Protein AF-0000000082834838 (afdb_homodimer)

InterPro domains:
  IPR000847 LysR, HTH, N-terminal domain [PF00126] (15-73)
  IPR000847 LysR, HTH, N-terminal domain [PR00039] (29-40)
  IPR000847 LysR, HTH, N-terminal domain [PR00039] (40-50)
  IPR000847 LysR, HTH, N-terminal domain [PR00039] (50-61)
  IPR000847 LysR, HTH, N-terminal domain [PS50931] (15-69)
  IPR005119 LysR, substrate-binding [PF03466] (98-308)
  IPR036388 Winged helix-like DNA-binding domain superfamily [G3DSA:1.10.10.10] (12-98)
  IPR036390 Winged helix DNA-binding domain superfamily [SSF46785] (11-121)
  IPR050950 HTH-type LysR transcriptional regulators [PTHR30419] (11-309)

Secondary structure (DSSP, 8-state):
----HHHHHHH--HHHHHHHHHHHHHSSHHHHHHHHT--HHHHHHHHHHHHHHHTS-SEEEETTEEEEPHHHHHHHHHHHHHHHHHHHHHHHHHHHHTT---EEEEEE-TT--HHHHHHHHHHHHHHH--EEEEEE--HHHHHHHHHTTS-SEEEEE--GGG--TTEEEEEEEEE-EEEEEEHHHHHHHHTS---HHHHHTSEEEE--TTSHHHHHHHHHHHHTT-PPPPEEEE---HHHHHHHHHH-TTEEEEEEHHHHHHHHTTSSEEEE----S--EEEEEEEEE--SS--HHHHHHHHHHHHHHHTS-GGGS---/----HHHHHHH--HHHHHHHHHHHHHSSHHHHHHHHT--HHHHHHHHHHHHHHHTS-SEEEETTEEEEPHHHHHHHHHHHHHHHHHHHHHHHHHHHHTTPPPEEEEEE-TT--HHHHHHHHHHHHHHH--EEEEEE--HHHHHHHHHTTS-SEEEEE--GGG--TTEEEEEEEEE-EEEEEEHHHHHHHHTS---HHHHHTSEEEE--TTSHHHHHHHHHHHHTT-PPPPEEEE---HHHHHHHHHH-TTEEEEEEHHHHHHHHTTSSEEEE----S--EEEEEEEEE--SS--HHHHHHHHHHHHHHHTT-GGGS---

Sequence (638 aa):
MTWDAARLANRLRHRHLVLLANIAKHGTLTRVAAATGISQPAATKALAELEDIFGAPLFLRTGRGMQPTPLGELALVRARRMQGDLDLWAREVEALHDGRAAHLHVGVVPYVSSALLTAAIGRLHQRHGVTLTLHRATTDHLVPMLRRHELDCIISRATSTLAQDDLTHRVLYRQRPRLIAHSRLAQRLARREADWAAVARMDWVLPAVNTPTRQLIVEHFIRAGLRSPAPVLEAYSTDVIEGMLSANPALMSVVPEDIARELCQRGKLGMVPWDFGWELPPINLIRRRREQALAAEECFSDILLELCADLGPDARPREMTWDAARLANRLRHRHLVLLANIAKHGTLTRVAAATGISQPAATKALAELEDIFGAPLFLRTGRGMQPTPLGELALVRARRMQGDLDLWAREVEALHDGRAAHLHVGVVPYVSSALLTAAIGRLHQRHGVTLTLHRATTDHLVPMLRRHELDCIISRATSTLAQDDLTHRVLYRQRPRLIAHSRLAQRLARREADWAAVARMDWVLPAVNTPTRQLIVEHFIRAGLRSPAPVLEAYSTDVIEGMLSANPALMSVVPEDIARELCQRGKLGMVPWDFGWELPPINLIRRRREQALAAEECFSDILLELCADLGPDARPRE

Radius of gyration: 26.3 Å; Cα contacts (8 Å, |Δi|>4): 1125; chains: 2; bounding box: 61×74×63 Å

Organism: NCBI:txid1287738

pLDDT: mean 79.8, std 16.1, range [27.19, 97.38]

Foldseek 3Di:
DDQDPVLCVVQPDLVLLVLLQLCVVQQALCRSCVVVVHDSVVSVVSQVSVCVNRPHRQWDQDPRGTDGDPVVVVSNLVSLVVVLVVVQVVQVVVCVVVVQFAEFEEEEEFQDDPVLVVQLQVCLCVVGVYHYDYHYDAPVVVVVCQSSNVGQWYWYFDDPVNPDPFKDKDFQWWWFKWKKAFLVVLVVLQVDDDDPQVLQPFEEEEADCPDQRNVLQCVLQVVVVHHHHDYPHHDRPLVVVLVVRLVDRRYMYMGTPSVQVVSCVVPRMDIRPDHSPDIGRTTIIMGTDDPDRDPSVVSSVVSSNVVSPVVDPNTDDDD/DDQDPVLCVVQPDLVLLVLLQLCVVQQALCRSCVVVVHDSVVSVVSQVSVCVSRPHRQWDQDPRGTHGDPNVVVSNLVSLQVVLVVVQVVQVVVCVVVVQFAEFEEEEEFQDDPVLVVQLQVCLCVVGVYHYDYHYDAPVVVVVCQSSNVGQWYWYFDDPVNPDPFKDKDFQWWWFKWKKAFLVVLVVLQVDPDDPQVLLPFEEEEADCPDQRNVLQCVLQVVVVHHHHDYPHHDRPLVVVLVVRLVDRRYMYMGTPSSQVVSCVVPRMDIHPDHSPDIGRTTIIMGTDDPDRDPSVVSSVVSSNVSSPVVDDNTDPDD

Nearest PDB structures (foldseek):
  9f14-assembly1_A  TM=7.455E-01  e=4.184E-19  Klebsiella aerogenes
  1ixc-assembly1_B-2  TM=5.721E-01  e=2.553E-19  Cupriavidus necator
  5y2v-assembly1_C  TM=5.653E-01  e=7.758E-19  Synechocystis sp. PCC 6803 substr. Kazusa
  6g4r-assembly1_B  TM=5.747E-01  e=3.862E-18  Corynebacterium glutamicum
  6g1b-assembly1_B-2  TM=4.940E-01  e=2.314E-17  Corynebacterium glutamicum

Structure (mmCIF, N/CA/C/O backbone):
data_AF-0000000082834838-model_v1
#
loop_
_entity.id
_entity.type
_entity.pdbx_description
1 polymer 'HTH-type transcriptional regulator CynR'
#
loop_
_atom_site.group_PDB
_atom_site.id
_atom_site.type_symbol
_atom_site.label_atom_id
_atom_site.label_alt_id
_atom_site.label_comp_id
_atom_site.label_asym_id
_atom_site.label_entity_id
_atom_site.label_seq_id
_atom_site.pdbx_PDB_ins_code
_atom_site.Cartn_x
_atom_site.Cartn_y
_atom_site.Cartn_z
_atom_site.occupancy
_atom_site.B_iso_or_equiv
_atom_site.auth_seq_id
_atom_site.auth_comp_id
_atom_site.auth_asym_id
_atom_site.auth_atom_id
_atom_site.pdbx_PDB_model_num
ATOM 1 N N . MET A 1 1 ? -23.828 -35.406 -25.125 1 36.06 1 MET A N 1
ATOM 2 C CA . MET A 1 1 ? -24.688 -34.531 -24.328 1 36.06 1 MET A CA 1
ATOM 3 C C . MET A 1 1 ? -24.281 -33.062 -24.5 1 36.06 1 MET A C 1
ATOM 5 O O . MET A 1 1 ? -23.109 -32.719 -24.328 1 36.06 1 MET A O 1
ATOM 9 N N . THR A 1 2 ? -25.016 -32.344 -25.266 1 39.12 2 THR A N 1
ATOM 10 C CA . THR A 1 2 ? -24.844 -30.969 -25.703 1 39.12 2 THR A CA 1
ATOM 11 C C . THR A 1 2 ? -24.688 -30.047 -24.5 1 39.12 2 THR A C 1
ATOM 13 O O . THR A 1 2 ? -25.484 -30.109 -23.562 1 39.12 2 THR A O 1
ATOM 16 N N . TRP A 1 3 ? -23.562 -29.641 -24.328 1 43.38 3 TRP A N 1
ATOM 17 C CA . TRP A 1 3 ? -23.328 -28.594 -23.328 1 43.38 3 TRP A CA 1
ATOM 18 C C . TRP A 1 3 ? -24.359 -27.484 -23.453 1 43.38 3 TRP A C 1
ATOM 20 O O . TRP A 1 3 ? -24.703 -27.062 -24.562 1 43.38 3 TRP A O 1
ATOM 30 N N . ASP A 1 4 ? -25.359 -27.453 -22.672 1 44.94 4 ASP A N 1
ATOM 31 C CA . ASP A 1 4 ? -26.391 -26.422 -22.641 1 44.94 4 ASP A CA 1
ATOM 32 C C . ASP A 1 4 ? -26.156 -25.438 -21.5 1 44.94 4 ASP A C 1
ATOM 34 O O . ASP A 1 4 ? -25.906 -25.859 -20.359 1 44.94 4 ASP A O 1
ATOM 38 N N . ALA A 1 5 ? -26.047 -24.266 -21.734 1 50.81 5 ALA A N 1
ATOM 39 C CA . ALA A 1 5 ? -25.891 -23.156 -20.781 1 50.81 5 ALA A CA 1
ATOM 40 C C . ALA A 1 5 ? -26.906 -23.25 -19.656 1 50.81 5 ALA A C 1
ATOM 42 O O . ALA A 1 5 ? -26.609 -22.906 -18.516 1 50.81 5 ALA A O 1
ATOM 43 N N . ALA A 1 6 ? -28.078 -23.688 -20.031 1 48.62 6 ALA A N 1
ATOM 44 C CA . ALA A 1 6 ? -29.141 -23.859 -19.031 1 48.62 6 ALA A CA 1
ATOM 45 C C . ALA A 1 6 ? -28.781 -24.906 -18 1 48.62 6 ALA A C 1
ATOM 47 O O . ALA A 1 6 ? -29.109 -24.781 -16.828 1 48.62 6 ALA A O 1
ATOM 48 N N . ARG A 1 7 ? -28.109 -25.859 -18.359 1 50.34 7 ARG A N 1
ATOM 49 C CA . ARG A 1 7 ? -27.656 -26.938 -17.469 1 50.34 7 ARG A CA 1
ATOM 50 C C . ARG A 1 7 ? -26.656 -26.391 -16.453 1 50.34 7 ARG A C 1
ATOM 52 O O . ARG A 1 7 ? -26.703 -26.766 -15.273 1 50.34 7 ARG A O 1
ATOM 59 N N . LEU A 1 8 ? -25.812 -25.609 -16.891 1 54.59 8 LEU A N 1
ATOM 60 C CA . LEU A 1 8 ? -24.844 -24.984 -15.992 1 54.59 8 LEU A CA 1
ATOM 61 C C . LEU A 1 8 ? -25.547 -24.141 -14.93 1 54.59 8 LEU A C 1
ATOM 63 O O . LEU A 1 8 ? -25.219 -24.25 -13.742 1 54.59 8 LEU A O 1
ATOM 67 N N . ALA A 1 9 ? -26.469 -23.375 -15.367 1 53.22 9 ALA A N 1
ATOM 68 C CA . ALA A 1 9 ? -27.188 -22.484 -14.469 1 53.22 9 ALA A CA 1
ATOM 69 C C . ALA A 1 9 ? -28 -23.266 -13.445 1 53.22 9 ALA A C 1
ATOM 71 O O . ALA A 1 9 ? -28.125 -22.844 -12.289 1 53.22 9 ALA A O 1
ATOM 72 N N . ASN A 1 10 ? -28.562 -24.375 -13.852 1 53.5 10 ASN A N 1
ATOM 73 C CA . ASN A 1 10 ? -29.469 -25.141 -12.992 1 53.5 10 ASN A CA 1
ATOM 74 C C . ASN A 1 10 ? -28.703 -26.109 -12.094 1 53.5 10 ASN A C 1
ATOM 76 O O . ASN A 1 10 ? -29.156 -26.422 -10.992 1 53.5 10 ASN A O 1
ATOM 80 N N . ARG A 1 11 ? -27.609 -26.5 -12.562 1 59.69 11 ARG A N 1
ATOM 81 C CA . ARG A 1 11 ? -26.984 -27.609 -11.859 1 59.69 11 ARG A CA 1
ATOM 82 C C . ARG A 1 11 ? -25.766 -27.125 -11.07 1 59.69 11 ARG A C 1
ATOM 84 O O . ARG A 1 11 ? -25.328 -27.781 -10.125 1 59.69 11 ARG A O 1
ATOM 91 N N . LEU A 1 12 ? -25.391 -25.922 -11.484 1 63.16 12 LEU A N 1
ATOM 92 C CA . LEU A 1 12 ? -24.203 -25.453 -10.797 1 63.16 12 LEU A CA 1
ATOM 93 C C . LEU A 1 12 ? -24.547 -24.891 -9.422 1 63.16 12 LEU A C 1
ATOM 95 O O . LEU A 1 12 ? -25.453 -24.062 -9.297 1 63.16 12 LEU A O 1
ATOM 99 N N . ARG A 1 13 ? -24.031 -25.531 -8.414 1 62.16 13 ARG A N 1
ATOM 100 C CA . ARG A 1 13 ? -24.25 -25.125 -7.031 1 62.16 13 ARG A CA 1
ATOM 101 C C . ARG A 1 13 ? -23 -24.422 -6.469 1 62.16 13 ARG A C 1
ATOM 103 O O . ARG A 1 13 ? -21.906 -24.547 -7.023 1 62.16 13 ARG A O 1
ATOM 110 N N . HIS A 1 14 ? -23.281 -23.672 -5.434 1 65.06 14 HIS A N 1
ATOM 111 C CA . HIS A 1 14 ? -22.203 -22.938 -4.77 1 65.06 14 HIS A CA 1
ATOM 112 C C . HIS A 1 14 ? -21.078 -23.859 -4.355 1 65.06 14 HIS A C 1
ATOM 114 O O . HIS A 1 14 ? -19.906 -23.5 -4.461 1 65.06 14 HIS A O 1
ATOM 120 N N . ARG A 1 15 ? -21.469 -25 -3.939 1 68 15 ARG A N 1
ATOM 121 C CA . ARG A 1 15 ? -20.469 -25.969 -3.492 1 68 15 ARG A CA 1
ATOM 122 C C . ARG A 1 15 ? -19.531 -26.359 -4.633 1 68 15 ARG A C 1
ATOM 124 O O . ARG A 1 15 ? -18.359 -26.688 -4.395 1 68 15 ARG A O 1
ATOM 131 N N . HIS A 1 16 ? 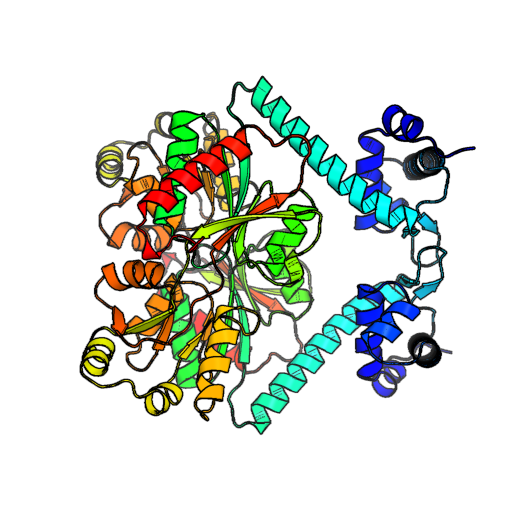-20.047 -26.328 -5.895 1 72.06 16 HIS A N 1
ATOM 132 C CA . HIS A 1 16 ? -19.219 -26.609 -7.059 1 72.06 16 HIS A CA 1
ATOM 133 C C . HIS A 1 16 ? -18.141 -25.547 -7.25 1 72.06 16 HIS A C 1
ATOM 135 O O . HIS A 1 16 ? -16.984 -25.859 -7.547 1 72.06 16 HIS A O 1
ATOM 141 N N . LEU A 1 17 ? -18.578 -24.344 -7.051 1 69.75 17 LEU A N 1
ATOM 142 C CA . LEU A 1 17 ? -17.641 -23.234 -7.203 1 69.75 17 LEU A CA 1
ATOM 143 C C . LEU A 1 17 ? -16.547 -23.297 -6.148 1 69.75 17 LEU A C 1
ATOM 145 O O . LEU A 1 17 ? -15.375 -23.078 -6.457 1 69.75 17 LEU A O 1
ATOM 149 N N . VAL A 1 18 ? -17 -23.578 -5 1 72.69 18 VAL A N 1
ATOM 150 C CA . VAL A 1 18 ? -16.062 -23.719 -3.891 1 72.69 18 VAL A CA 1
ATOM 151 C C . VAL A 1 18 ? -15.078 -24.844 -4.176 1 72.69 18 VAL A C 1
ATOM 153 O O . VAL A 1 18 ? -13.875 -24.719 -3.928 1 72.69 18 VAL A O 1
ATOM 156 N N . LEU A 1 19 ? -15.625 -25.938 -4.688 1 79.06 19 LEU A N 1
ATOM 157 C CA . LEU A 1 19 ? -14.781 -27.078 -5.012 1 79.06 19 LEU A CA 1
ATOM 158 C C . LEU A 1 19 ? -13.734 -26.703 -6.055 1 79.06 19 LEU A C 1
ATOM 160 O O . LEU A 1 19 ? -12.555 -27.047 -5.906 1 79.06 19 LEU A O 1
ATOM 164 N N . LEU A 1 20 ? -14.172 -26.016 -7.094 1 79.25 20 LEU A N 1
ATOM 165 C CA . LEU A 1 20 ? -13.266 -25.594 -8.156 1 79.25 20 LEU A CA 1
ATOM 166 C C . LEU A 1 20 ? -12.141 -24.734 -7.598 1 79.25 20 LEU A C 1
ATOM 168 O O . LEU A 1 20 ? -10.969 -24.953 -7.914 1 79.25 20 LEU A O 1
ATOM 172 N N . ALA A 1 21 ? -12.57 -23.828 -6.773 1 73.06 21 ALA A N 1
ATOM 173 C CA . ALA A 1 21 ? -11.594 -22.922 -6.184 1 73.06 21 ALA A CA 1
ATOM 174 C C . ALA A 1 21 ? -10.602 -23.672 -5.309 1 73.06 21 ALA A C 1
ATOM 176 O O . ALA A 1 21 ? -9.398 -23.375 -5.328 1 73.06 21 ALA A O 1
ATOM 177 N N . ASN A 1 22 ? -11.07 -24.609 -4.582 1 77.88 22 ASN A N 1
ATOM 178 C CA . ASN A 1 22 ? -10.219 -25.391 -3.688 1 77.88 22 ASN A CA 1
ATOM 179 C C . ASN A 1 22 ? -9.312 -26.344 -4.465 1 77.88 22 ASN A C 1
ATOM 181 O O . ASN A 1 22 ? -8.172 -26.578 -4.059 1 77.88 22 ASN A O 1
ATOM 185 N N . ILE A 1 23 ? -9.836 -26.828 -5.531 1 79.25 23 ILE A N 1
ATOM 186 C CA . ILE A 1 23 ? -9 -27.688 -6.352 1 79.25 23 ILE A CA 1
ATOM 187 C C . ILE A 1 23 ? -7.844 -26.875 -6.938 1 79.25 23 ILE A C 1
ATOM 189 O O . ILE A 1 23 ? -6.699 -27.328 -6.953 1 79.25 23 ILE A O 1
ATOM 193 N N . ALA A 1 24 ? -8.203 -25.719 -7.289 1 72.75 24 ALA A N 1
ATOM 194 C CA . ALA A 1 24 ? -7.172 -24.859 -7.848 1 72.75 24 ALA A CA 1
ATOM 195 C C . ALA A 1 24 ? -6.129 -24.5 -6.793 1 72.75 24 ALA A C 1
ATOM 197 O O . ALA A 1 24 ? -4.934 -24.438 -7.086 1 72.75 24 ALA A O 1
ATOM 198 N N . LYS A 1 25 ? -6.68 -24.312 -5.703 1 69.75 25 LYS A N 1
ATOM 199 C CA . LYS A 1 25 ? -5.84 -23.875 -4.59 1 69.75 25 LYS A CA 1
ATOM 200 C C . LYS A 1 25 ? -5.004 -25.031 -4.047 1 69.75 25 LYS A C 1
ATOM 202 O O . LYS A 1 25 ? -3.82 -24.875 -3.748 1 69.75 25 LYS A O 1
ATOM 207 N N . HIS A 1 26 ? -5.562 -26.234 -3.928 1 75.31 26 HIS A N 1
ATOM 208 C CA . HIS A 1 26 ? -4.953 -27.344 -3.188 1 75.31 26 HIS A CA 1
ATOM 209 C C . HIS A 1 26 ? -4.395 -28.391 -4.133 1 75.31 26 HIS A C 1
ATOM 211 O O . HIS A 1 26 ? -3.596 -29.234 -3.723 1 75.31 26 HIS A O 1
ATOM 217 N N . GLY A 1 27 ? -4.793 -28.406 -5.395 1 75.69 27 GLY A N 1
ATOM 218 C CA . GLY A 1 27 ? -4.168 -29.172 -6.461 1 75.69 27 GLY A CA 1
ATOM 219 C C . GLY A 1 27 ? -4.625 -30.609 -6.504 1 75.69 27 GLY A C 1
ATOM 220 O O . GLY A 1 27 ? -4.418 -31.297 -7.504 1 75.69 27 GLY A O 1
ATOM 221 N N . THR A 1 28 ? -4.961 -31.219 -5.285 1 79.62 28 THR A N 1
ATOM 222 C CA . THR A 1 28 ? -5.453 -32.594 -5.285 1 79.62 28 THR A CA 1
ATOM 223 C C . THR A 1 28 ? -6.785 -32.688 -4.543 1 79.62 28 THR A C 1
ATOM 225 O O . THR A 1 28 ? -7.078 -31.859 -3.674 1 79.62 28 THR A O 1
ATOM 228 N N . LEU A 1 29 ? -7.539 -33.719 -4.949 1 81.12 29 LEU A N 1
ATOM 229 C CA . LEU A 1 29 ? -8.859 -33.906 -4.34 1 81.12 29 LEU A CA 1
ATOM 230 C C . LEU A 1 29 ? -8.727 -34.344 -2.885 1 81.12 29 LEU A C 1
ATOM 232 O O . LEU A 1 29 ? -9.586 -34.031 -2.061 1 81.12 29 LEU A O 1
ATOM 236 N N . THR A 1 30 ? -7.645 -35 -2.65 1 80.69 30 THR A N 1
ATOM 237 C CA . THR A 1 30 ? -7.418 -35.406 -1.269 1 80.69 30 THR A CA 1
ATOM 238 C C . THR A 1 30 ? -7.152 -34.188 -0.383 1 80.69 30 THR A C 1
ATOM 240 O O . THR A 1 30 ? -7.715 -34.094 0.708 1 80.69 30 THR A O 1
ATOM 243 N N . ARG A 1 31 ? -6.469 -33.344 -0.849 1 80.94 31 ARG A N 1
ATOM 244 C CA . ARG A 1 31 ? -6.145 -32.125 -0.11 1 80.94 31 ARG A CA 1
ATOM 245 C C . ARG A 1 31 ? -7.359 -31.219 -0.015 1 80.94 31 ARG A C 1
ATOM 247 O O . ARG A 1 31 ? -7.574 -30.562 1.012 1 80.94 31 ARG A O 1
ATOM 254 N N . VAL A 1 32 ? -8.016 -31.172 -1.066 1 80 32 VAL A N 1
ATOM 255 C CA . VAL A 1 32 ? -9.25 -30.391 -1.089 1 80 32 VAL A CA 1
ATOM 256 C C . VAL A 1 32 ? -10.219 -30.938 -0.044 1 80 32 VAL A C 1
ATOM 258 O O . VAL A 1 32 ? -10.82 -30.172 0.71 1 80 32 VAL A O 1
ATOM 261 N N . ALA A 1 33 ? -10.273 -32.219 0.024 1 81.12 33 ALA A N 1
ATOM 262 C CA . ALA A 1 33 ? -11.164 -32.875 0.985 1 81.12 33 ALA A CA 1
ATOM 263 C C . ALA A 1 33 ? -10.75 -32.531 2.418 1 81.12 33 ALA A C 1
ATOM 265 O O . ALA A 1 33 ? -11.594 -32.188 3.25 1 81.12 33 ALA A O 1
ATOM 266 N N . ALA A 1 34 ? -9.57 -32.562 2.602 1 78.94 34 ALA A N 1
ATOM 267 C CA . ALA A 1 34 ? -9.039 -32.25 3.928 1 78.94 34 ALA A CA 1
ATOM 268 C C . ALA A 1 34 ? -9.281 -30.797 4.309 1 78.94 34 ALA A C 1
ATOM 270 O O . ALA A 1 34 ? -9.656 -30.5 5.441 1 78.94 34 ALA A O 1
ATOM 271 N N . ALA A 1 35 ? -9.18 -30.016 3.293 1 73.06 35 ALA A N 1
ATOM 272 C CA . ALA A 1 35 ? -9.258 -28.578 3.537 1 73.06 35 ALA A CA 1
ATOM 273 C C . ALA A 1 35 ? -10.703 -28.125 3.686 1 73.06 35 ALA A C 1
ATOM 275 O O . ALA A 1 35 ? -10.984 -27.141 4.391 1 73.06 35 ALA A O 1
ATOM 276 N N . THR A 1 36 ? -11.578 -28.797 3.064 1 69.56 36 THR A N 1
ATOM 277 C CA . THR A 1 36 ? -12.961 -28.344 3.02 1 69.56 36 THR A CA 1
A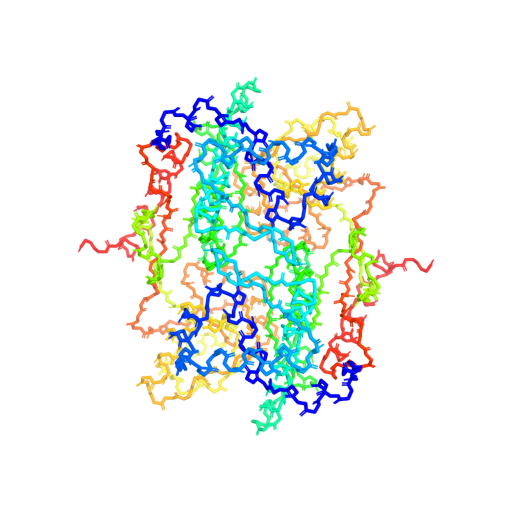TOM 278 C C . THR A 1 36 ? -13.828 -29.188 3.951 1 69.56 36 THR A C 1
ATOM 280 O O . THR A 1 36 ? -15.031 -28.938 4.094 1 69.56 36 THR A O 1
ATOM 283 N N . GLY A 1 37 ? -13.234 -30.188 4.574 1 74.5 37 GLY A N 1
ATOM 284 C CA . GLY A 1 37 ? -13.969 -31 5.527 1 74.5 37 GLY A CA 1
ATOM 285 C C . GLY A 1 37 ? -14.93 -31.969 4.863 1 74.5 37 GLY A C 1
ATOM 286 O O . GLY A 1 37 ? -15.969 -32.312 5.438 1 74.5 37 GLY A O 1
ATOM 287 N N . ILE A 1 38 ? -14.688 -32.219 3.707 1 74.75 38 ILE A N 1
ATOM 288 C CA . ILE A 1 38 ? -15.508 -33.25 3.039 1 74.75 38 ILE A CA 1
ATOM 289 C C . ILE A 1 38 ? -14.664 -34.469 2.748 1 74.75 38 ILE A C 1
ATOM 291 O O . ILE A 1 38 ? -13.438 -34.438 2.826 1 74.75 38 ILE A O 1
ATOM 295 N N . SER A 1 39 ? -15.352 -35.656 2.664 1 79.94 39 SER A N 1
ATOM 296 C CA . SER A 1 39 ? -14.633 -36.875 2.332 1 79.94 39 SER A CA 1
ATOM 297 C C . SER A 1 39 ? -14.094 -36.844 0.905 1 79.94 39 SER A C 1
ATOM 299 O O . SER A 1 39 ? -14.625 -36.125 0.057 1 79.94 39 SER A O 1
ATOM 301 N N . GLN A 1 40 ? -13.031 -37.5 0.708 1 85.19 40 GLN A N 1
ATOM 302 C CA . GLN A 1 40 ? -12.414 -37.562 -0.615 1 85.19 40 GLN A CA 1
ATOM 303 C C . GLN A 1 40 ? -13.391 -38.156 -1.643 1 85.19 40 GLN A C 1
ATOM 305 O O . GLN A 1 40 ? -13.492 -37.625 -2.762 1 85.19 40 GLN A O 1
ATOM 310 N N . PRO A 1 41 ? -14.156 -39.188 -1.326 1 85.44 41 PRO A N 1
ATOM 311 C CA . PRO A 1 41 ? -15.148 -39.656 -2.303 1 85.44 41 PRO A CA 1
ATOM 312 C C . PRO A 1 41 ? -16.188 -38.562 -2.621 1 85.44 41 PRO A C 1
ATOM 314 O O . PRO A 1 41 ? -16.625 -38.469 -3.768 1 85.44 41 PRO A O 1
ATOM 317 N N . ALA A 1 42 ? -16.5 -37.812 -1.666 1 81.62 42 ALA A N 1
ATOM 318 C CA . ALA A 1 42 ? -17.453 -36.719 -1.864 1 81.62 42 ALA A CA 1
ATOM 319 C C . ALA A 1 42 ? -16.875 -35.625 -2.781 1 81.62 42 ALA A C 1
ATOM 321 O O . ALA A 1 42 ? -17.562 -35.125 -3.656 1 81.62 42 ALA A O 1
ATOM 322 N N . ALA A 1 43 ? -15.672 -35.406 -2.564 1 84.62 43 ALA A N 1
ATOM 323 C CA . ALA A 1 43 ? -14.984 -34.438 -3.424 1 84.62 43 ALA A CA 1
ATOM 324 C C . ALA A 1 43 ? -14.891 -34.969 -4.855 1 84.62 43 ALA A C 1
ATOM 326 O O . ALA A 1 43 ? -15.07 -34.188 -5.812 1 84.62 43 ALA A O 1
ATOM 327 N N . THR A 1 44 ? -14.609 -36.188 -4.98 1 85 44 THR A N 1
ATOM 328 C CA . THR A 1 44 ? -14.5 -36.812 -6.289 1 85 44 THR A CA 1
ATOM 329 C C . THR A 1 44 ? -15.852 -36.812 -7.004 1 85 44 THR A C 1
ATOM 331 O O . THR A 1 44 ? -15.922 -36.5 -8.195 1 85 44 THR A O 1
ATOM 334 N N . LYS A 1 45 ? -16.812 -37.125 -6.258 1 84.19 45 LYS A N 1
ATOM 335 C CA . LYS A 1 45 ? -18.156 -37.125 -6.812 1 84.19 45 LYS A CA 1
ATOM 336 C C . LYS A 1 45 ? -18.578 -35.719 -7.254 1 84.19 45 LYS A C 1
ATOM 338 O O . LYS A 1 45 ? -19.188 -35.531 -8.312 1 84.19 45 LYS A O 1
ATOM 343 N N . ALA A 1 46 ? -18.219 -34.844 -6.402 1 81.75 46 ALA A N 1
ATOM 344 C CA . ALA A 1 46 ? -18.547 -33.469 -6.715 1 81.75 46 ALA A CA 1
ATOM 345 C C . ALA A 1 46 ? -17.844 -33 -7.98 1 81.75 46 ALA A C 1
ATOM 347 O O . ALA A 1 46 ? -18.422 -32.281 -8.797 1 81.75 46 ALA A O 1
ATOM 348 N N . LEU A 1 47 ? -16.672 -33.406 -8.094 1 85.88 47 LEU A N 1
ATOM 349 C CA . LEU A 1 47 ? -15.93 -33.062 -9.305 1 85.88 47 LEU A CA 1
ATOM 350 C C . LEU A 1 47 ? -16.547 -33.719 -10.531 1 85.88 47 LEU A C 1
ATOM 352 O O . LEU A 1 47 ? -16.688 -33.094 -11.578 1 85.88 47 LEU A O 1
ATOM 356 N N . ALA A 1 48 ? -16.859 -34.938 -10.406 1 85.25 48 ALA A N 1
ATOM 357 C CA . ALA A 1 48 ? -17.516 -35.656 -11.492 1 85.25 48 ALA A CA 1
ATOM 358 C C . ALA A 1 48 ? -18.812 -34.969 -11.891 1 85.25 48 ALA A C 1
ATOM 360 O O . ALA A 1 48 ? -19.125 -34.844 -13.078 1 85.25 48 ALA A O 1
ATOM 361 N N . GLU A 1 49 ? -19.547 -34.562 -10.891 1 79.75 49 GLU A N 1
ATOM 362 C CA . GLU A 1 49 ? -20.781 -33.844 -11.133 1 79.75 49 GLU A CA 1
ATOM 363 C C . GLU A 1 49 ? -20.516 -32.531 -11.898 1 79.75 49 GLU A C 1
ATOM 365 O O . GLU A 1 49 ? -21.25 -32.188 -12.836 1 79.75 49 GLU A O 1
ATOM 370 N N . LEU A 1 50 ? -19.562 -31.875 -11.461 1 77.81 50 LEU A N 1
ATOM 371 C CA . LEU A 1 50 ? -19.172 -30.609 -12.102 1 77.81 50 LEU A CA 1
ATOM 372 C C . LEU A 1 50 ? -18.766 -30.844 -13.547 1 77.81 50 LEU A C 1
ATOM 374 O O . LEU A 1 50 ? -19.156 -30.078 -14.438 1 77.81 50 LEU A O 1
ATOM 378 N N . GLU A 1 51 ? -17.984 -31.844 -13.773 1 81.06 51 GLU A N 1
ATOM 379 C CA . GLU A 1 51 ? -17.531 -32.156 -15.125 1 81.06 51 GLU A CA 1
ATOM 380 C C . GLU A 1 51 ? -18.703 -32.625 -16 1 81.06 51 GLU A C 1
ATOM 382 O O . GLU A 1 51 ? -18.734 -32.312 -17.203 1 81.06 51 GLU A O 1
ATOM 387 N N . ASP A 1 52 ? -19.625 -33.25 -15.367 1 78 52 ASP A N 1
ATOM 388 C CA . ASP A 1 52 ? -20.859 -33.625 -16.078 1 78 52 ASP A CA 1
ATOM 389 C C . ASP A 1 52 ? -21.656 -32.406 -16.484 1 78 52 ASP A C 1
ATOM 391 O O . ASP A 1 52 ? -22.188 -32.344 -17.594 1 78 52 ASP A O 1
ATOM 395 N N . ILE A 1 53 ? -21.719 -31.484 -15.594 1 72.25 53 ILE A N 1
ATOM 396 C CA . ILE A 1 53 ? -22.438 -30.25 -15.867 1 72.25 53 ILE A CA 1
ATOM 397 C C . ILE A 1 53 ? -21.797 -29.531 -17.047 1 72.25 53 ILE A C 1
ATOM 399 O O . ILE A 1 53 ? -22.5 -29.016 -17.922 1 72.25 53 ILE A O 1
ATOM 403 N N . PHE A 1 54 ? -20.516 -29.578 -17.047 1 73.06 54 PHE A N 1
ATOM 404 C CA . PHE A 1 54 ? -19.781 -28.875 -18.094 1 73.06 54 PHE A CA 1
ATOM 405 C C . PHE A 1 54 ? -19.672 -29.734 -19.344 1 73.06 54 PHE A C 1
ATOM 407 O O . PHE A 1 54 ? -19.344 -29.219 -20.422 1 73.06 54 PHE A O 1
ATOM 414 N N . GLY A 1 55 ? -19.969 -31.016 -19.203 1 72 55 GLY A N 1
ATOM 415 C CA . GLY A 1 55 ? -19.984 -31.953 -20.328 1 72 55 GLY A CA 1
ATOM 416 C C . GLY A 1 55 ? -18.609 -32.438 -20.719 1 72 55 GLY A C 1
ATOM 417 O O . GLY A 1 55 ? -18.438 -33.031 -21.781 1 72 55 GLY A O 1
ATOM 418 N N . ALA A 1 56 ? -17.625 -31.984 -20 1 75.81 56 ALA A N 1
ATOM 419 C CA . ALA A 1 56 ? -16.25 -32.375 -20.281 1 75.81 56 ALA A CA 1
ATOM 420 C C . ALA A 1 56 ? -15.398 -32.344 -19.016 1 75.81 56 ALA A C 1
ATOM 422 O O . ALA A 1 56 ? -15.742 -31.656 -18.062 1 75.81 56 ALA A O 1
ATOM 423 N N . PRO A 1 57 ? -14.305 -33.062 -19.062 1 81.94 57 PRO A N 1
ATOM 424 C CA . PRO A 1 57 ? -13.406 -33 -17.922 1 81.94 57 PRO A CA 1
ATOM 425 C C . PRO A 1 57 ? -12.82 -31.609 -17.703 1 81.94 57 PRO A C 1
ATOM 427 O O . PRO A 1 57 ? -12.43 -30.938 -18.672 1 81.94 57 PRO A O 1
ATOM 430 N N . LEU A 1 58 ? -12.945 -31.141 -16.453 1 82.44 58 LEU A N 1
ATOM 431 C CA . LEU A 1 58 ? -12.391 -29.844 -16.094 1 82.44 58 LEU A CA 1
ATOM 432 C C . LEU A 1 58 ? -10.945 -29.984 -15.633 1 82.44 58 LEU A C 1
ATOM 434 O O . LEU A 1 58 ? -10.164 -29.031 -15.758 1 82.44 58 LEU A O 1
ATOM 438 N N . PHE A 1 59 ? -10.766 -31.172 -15.047 1 85.19 59 PHE A N 1
ATOM 439 C CA . PHE A 1 59 ? -9.422 -31.453 -14.562 1 85.19 59 PHE A CA 1
ATOM 440 C C . PHE A 1 59 ? -8.914 -32.781 -15.07 1 85.19 59 PHE A C 1
ATOM 442 O O . PHE A 1 59 ? -9.695 -33.719 -15.234 1 85.19 59 PHE A O 1
ATOM 449 N N . LEU A 1 60 ? -7.711 -32.812 -15.43 1 80.88 60 LEU A N 1
ATOM 450 C CA . LEU A 1 60 ? -7.047 -34.062 -15.797 1 80.88 60 LEU A CA 1
ATOM 451 C C . LEU A 1 60 ? -6.121 -34.531 -14.688 1 80.88 60 LEU A C 1
ATOM 453 O O . LEU A 1 60 ? -5.418 -33.719 -14.07 1 80.88 60 LEU A O 1
ATOM 457 N N . ARG A 1 61 ? -6.387 -35.781 -14.242 1 76.25 61 ARG A N 1
ATOM 458 C CA . ARG A 1 61 ? -5.512 -36.375 -13.242 1 76.25 61 ARG A CA 1
ATOM 459 C C . ARG A 1 61 ? -4.145 -36.719 -13.828 1 76.25 61 ARG A C 1
ATOM 461 O O . ARG A 1 61 ? -4.047 -37.406 -14.844 1 76.25 61 ARG A O 1
ATOM 468 N N . THR A 1 62 ? -3.352 -36.031 -13.414 1 71.81 62 THR A N 1
ATOM 469 C CA . THR A 1 62 ? -1.981 -36.281 -13.836 1 71.81 62 THR A CA 1
ATOM 470 C C . THR A 1 62 ? -1.121 -36.719 -12.648 1 71.81 62 THR A C 1
ATOM 472 O O . THR A 1 62 ? -1.59 -36.719 -11.508 1 71.81 62 THR A O 1
ATOM 475 N N . GLY A 1 63 ? -0.052 -37.25 -12.805 1 63.72 63 GLY A N 1
ATOM 476 C CA . GLY A 1 63 ? 0.881 -37.625 -11.75 1 63.72 63 GLY A CA 1
ATOM 477 C C . GLY A 1 63 ? 1.144 -36.5 -10.773 1 63.72 63 GLY A C 1
ATOM 478 O O . GLY A 1 63 ? 1.565 -36.719 -9.641 1 63.72 63 GLY A O 1
ATOM 479 N N . ARG A 1 64 ? 0.852 -35.344 -11.117 1 57.25 64 ARG A N 1
ATOM 480 C CA . ARG A 1 64 ? 1.17 -34.156 -10.336 1 57.25 64 ARG A CA 1
ATOM 481 C C . ARG A 1 64 ? -0.068 -33.594 -9.625 1 57.25 64 ARG A C 1
ATOM 483 O O . ARG A 1 64 ? -0.028 -32.531 -9.023 1 57.25 64 ARG A O 1
ATOM 490 N N . GLY A 1 65 ? -1.081 -34.219 -9.812 1 73.62 65 GLY A N 1
ATOM 491 C CA . GLY A 1 65 ? -2.355 -33.781 -9.25 1 73.62 65 GLY A CA 1
ATOM 492 C C . GLY A 1 65 ? -3.391 -33.469 -10.305 1 73.62 65 GLY A C 1
ATOM 493 O O . GLY A 1 65 ? -3.326 -33.969 -11.43 1 73.62 65 GLY A O 1
ATOM 494 N N . MET A 1 66 ? -4.25 -32.656 -9.938 1 78.06 66 MET A N 1
ATOM 495 C CA . MET A 1 66 ? -5.34 -32.25 -10.836 1 78.06 66 MET A CA 1
ATOM 496 C C . MET A 1 66 ? -4.988 -31 -11.609 1 78.06 66 MET A C 1
ATOM 498 O O . MET A 1 66 ? -4.695 -29.969 -11.008 1 78.06 66 MET A O 1
ATOM 502 N N . GLN A 1 67 ? -4.84 -31.094 -12.898 1 79.25 67 GLN A N 1
ATOM 503 C CA . GLN A 1 67 ? -4.57 -29.953 -13.766 1 79.25 67 GLN A CA 1
ATOM 504 C C . GLN A 1 67 ? -5.82 -29.531 -14.523 1 79.25 67 GLN A C 1
ATOM 506 O O . GLN A 1 67 ? -6.527 -30.359 -15.086 1 79.25 67 GLN A O 1
ATOM 511 N N . PRO A 1 68 ? -6.016 -28.188 -14.531 1 74.69 68 PRO A N 1
ATOM 512 C CA . PRO A 1 68 ? -7.227 -27.766 -15.242 1 74.69 68 PRO A CA 1
ATOM 513 C C . PRO A 1 68 ? -7.109 -27.922 -16.75 1 74.69 68 PRO A C 1
ATOM 515 O O . PRO A 1 68 ? -6.035 -27.703 -17.328 1 74.69 68 PRO A O 1
ATOM 518 N N . THR A 1 69 ? -8.102 -28.484 -17.484 1 73.88 69 THR A N 1
ATOM 519 C CA . THR A 1 69 ? -8.273 -28.406 -18.938 1 73.88 69 THR A CA 1
ATOM 520 C C . THR A 1 69 ? -8.547 -26.969 -19.375 1 73.88 69 THR A C 1
ATOM 522 O O . THR A 1 69 ? -8.773 -26.094 -18.547 1 73.88 69 THR A O 1
ATOM 525 N N . PRO A 1 70 ? -8.453 -26.703 -20.625 1 60.19 70 PRO A N 1
ATOM 526 C CA . PRO A 1 70 ? -8.867 -25.375 -21.078 1 60.19 70 PRO A CA 1
ATOM 527 C C . PRO A 1 70 ? -10.25 -24.984 -20.562 1 60.19 70 PRO A C 1
ATOM 529 O O . PRO A 1 70 ? -10.453 -23.828 -20.156 1 60.19 70 PRO A O 1
ATOM 532 N N . LEU A 1 71 ? -11.055 -25.984 -20.594 1 63.94 71 LEU A N 1
ATOM 533 C CA . LEU A 1 71 ? -12.375 -25.734 -20.016 1 63.94 71 LEU A CA 1
ATOM 534 C C . LEU A 1 71 ? -12.297 -25.531 -18.516 1 63.94 71 LEU A C 1
ATOM 536 O O . LEU A 1 71 ? -13.023 -24.719 -17.953 1 63.94 71 LEU A O 1
ATOM 540 N N . GLY A 1 72 ? -11.414 -26.25 -17.922 1 72.88 72 GLY A N 1
ATOM 541 C CA . GLY A 1 72 ? -11.18 -26.094 -16.484 1 72.88 72 GLY A CA 1
ATOM 542 C C . GLY A 1 72 ? -10.664 -24.719 -16.125 1 72.88 72 GLY A C 1
ATOM 543 O O . GLY A 1 72 ? -11.109 -24.109 -15.141 1 72.88 72 GLY A O 1
ATOM 544 N N . GLU A 1 73 ? -9.898 -24.203 -16.875 1 64.62 73 GLU A N 1
ATOM 545 C CA . GLU A 1 73 ? -9.367 -22.875 -16.656 1 64.62 73 GLU A CA 1
ATOM 546 C C . GLU A 1 73 ? -10.469 -21.812 -16.766 1 64.62 73 GLU A C 1
ATOM 548 O O . GLU A 1 73 ? -10.547 -20.906 -15.938 1 64.62 73 GLU A O 1
ATOM 553 N N . LEU A 1 74 ? -11.219 -22 -17.734 1 58.84 74 LEU A N 1
ATOM 554 C CA . LEU A 1 74 ? -12.359 -21.109 -17.906 1 58.84 74 LEU A CA 1
ATOM 555 C C . LEU A 1 74 ? -13.328 -21.219 -16.75 1 58.84 74 LEU A C 1
ATOM 557 O O . LEU A 1 74 ? -13.836 -20.219 -16.234 1 58.84 74 LEU A O 1
ATOM 561 N N . ALA A 1 75 ? -13.508 -22.453 -16.375 1 66.81 75 ALA A N 1
ATOM 562 C CA . ALA A 1 75 ? -14.406 -22.703 -15.242 1 66.81 75 ALA A CA 1
ATOM 563 C C . ALA A 1 75 ? -13.867 -22.062 -13.969 1 66.81 75 ALA A C 1
ATOM 565 O O . ALA A 1 75 ? -14.633 -21.484 -13.188 1 66.81 75 ALA A O 1
ATOM 566 N N . LEU A 1 76 ? -12.617 -22.172 -13.859 1 66.31 76 LEU A N 1
ATOM 567 C CA . LEU A 1 76 ? -11.984 -21.594 -12.68 1 66.31 76 LEU A CA 1
ATOM 568 C C . LEU A 1 76 ? -12.133 -20.078 -12.672 1 66.31 76 LEU A C 1
ATOM 570 O O . LEU A 1 76 ? -12.461 -19.484 -11.633 1 66.31 76 LEU A O 1
ATOM 574 N N . VAL A 1 77 ? -11.977 -19.531 -13.719 1 56.91 77 VAL A N 1
ATOM 575 C CA . VAL A 1 77 ? -12.133 -18.094 -13.844 1 56.91 77 VAL A CA 1
ATOM 576 C C . VAL A 1 77 ? -13.586 -17.703 -13.57 1 56.91 77 VAL A C 1
ATOM 578 O O . VAL A 1 77 ? -13.852 -16.766 -12.812 1 56.91 77 VAL A O 1
ATOM 581 N N . ARG A 1 78 ? -14.367 -18.453 -14.141 1 55.91 78 ARG A N 1
ATOM 582 C CA . ARG A 1 78 ? -15.789 -18.156 -13.992 1 55.91 78 ARG A CA 1
ATOM 583 C C . ARG A 1 78 ? -16.266 -18.469 -12.57 1 55.91 78 ARG A C 1
ATOM 585 O O . ARG A 1 78 ? -17.078 -17.734 -12.008 1 55.91 78 ARG A O 1
ATOM 592 N N . ALA A 1 79 ? -15.727 -19.578 -12.047 1 62.03 79 ALA A N 1
ATOM 593 C CA . ALA A 1 79 ? -16.062 -19.938 -10.672 1 62.03 79 ALA A CA 1
ATOM 594 C C . ALA A 1 79 ? -15.625 -18.844 -9.695 1 62.03 79 ALA A C 1
ATOM 596 O O . ALA A 1 79 ? -16.375 -18.484 -8.781 1 62.03 79 ALA A O 1
ATOM 597 N N . ARG A 1 80 ? -14.523 -18.438 -9.969 1 58.09 80 ARG A N 1
ATOM 598 C CA . ARG A 1 80 ? -14.016 -17.344 -9.133 1 58.09 80 ARG A CA 1
ATOM 599 C C . ARG A 1 80 ? -14.898 -16.109 -9.25 1 58.09 80 ARG A C 1
ATOM 601 O O . ARG A 1 80 ? -15.219 -15.469 -8.242 1 58.09 80 ARG A O 1
ATOM 608 N N . ARG A 1 81 ? -15.281 -15.922 -10.461 1 52.81 81 ARG A N 1
ATOM 609 C CA . ARG A 1 81 ? -16.172 -14.789 -10.711 1 52.81 81 ARG A CA 1
ATOM 610 C C . ARG A 1 81 ? -17.516 -14.992 -10.039 1 52.81 81 ARG A C 1
ATOM 612 O O . ARG A 1 81 ? -18.062 -14.07 -9.422 1 52.81 81 ARG A O 1
ATOM 619 N N . MET A 1 82 ? -17.953 -16.141 -10.188 1 52.72 82 MET A N 1
ATOM 620 C CA . MET A 1 82 ? -19.266 -16.453 -9.617 1 52.72 82 MET A CA 1
ATOM 621 C C . MET A 1 82 ? -19.219 -16.438 -8.094 1 52.72 82 MET A C 1
ATOM 623 O O . MET A 1 82 ? -20.141 -15.953 -7.441 1 52.72 82 MET A O 1
ATOM 627 N N . GLN A 1 83 ? -18.141 -16.984 -7.66 1 55.81 83 GLN A N 1
ATOM 628 C CA . GLN A 1 83 ? -17.984 -16.922 -6.211 1 55.81 83 GLN A CA 1
ATOM 629 C C . GLN A 1 83 ? -17.891 -15.477 -5.727 1 55.81 83 GLN A C 1
ATOM 631 O O . GLN A 1 83 ? -18.484 -15.125 -4.699 1 55.81 83 GLN A O 1
ATOM 636 N N . GLY A 1 84 ? -17.156 -14.797 -6.496 1 52 84 GLY A N 1
ATOM 637 C CA . GLY A 1 84 ? -17.141 -13.375 -6.211 1 52 84 GLY A CA 1
ATOM 638 C C . GLY A 1 84 ? -18.516 -12.734 -6.27 1 52 84 GLY A C 1
ATOM 639 O O . GLY A 1 84 ? -18.875 -11.938 -5.402 1 52 84 GLY A O 1
ATOM 640 N N . ASP A 1 85 ? -19.219 -13.18 -7.293 1 48.59 85 ASP A N 1
ATOM 641 C CA . ASP A 1 85 ? -20.578 -12.68 -7.438 1 48.59 85 ASP A CA 1
ATOM 642 C C . ASP A 1 85 ? -21.453 -13.148 -6.277 1 48.59 85 ASP A C 1
ATOM 644 O O . ASP A 1 85 ? -22.266 -12.375 -5.762 1 48.59 85 ASP A O 1
ATOM 648 N N . LEU A 1 86 ? -21.297 -14.398 -6.004 1 48.22 86 LEU A N 1
ATOM 649 C CA . LEU A 1 86 ? -22.047 -14.93 -4.871 1 48.22 86 LEU A CA 1
ATOM 650 C C . LEU A 1 86 ? -21.641 -14.234 -3.576 1 48.22 86 LEU A C 1
ATOM 652 O O . LEU A 1 86 ? -22.5 -13.922 -2.742 1 48.22 86 LEU A O 1
ATOM 656 N N . ASP A 1 87 ? -20.375 -14.094 -3.498 1 49.12 87 ASP A N 1
ATOM 657 C CA . ASP A 1 87 ? -19.906 -13.352 -2.328 1 49.12 87 ASP A CA 1
ATOM 658 C C . ASP A 1 87 ? -20.469 -11.93 -2.326 1 49.12 87 ASP A C 1
ATOM 660 O O . ASP A 1 87 ? -20.891 -11.422 -1.283 1 49.12 87 ASP A O 1
ATOM 664 N N . LEU A 1 88 ? -20.453 -11.469 -3.49 1 47.06 88 LEU A N 1
ATOM 665 C CA . LEU A 1 88 ? -21.062 -10.156 -3.65 1 47.06 88 LEU A CA 1
ATOM 666 C C . LEU A 1 88 ? -22.547 -10.211 -3.318 1 47.06 88 LEU A C 1
ATOM 668 O O . LEU A 1 88 ? -23.062 -9.328 -2.631 1 47.06 88 LEU A O 1
ATOM 672 N N . TRP A 1 89 ? -23.125 -11.188 -3.885 1 44.59 89 TRP A N 1
ATOM 673 C CA . TRP A 1 89 ? -24.547 -11.352 -3.611 1 44.59 89 TRP A CA 1
ATOM 674 C C . TRP A 1 89 ? -24.797 -11.562 -2.121 1 44.59 89 TRP A C 1
ATOM 676 O O . TRP A 1 89 ? -25.734 -10.984 -1.555 1 44.59 89 TRP A O 1
ATOM 686 N N . ALA A 1 90 ? -23.984 -12.391 -1.63 1 46.5 90 ALA A N 1
ATOM 687 C CA . ALA A 1 90 ? -24.141 -12.609 -0.193 1 46.5 90 ALA A CA 1
ATOM 688 C C . ALA A 1 90 ? -23.922 -11.32 0.586 1 46.5 90 ALA A C 1
ATOM 690 O O . ALA A 1 90 ? -24.656 -11.023 1.526 1 46.5 90 ALA A O 1
ATOM 691 N N . ARG A 1 91 ? -22.922 -10.633 0.148 1 46.47 91 ARG A N 1
ATOM 692 C CA . ARG A 1 91 ? -22.688 -9.344 0.794 1 46.47 91 ARG A CA 1
ATOM 693 C C . ARG A 1 91 ? -23.844 -8.391 0.578 1 46.47 91 ARG A C 1
ATOM 695 O O . ARG A 1 91 ? -24.234 -7.656 1.492 1 46.47 91 ARG A O 1
ATOM 702 N N . GLU A 1 92 ? -24.266 -8.453 -0.604 1 45.47 92 GLU A N 1
ATOM 703 C CA . GLU A 1 92 ? -25.422 -7.621 -0.913 1 45.47 92 GLU A CA 1
ATOM 704 C C . GLU A 1 92 ? -26.641 -8.055 -0.107 1 45.47 92 GLU A C 1
ATOM 706 O O . GLU A 1 92 ? -27.391 -7.211 0.408 1 45.47 92 GLU A O 1
ATOM 711 N N . VAL A 1 93 ? -26.797 -9.328 -0.039 1 42.53 93 VAL A N 1
ATOM 712 C CA . VAL A 1 93 ? -27.938 -9.852 0.705 1 42.53 93 VAL A CA 1
ATOM 713 C C . VAL A 1 93 ? -27.766 -9.562 2.193 1 42.53 93 VAL A C 1
ATOM 715 O O . VAL A 1 93 ? -28.719 -9.156 2.867 1 42.53 93 VAL A O 1
ATOM 718 N N . GLU A 1 94 ? -26.609 -9.836 2.607 1 44.31 94 GLU A N 1
ATOM 719 C CA . GLU A 1 94 ? -26.344 -9.539 4.012 1 44.31 94 GLU A CA 1
ATOM 720 C C . GLU A 1 94 ? -26.531 -8.055 4.305 1 44.31 94 GLU A C 1
ATOM 722 O O . GLU A 1 94 ? -27.078 -7.684 5.34 1 44.31 94 GLU A O 1
ATOM 727 N N . ALA A 1 95 ? -25.953 -7.355 3.438 1 44.88 95 ALA A N 1
ATOM 728 C CA . ALA A 1 95 ? -26.172 -5.918 3.586 1 44.88 95 ALA A CA 1
ATOM 729 C C . ALA A 1 95 ? -27.656 -5.574 3.609 1 44.88 95 ALA A C 1
ATOM 731 O O . ALA A 1 95 ? -28.094 -4.719 4.379 1 44.88 95 ALA A O 1
ATOM 732 N N . LEU A 1 96 ? -28.328 -6.242 2.848 1 42.03 96 LEU A N 1
ATOM 733 C CA . LEU A 1 96 ? -29.781 -6.043 2.818 1 42.03 96 LEU A CA 1
ATOM 734 C C . LEU A 1 96 ? -30.422 -6.527 4.113 1 42.03 96 LEU A C 1
ATOM 736 O O . LEU A 1 96 ? -31.328 -5.883 4.637 1 42.03 96 LEU A O 1
ATOM 740 N N . HIS A 1 97 ? -30.094 -7.637 4.516 1 41.38 97 HIS A N 1
ATOM 741 C CA . HIS A 1 97 ? -30.703 -8.172 5.73 1 41.38 97 HIS A CA 1
ATOM 742 C C . HIS A 1 97 ? -30.328 -7.34 6.949 1 41.38 97 HIS A C 1
ATOM 744 O O . HIS A 1 97 ? -31.125 -7.207 7.883 1 41.38 97 HIS A O 1
ATOM 750 N N . ASP A 1 98 ? -29.094 -7.086 7.039 1 42.66 98 ASP A N 1
ATOM 751 C CA . ASP A 1 98 ? -28.672 -6.348 8.227 1 42.66 98 ASP A CA 1
ATOM 752 C C . ASP A 1 98 ? -29.109 -4.887 8.148 1 42.66 98 ASP A C 1
ATOM 754 O O . ASP A 1 98 ? -28.797 -4.09 9.031 1 42.66 98 ASP A O 1
ATOM 758 N N . GLY A 1 99 ? -30 -4.621 7.309 1 44.66 99 GLY A N 1
ATOM 759 C CA . GLY A 1 99 ? -30.438 -3.244 7.117 1 44.66 99 GLY A CA 1
ATOM 760 C C . GLY A 1 99 ? -29.297 -2.307 6.77 1 44.66 99 GLY A C 1
ATOM 761 O O . GLY A 1 99 ? -29.422 -1.088 6.914 1 44.66 99 GLY A O 1
ATOM 762 N N . ARG A 1 100 ? -28.156 -3.02 6.895 1 48.31 100 ARG A N 1
ATOM 763 C CA . ARG A 1 100 ? -27.031 -2.139 6.633 1 48.31 100 ARG A CA 1
ATOM 764 C C . ARG A 1 100 ? -26.844 -1.905 5.137 1 48.31 100 ARG A C 1
ATOM 766 O O . ARG A 1 100 ? -27.156 -2.781 4.324 1 48.31 100 ARG A O 1
ATOM 773 N N . ALA A 1 101 ? -26.609 -0.542 4.664 1 56.5 101 ALA A N 1
ATOM 774 C CA . ALA A 1 101 ? -26.312 0.015 3.346 1 56.5 101 ALA A CA 1
ATOM 775 C C . ALA A 1 101 ? -25.203 -0.768 2.654 1 56.5 101 ALA A C 1
ATOM 777 O O . ALA A 1 101 ? -24.453 -1.509 3.303 1 56.5 101 ALA A O 1
ATOM 778 N N . ALA A 1 102 ? -25.125 -0.858 1.349 1 75.81 102 ALA A N 1
ATOM 779 C CA . ALA A 1 102 ? -24.219 -1.438 0.367 1 75.81 102 ALA A CA 1
ATOM 780 C C . ALA A 1 102 ? -22.766 -1.185 0.752 1 75.81 102 ALA A C 1
ATOM 782 O O . ALA A 1 102 ? -22.469 -0.245 1.494 1 75.81 102 ALA A O 1
ATOM 783 N N . HIS A 1 103 ? -21.922 -2.225 0.598 1 82.62 103 HIS A N 1
ATOM 784 C CA . HIS A 1 103 ? -20.484 -2.131 0.829 1 82.62 103 HIS A CA 1
ATOM 785 C C . HIS A 1 103 ? -19.703 -2.229 -0.48 1 82.62 103 HIS A C 1
ATOM 787 O O . HIS A 1 103 ? -20 -3.09 -1.314 1 82.62 103 HIS A O 1
ATOM 793 N N . LEU A 1 104 ? -18.797 -1.32 -0.661 1 88.25 104 LEU A N 1
ATOM 794 C CA . LEU A 1 104 ? -18 -1.294 -1.885 1 88.25 104 LEU A CA 1
ATOM 795 C C . LEU A 1 104 ? -16.547 -1.609 -1.59 1 88.25 104 LEU A C 1
ATOM 797 O O . LEU A 1 104 ? -15.984 -1.11 -0.612 1 88.25 104 LEU A O 1
ATOM 801 N N . HIS A 1 105 ? -15.938 -2.482 -2.416 1 89.75 105 HIS A N 1
ATOM 802 C CA . HIS A 1 105 ? -14.5 -2.723 -2.406 1 89.75 105 HIS A CA 1
ATOM 803 C C . HIS A 1 105 ? -13.805 -1.933 -3.51 1 89.75 105 HIS A C 1
ATOM 805 O O . HIS A 1 105 ? -13.992 -2.215 -4.695 1 89.75 105 HIS A O 1
ATOM 811 N N . VAL A 1 106 ? -12.891 -0.99 -3.059 1 94.44 106 VAL A N 1
ATOM 812 C CA . VAL A 1 106 ? -12.305 -0.076 -4.035 1 94.44 106 VAL A CA 1
ATOM 813 C C . VAL A 1 106 ? -10.781 -0.162 -3.971 1 94.44 106 VAL A C 1
ATOM 815 O O . VAL A 1 106 ? -10.195 -0.099 -2.889 1 94.44 106 VAL A O 1
ATOM 818 N N . GLY A 1 107 ? -10.18 -0.392 -5.109 1 95.12 107 GLY A N 1
ATOM 819 C CA . GLY A 1 107 ? -8.734 -0.291 -5.23 1 95.12 107 GLY A CA 1
ATOM 820 C C . GLY A 1 107 ? -8.266 1.077 -5.695 1 95.12 107 GLY A C 1
ATOM 821 O O . GLY A 1 107 ? -8.898 1.7 -6.547 1 95.12 107 GLY A O 1
ATOM 822 N N . VAL A 1 108 ? -7.152 1.505 -5.105 1 94.62 108 VAL A N 1
ATOM 823 C CA . VAL A 1 108 ? -6.648 2.826 -5.461 1 94.62 108 VAL A CA 1
ATOM 824 C C . VAL A 1 108 ? -5.125 2.783 -5.586 1 94.62 108 VAL A C 1
ATOM 826 O O . VAL A 1 108 ? -4.445 2.207 -4.734 1 94.62 108 VAL A O 1
ATOM 829 N N . VAL A 1 109 ? -4.625 3.369 -6.625 1 91.31 109 VAL A N 1
ATOM 830 C CA . VAL A 1 109 ? -3.182 3.443 -6.832 1 91.31 109 VAL A CA 1
ATOM 831 C C . VAL A 1 109 ? -2.592 4.547 -5.957 1 91.31 109 VAL A C 1
ATOM 833 O O . VAL A 1 109 ? -3.312 5.438 -5.496 1 91.31 109 VAL A O 1
ATOM 836 N N . PRO A 1 110 ? -1.27 4.469 -5.816 1 86.75 110 PRO A N 1
ATOM 837 C CA . PRO A 1 110 ? -0.625 5.586 -5.121 1 86.75 110 PRO A CA 1
ATOM 838 C C . PRO A 1 110 ? -0.816 6.918 -5.844 1 86.75 110 PRO A C 1
ATOM 840 O O . PRO A 1 110 ? -1.113 6.938 -7.039 1 86.75 110 PRO A O 1
ATOM 843 N N . TYR A 1 111 ? -0.731 7.992 -5.141 1 89.5 111 TYR A N 1
ATOM 844 C CA . TYR A 1 111 ? -0.722 9.359 -5.637 1 89.5 111 TYR A CA 1
ATOM 845 C C . TYR A 1 111 ? -2.117 9.797 -6.07 1 89.5 111 TYR A C 1
ATOM 847 O O . TYR A 1 111 ? -2.266 10.68 -6.914 1 89.5 111 TYR A O 1
ATOM 855 N N . VAL A 1 112 ? -3.059 9.039 -5.664 1 91.94 112 VAL A N 1
ATOM 856 C CA . VAL A 1 112 ? -4.41 9.586 -5.715 1 91.94 112 VAL A CA 1
ATOM 857 C C . VAL A 1 112 ? -4.656 10.469 -4.492 1 91.94 112 VAL A C 1
ATOM 859 O O . VAL A 1 112 ? -4.324 10.094 -3.369 1 91.94 112 VAL A O 1
ATOM 862 N N . SER A 1 113 ? -5.18 11.547 -4.746 1 87.75 113 SER A N 1
ATOM 863 C CA . SER A 1 113 ? -5.379 12.562 -3.721 1 87.75 113 SER A CA 1
ATOM 864 C C . SER A 1 113 ? -6.188 12.016 -2.549 1 87.75 113 SER A C 1
ATOM 866 O O . SER A 1 113 ? -7.266 11.445 -2.744 1 87.75 113 SER A O 1
ATOM 868 N N . SER A 1 114 ? -5.652 12.203 -1.35 1 88.44 114 SER A N 1
ATOM 869 C CA . SER A 1 114 ? -6.387 11.797 -0.157 1 88.44 114 SER A CA 1
ATOM 870 C C . SER A 1 114 ? -7.617 12.672 0.06 1 88.44 114 SER A C 1
ATOM 872 O O . SER A 1 114 ? -8.633 12.211 0.578 1 88.44 114 SER A O 1
ATOM 874 N N . ALA A 1 115 ? -7.512 13.922 -0.357 1 88.75 115 ALA A N 1
ATOM 875 C CA . ALA A 1 115 ? -8.641 14.836 -0.23 1 88.75 115 ALA A CA 1
ATOM 876 C C . ALA A 1 115 ? -9.828 14.367 -1.071 1 88.75 115 ALA A C 1
ATOM 878 O O . ALA A 1 115 ? -10.969 14.391 -0.61 1 88.75 115 ALA A O 1
ATOM 879 N N . LEU A 1 116 ? -9.492 13.992 -2.246 1 92.38 116 LEU A N 1
ATOM 880 C CA . LEU A 1 116 ? -10.539 13.484 -3.129 1 92.38 116 LEU A CA 1
ATOM 881 C C . LEU A 1 116 ? -11.188 12.234 -2.541 1 92.38 116 LEU A C 1
ATOM 883 O O . LEU A 1 116 ? -12.414 12.133 -2.502 1 92.38 116 LEU A O 1
ATOM 887 N N . LEU A 1 117 ? -10.398 11.305 -2.102 1 94.31 117 LEU A N 1
ATOM 888 C CA . LEU A 1 117 ? -10.906 10.055 -1.557 1 94.31 117 LEU A CA 1
ATOM 889 C C . LEU A 1 117 ? -11.75 10.297 -0.307 1 94.31 117 LEU A C 1
ATOM 891 O O . LEU A 1 117 ? -12.82 9.719 -0.149 1 94.31 117 LEU A O 1
ATOM 895 N N . THR A 1 118 ? -11.297 11.164 0.527 1 93.88 118 THR A N 1
ATOM 896 C CA . THR A 1 118 ? -12 11.5 1.761 1 93.88 118 THR A CA 1
ATOM 897 C C . THR A 1 118 ? -13.375 12.078 1.457 1 93.88 118 THR A C 1
ATOM 899 O O . THR A 1 118 ? -14.375 11.648 2.031 1 93.88 118 THR A O 1
ATOM 902 N N . ALA A 1 119 ? -13.375 13.008 0.571 1 95.06 119 ALA A N 1
ATOM 903 C CA . ALA A 1 119 ? -14.633 13.656 0.2 1 95.06 119 ALA A CA 1
ATOM 904 C C . ALA A 1 119 ? -15.594 12.656 -0.429 1 95.06 119 ALA A C 1
ATOM 906 O O . ALA A 1 119 ? -16.781 12.641 -0.101 1 95.06 119 ALA A O 1
ATOM 907 N N . ALA A 1 120 ? -15.07 11.852 -1.28 1 96.19 120 ALA A N 1
ATOM 908 C CA . ALA A 1 120 ? -15.898 10.891 -1.997 1 96.19 120 ALA A CA 1
ATOM 909 C C . ALA A 1 120 ? -16.5 9.867 -1.039 1 96.19 120 ALA A C 1
ATOM 911 O O . ALA A 1 120 ? -17.703 9.578 -1.102 1 96.19 120 ALA A O 1
ATOM 912 N N . ILE A 1 121 ? -15.695 9.328 -0.172 1 95.06 121 ILE A N 1
ATOM 913 C CA . ILE A 1 121 ? -16.125 8.312 0.776 1 95.06 121 ILE A CA 1
ATOM 914 C C . ILE A 1 121 ? -17.141 8.906 1.758 1 95.06 121 ILE A C 1
ATOM 916 O O . ILE A 1 121 ? -18.156 8.297 2.055 1 95.06 121 ILE A O 1
ATOM 920 N N . GLY A 1 122 ? -16.797 10.109 2.258 1 93.44 122 GLY A N 1
ATOM 921 C CA . GLY A 1 122 ? -17.719 10.789 3.156 1 93.44 122 GLY A CA 1
ATOM 922 C C . GLY A 1 122 ? -19.078 11.023 2.549 1 93.44 122 GLY A C 1
ATOM 923 O O . GLY A 1 122 ? -20.109 10.727 3.172 1 93.44 122 GLY A O 1
ATOM 924 N N . ARG A 1 123 ? -19.094 11.523 1.345 1 94.62 123 ARG A N 1
ATOM 925 C CA . ARG A 1 123 ? -20.344 11.812 0.657 1 94.62 123 ARG A CA 1
ATOM 926 C C . ARG A 1 123 ? -21.125 10.539 0.373 1 94.62 123 ARG A C 1
ATOM 928 O O . ARG A 1 123 ? -22.344 10.508 0.484 1 94.62 123 ARG A O 1
ATOM 935 N N . LEU A 1 124 ? -20.406 9.516 -0.019 1 93.56 124 LEU A N 1
ATOM 936 C CA . LEU A 1 124 ? -21.047 8.234 -0.306 1 93.56 124 LEU A CA 1
ATOM 937 C C . LEU A 1 124 ? -21.766 7.695 0.927 1 93.56 124 LEU A C 1
ATOM 939 O O . LEU A 1 124 ? -22.906 7.23 0.834 1 93.56 124 LEU A O 1
ATOM 943 N N . HIS A 1 125 ? -21.109 7.766 2.006 1 91.12 125 HIS A N 1
ATOM 944 C CA . HIS A 1 125 ? -21.703 7.277 3.248 1 91.12 125 HIS A CA 1
ATOM 945 C C . HIS A 1 125 ? -22.875 8.148 3.682 1 91.12 125 HIS A C 1
ATOM 947 O O . HIS A 1 125 ? -23.922 7.637 4.07 1 91.12 125 HIS A O 1
ATOM 953 N N . GLN A 1 126 ? -22.703 9.406 3.623 1 90.06 126 GLN A N 1
ATOM 954 C CA . GLN A 1 126 ? -23.719 10.359 4.078 1 90.06 126 GLN A CA 1
ATOM 955 C C . GLN A 1 126 ? -24.969 10.273 3.217 1 90.06 126 GLN A C 1
ATOM 957 O O . GLN A 1 126 ? -26.078 10.25 3.738 1 90.06 126 GLN A O 1
ATOM 962 N N . ARG A 1 127 ? -24.781 10.227 1.888 1 91.19 127 ARG A N 1
ATOM 963 C CA . ARG A 1 127 ? -25.891 10.305 0.951 1 91.19 127 ARG A CA 1
ATOM 964 C C . ARG A 1 127 ? -26.562 8.945 0.788 1 91.19 127 ARG A C 1
ATOM 966 O O . ARG A 1 127 ? -27.781 8.859 0.592 1 91.19 127 ARG A O 1
ATOM 973 N N . HIS A 1 128 ? -25.812 7.895 0.892 1 88.25 128 HIS A N 1
ATOM 974 C CA . HIS A 1 128 ? -26.375 6.617 0.453 1 88.25 128 HIS A CA 1
ATOM 975 C C . HIS A 1 128 ? -26.188 5.539 1.519 1 88.25 128 HIS A C 1
ATOM 977 O O . HIS A 1 128 ? -26.625 4.406 1.346 1 88.25 128 HIS A O 1
ATOM 983 N N . GLY A 1 129 ? -25.438 5.82 2.537 1 85.69 129 GLY A N 1
ATOM 984 C CA . GLY A 1 129 ? -25.219 4.859 3.605 1 85.69 129 GLY A CA 1
ATOM 985 C C . GLY A 1 129 ? -24.297 3.729 3.205 1 85.69 129 GLY A C 1
ATOM 986 O O . GLY A 1 129 ? -24.25 2.686 3.861 1 85.69 129 GLY A O 1
ATOM 987 N N . VAL A 1 130 ? -23.562 3.938 2.15 1 86.88 130 VAL A N 1
ATOM 988 C CA . VAL A 1 130 ? -22.672 2.9 1.624 1 86.88 130 VAL A CA 1
ATOM 989 C C . VAL A 1 130 ? -21.328 2.947 2.348 1 86.88 130 VAL A C 1
ATOM 991 O O . VAL A 1 130 ? -20.781 4.027 2.561 1 86.88 130 VAL A O 1
ATOM 994 N N . THR A 1 131 ? -20.891 1.786 2.787 1 86.44 131 THR A N 1
ATOM 995 C CA . THR A 1 131 ? -19.578 1.674 3.395 1 86.44 131 THR A CA 1
ATOM 996 C C . THR A 1 131 ? -18.547 1.181 2.375 1 86.44 131 THR A C 1
ATOM 998 O O . THR A 1 131 ? -18.922 0.71 1.296 1 86.44 131 THR A O 1
ATOM 1001 N N . LEU A 1 132 ? -17.234 1.408 2.783 1 91.31 132 LEU A N 1
ATOM 1002 C CA . LEU A 1 132 ? -16.219 1.161 1.764 1 91.31 132 LEU A CA 1
ATOM 1003 C C . LEU A 1 132 ? -14.984 0.523 2.377 1 91.31 132 LEU A C 1
ATOM 1005 O O . LEU A 1 132 ? -14.586 0.869 3.492 1 91.31 132 LEU A O 1
ATOM 1009 N N . THR A 1 133 ? -14.43 -0.466 1.646 1 91 133 THR A N 1
ATOM 1010 C CA . THR A 1 133 ? -13.07 -0.938 1.894 1 91 133 THR A CA 1
ATOM 1011 C C . THR A 1 133 ? -12.109 -0.388 0.845 1 91 133 THR A C 1
ATOM 1013 O O . THR A 1 133 ? -12.344 -0.531 -0.356 1 91 133 THR A O 1
ATOM 1016 N N . LEU A 1 134 ? -11.047 0.225 1.329 1 93.5 134 LEU A N 1
ATOM 1017 C CA . LEU A 1 134 ? -10.039 0.821 0.453 1 93.5 134 LEU A CA 1
ATOM 1018 C C . LEU A 1 134 ? -8.789 -0.041 0.399 1 93.5 134 LEU A C 1
ATOM 1020 O O . LEU A 1 134 ? -8.188 -0.342 1.436 1 93.5 134 LEU A O 1
ATOM 1024 N N . HIS A 1 135 ? -8.414 -0.383 -0.83 1 89.69 135 HIS A N 1
ATOM 1025 C CA . HIS A 1 135 ? -7.211 -1.18 -1.054 1 89.69 135 HIS A CA 1
ATOM 1026 C C . HIS A 1 135 ? -6.176 -0.403 -1.859 1 89.69 135 HIS A C 1
ATOM 1028 O O . HIS A 1 135 ? -6.422 -0.049 -3.016 1 89.69 135 HIS A O 1
ATOM 1034 N N . ARG A 1 136 ? -4.977 -0.289 -1.252 1 88.69 136 ARG A N 1
ATOM 1035 C CA . ARG A 1 136 ? -3.91 0.416 -1.958 1 88.69 136 ARG A CA 1
ATOM 1036 C C . ARG A 1 136 ? -2.943 -0.566 -2.611 1 88.69 136 ARG A C 1
ATOM 1038 O O . ARG A 1 136 ? -2.42 -1.464 -1.949 1 88.69 136 ARG A O 1
ATOM 1045 N N . ALA A 1 137 ? -2.725 -0.356 -3.883 1 85.19 137 ALA A N 1
ATOM 1046 C CA . ALA A 1 137 ? -1.758 -1.161 -4.625 1 85.19 137 ALA A CA 1
ATOM 1047 C C . ALA A 1 137 ? -1.484 -0.559 -6 1 85.19 137 ALA A C 1
ATOM 1049 O O . ALA A 1 137 ? -2.045 0.482 -6.352 1 85.19 137 ALA A O 1
ATOM 1050 N N . THR A 1 138 ? -0.556 -1.171 -6.68 1 82.31 138 THR A N 1
ATOM 1051 C CA . THR A 1 138 ? -0.262 -0.725 -8.039 1 82.31 138 THR A CA 1
ATOM 1052 C C . THR A 1 138 ? -1.248 -1.332 -9.031 1 82.31 138 THR A C 1
ATOM 1054 O O . THR A 1 138 ? -1.935 -2.307 -8.719 1 82.31 138 THR A O 1
ATOM 1057 N N . THR A 1 139 ? -1.248 -0.759 -10.148 1 83.94 139 THR A N 1
ATOM 1058 C CA . THR A 1 139 ? -2.211 -1.144 -11.18 1 83.94 139 THR A CA 1
ATOM 1059 C C . THR A 1 139 ? -2.1 -2.631 -11.492 1 83.94 139 THR A C 1
ATOM 1061 O O . THR A 1 139 ? -3.113 -3.318 -11.641 1 83.94 139 THR A O 1
ATOM 1064 N N . ASP A 1 140 ? -0.947 -3.111 -11.602 1 77.81 140 ASP A N 1
ATOM 1065 C CA . ASP A 1 140 ? -0.702 -4.496 -11.992 1 77.81 140 ASP A CA 1
ATOM 1066 C C . ASP A 1 140 ? -1.27 -5.465 -10.953 1 77.81 140 ASP A C 1
ATOM 1068 O O . ASP A 1 140 ? -1.513 -6.633 -11.258 1 77.81 140 ASP A O 1
ATOM 1072 N N . HIS A 1 141 ? -1.465 -4.977 -9.797 1 79.19 141 HIS A N 1
ATOM 1073 C CA . HIS A 1 141 ? -2.068 -5.809 -8.758 1 79.19 141 HIS A CA 1
ATOM 1074 C C . HIS A 1 141 ? -3.578 -5.602 -8.695 1 79.19 141 HIS A C 1
ATOM 1076 O O . HIS A 1 141 ? -4.328 -6.551 -8.477 1 79.19 141 HIS A O 1
ATOM 1082 N N . LEU A 1 142 ? -3.965 -4.402 -8.922 1 88.5 142 LEU A N 1
ATOM 1083 C CA . LEU A 1 142 ? -5.367 -4.051 -8.734 1 88.5 142 LEU A CA 1
ATOM 1084 C C . LEU A 1 142 ? -6.227 -4.617 -9.867 1 88.5 142 LEU A C 1
ATOM 1086 O O . LEU A 1 142 ? -7.359 -5.043 -9.633 1 88.5 142 LEU A O 1
ATOM 1090 N N . VAL A 1 143 ? -5.715 -4.715 -11.039 1 86.12 143 VAL A N 1
ATOM 1091 C CA . VAL A 1 143 ? -6.512 -5.109 -12.195 1 86.12 143 VAL A CA 1
ATOM 1092 C C . VAL A 1 143 ? -6.879 -6.59 -12.086 1 86.12 143 VAL A C 1
ATOM 1094 O O . VAL A 1 143 ? -8.039 -6.961 -12.242 1 86.12 143 VAL A O 1
ATOM 1097 N N . PRO A 1 144 ? -5.91 -7.441 -11.812 1 77.94 144 PRO A N 1
ATOM 1098 C CA . PRO A 1 144 ? -6.293 -8.844 -11.602 1 77.94 144 PRO A CA 1
ATOM 1099 C C . PRO A 1 144 ? -7.312 -9.016 -10.484 1 77.94 144 PRO A C 1
ATOM 1101 O O . PRO A 1 144 ? -8.227 -9.844 -10.594 1 77.94 144 PRO A O 1
ATOM 1104 N N . MET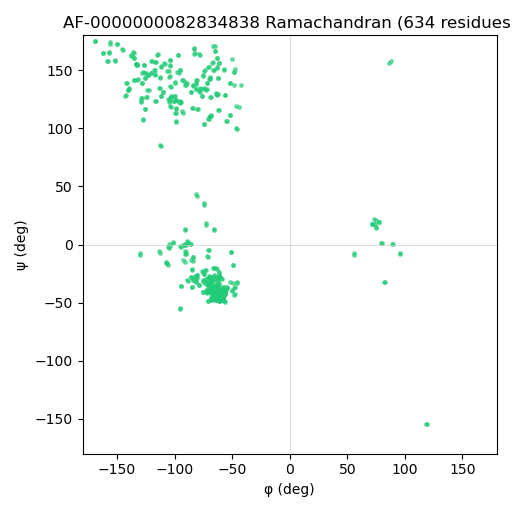 A 1 145 ? -7.23 -8.242 -9.43 1 82.06 145 MET A N 1
ATOM 1105 C CA . MET A 1 145 ? -8.195 -8.305 -8.336 1 82.06 145 MET A CA 1
ATOM 1106 C C . MET A 1 145 ? -9.578 -7.871 -8.805 1 82.06 145 MET A C 1
ATOM 1108 O O . MET A 1 145 ? -10.586 -8.445 -8.383 1 82.06 145 MET A O 1
ATOM 1112 N N . LEU A 1 146 ? -9.586 -6.883 -9.641 1 86.75 146 LEU A N 1
ATOM 1113 C CA . LEU A 1 146 ? -10.836 -6.414 -10.219 1 86.75 146 LEU A CA 1
ATOM 1114 C C . LEU A 1 146 ? -11.477 -7.496 -11.078 1 86.75 146 LEU A C 1
ATOM 1116 O O . LEU A 1 146 ? -12.68 -7.758 -10.961 1 86.75 146 LEU A O 1
ATOM 1120 N N . ARG A 1 147 ? -10.617 -8.141 -11.82 1 76.38 147 ARG A N 1
ATOM 1121 C CA . ARG A 1 147 ? -11.102 -9.18 -12.727 1 76.38 147 ARG A CA 1
ATOM 1122 C C . ARG A 1 147 ? -11.586 -10.398 -11.953 1 76.38 147 ARG A C 1
ATOM 1124 O O . ARG A 1 147 ? -12.523 -11.078 -12.391 1 76.38 147 ARG A O 1
ATOM 1131 N N . ARG A 1 148 ? -10.984 -10.523 -10.844 1 71.19 148 ARG A N 1
ATOM 1132 C CA . ARG A 1 148 ? -11.367 -11.648 -10 1 71.19 148 ARG A CA 1
ATOM 1133 C C . ARG A 1 148 ? -12.516 -11.281 -9.07 1 71.19 148 ARG A C 1
ATOM 1135 O O . ARG A 1 148 ? -12.867 -12.047 -8.172 1 71.19 148 ARG A O 1
ATOM 1142 N N . HIS A 1 149 ? -13.016 -10.094 -9.195 1 74.56 149 HIS A N 1
ATOM 1143 C CA . HIS A 1 149 ? -14.188 -9.602 -8.477 1 74.56 149 HIS A CA 1
ATOM 1144 C C . HIS A 1 149 ? -13.875 -9.375 -7.004 1 74.56 149 HIS A C 1
ATOM 1146 O O . HIS A 1 149 ? -14.781 -9.359 -6.168 1 74.56 149 HIS A O 1
ATOM 1152 N N . GLU A 1 150 ? -12.664 -9.297 -6.75 1 77.12 150 GLU A N 1
ATOM 1153 C CA . GLU A 1 150 ? -12.25 -8.969 -5.387 1 77.12 150 GLU A CA 1
ATOM 1154 C C . GLU A 1 150 ? -12.43 -7.48 -5.102 1 77.12 150 GLU A C 1
ATOM 1156 O O . GLU A 1 150 ? -12.523 -7.074 -3.941 1 77.12 150 GLU A O 1
ATOM 1161 N N . LEU A 1 151 ? -12.438 -6.781 -6.188 1 88.62 151 LEU A N 1
ATOM 1162 C CA . LEU A 1 151 ? -12.711 -5.348 -6.148 1 88.62 151 LEU A CA 1
ATOM 1163 C C . LEU A 1 151 ? -13.898 -4.996 -7.043 1 88.62 151 LEU A C 1
ATOM 1165 O O . LEU A 1 151 ? -14.125 -5.648 -8.062 1 88.62 151 LEU A O 1
ATOM 1169 N N . ASP A 1 152 ? -14.633 -4.02 -6.598 1 87.19 152 ASP A N 1
ATOM 1170 C CA . ASP A 1 152 ? -15.781 -3.576 -7.387 1 87.19 152 ASP A CA 1
ATOM 1171 C C . ASP A 1 152 ? -15.352 -2.57 -8.453 1 87.19 152 ASP A C 1
ATOM 1173 O O . ASP A 1 152 ? -15.898 -2.562 -9.562 1 87.19 152 ASP A O 1
ATOM 1177 N N . CYS A 1 153 ? -14.422 -1.748 -8.117 1 92.56 153 CYS A N 1
ATOM 1178 C CA . CYS A 1 153 ? -13.836 -0.781 -9.039 1 92.56 153 CYS A CA 1
ATOM 1179 C C . CYS A 1 153 ? -12.445 -0.362 -8.578 1 92.56 153 CYS A C 1
ATOM 1181 O O . CYS A 1 153 ? -12.047 -0.661 -7.453 1 92.56 153 CYS A O 1
ATOM 1183 N N . ILE A 1 154 ? -11.734 0.25 -9.492 1 95.31 154 ILE A N 1
ATOM 1184 C CA . ILE A 1 154 ? -10.406 0.729 -9.117 1 95.31 154 ILE A CA 1
ATOM 1185 C C . ILE A 1 154 ? -10.203 2.145 -9.648 1 95.31 154 ILE A C 1
ATOM 1187 O O . ILE A 1 154 ? -10.758 2.512 -10.688 1 95.31 154 ILE A O 1
ATOM 1191 N N . ILE A 1 155 ? -9.562 2.939 -8.852 1 95.88 155 ILE A N 1
ATOM 1192 C CA . ILE A 1 155 ? -9.055 4.242 -9.273 1 95.88 155 ILE A CA 1
ATOM 1193 C C . ILE A 1 155 ? -7.57 4.137 -9.609 1 95.88 155 ILE A C 1
ATOM 1195 O O . ILE A 1 155 ? -6.734 3.979 -8.719 1 95.88 155 ILE A O 1
ATOM 1199 N N . SER A 1 156 ? -7.32 4.16 -10.914 1 93.12 156 SER A N 1
ATOM 1200 C CA . SER A 1 156 ? -5.969 3.846 -11.359 1 93.12 156 SER A CA 1
ATOM 1201 C C . SER A 1 156 ? -5.629 4.582 -12.656 1 93.12 156 SER A C 1
ATOM 1203 O O . SER A 1 156 ? -6.453 5.328 -13.18 1 93.12 156 SER A O 1
ATOM 1205 N N . ARG A 1 157 ? -4.32 4.434 -12.992 1 88.44 157 ARG A N 1
ATOM 1206 C CA . ARG A 1 157 ? -3.875 4.996 -14.258 1 88.44 157 ARG A CA 1
ATOM 1207 C C . ARG A 1 157 ? -4.152 4.035 -15.406 1 88.44 157 ARG A C 1
ATOM 1209 O O . ARG A 1 157 ? -4.086 2.814 -15.234 1 88.44 157 ARG A O 1
ATOM 1216 N N . ALA A 1 158 ? -4.641 4.645 -16.469 1 74.19 158 ALA A N 1
ATOM 1217 C CA . ALA A 1 158 ? -4.887 3.824 -17.641 1 74.19 158 ALA A CA 1
ATOM 1218 C C . ALA A 1 158 ? -3.578 3.328 -18.25 1 74.19 158 ALA A C 1
ATOM 1220 O O . ALA A 1 158 ? -2.613 4.09 -18.375 1 74.19 158 ALA A O 1
ATOM 1221 N N . THR A 1 159 ? -3.312 2.016 -18.141 1 63.56 159 THR A N 1
ATOM 1222 C CA . THR A 1 159 ? -2.152 1.486 -18.859 1 63.56 159 THR A CA 1
ATOM 1223 C C . THR A 1 159 ? -2.584 0.696 -20.094 1 63.56 159 THR A C 1
ATOM 1225 O O . THR A 1 159 ? -3.752 0.316 -20.203 1 63.56 159 THR A O 1
ATOM 1228 N N . SER A 1 160 ? -1.739 0.735 -21.062 1 55.22 160 SER A N 1
ATOM 1229 C CA . SER A 1 160 ? -2.002 0.062 -22.328 1 55.22 160 SER A CA 1
ATOM 1230 C C . SER A 1 160 ? -2.523 -1.354 -22.109 1 55.22 160 SER A C 1
ATOM 1232 O O . SER A 1 160 ? -3.287 -1.875 -22.922 1 55.22 160 SER A O 1
ATOM 1234 N N . THR A 1 161 ? -2.074 -1.946 -21.094 1 51.28 161 THR A N 1
ATOM 1235 C CA . THR A 1 161 ? -2.428 -3.34 -20.844 1 51.28 161 THR A CA 1
ATOM 1236 C C . THR A 1 161 ? -3.891 -3.459 -20.438 1 51.28 161 THR A C 1
ATOM 1238 O O . THR A 1 161 ? -4.434 -4.562 -20.359 1 51.28 161 THR A O 1
ATOM 1241 N N . LEU A 1 162 ? -4.52 -2.355 -20.172 1 56.19 162 LEU A N 1
ATOM 1242 C CA . LEU A 1 162 ? -5.871 -2.373 -19.609 1 56.19 162 LEU A CA 1
ATOM 1243 C C . LEU A 1 162 ? -6.914 -2.371 -20.719 1 56.19 162 LEU A C 1
ATOM 1245 O O . LEU A 1 162 ? -8.117 -2.389 -20.453 1 56.19 162 LEU A O 1
ATOM 1249 N N . ALA A 1 163 ? -6.441 -2.342 -21.953 1 55.03 163 ALA A N 1
ATOM 1250 C CA . ALA A 1 163 ? -7.391 -2.201 -23.047 1 55.03 163 ALA A CA 1
ATOM 1251 C C . ALA A 1 163 ? -8.156 -3.5 -23.281 1 55.03 163 ALA A C 1
ATOM 1253 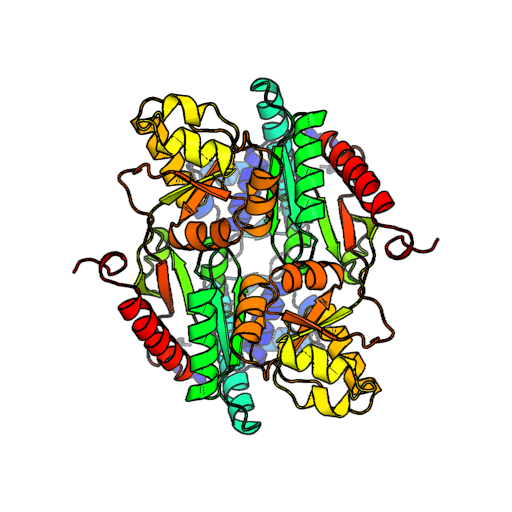O O . ALA A 1 163 ? -8.531 -3.811 -24.422 1 55.03 163 ALA A O 1
ATOM 1254 N N . GLN A 1 164 ? -8.359 -4.113 -22.172 1 60.62 164 GLN A N 1
ATOM 1255 C CA . GLN A 1 164 ? -9.102 -5.332 -22.469 1 60.62 164 GLN A CA 1
ATOM 1256 C C . GLN A 1 164 ? -10.609 -5.086 -22.422 1 60.62 164 GLN A C 1
ATOM 1258 O O . GLN A 1 164 ? -11.086 -4.285 -21.625 1 60.62 164 GLN A O 1
ATOM 1263 N N . ASP A 1 165 ? -11.359 -5.59 -23.328 1 67.31 165 ASP A N 1
ATOM 1264 C CA . ASP A 1 165 ? -12.773 -5.441 -23.641 1 67.31 165 ASP A CA 1
ATOM 1265 C C . ASP A 1 165 ? -13.641 -5.676 -22.391 1 67.31 165 ASP A C 1
ATOM 1267 O O . ASP A 1 165 ? -14.805 -5.281 -22.359 1 67.31 165 ASP A O 1
ATOM 1271 N N . ASP A 1 166 ? -13.031 -6.094 -21.312 1 79.69 166 ASP A N 1
ATOM 1272 C CA . ASP A 1 166 ? -13.875 -6.473 -20.188 1 79.69 166 ASP A CA 1
ATOM 1273 C C . ASP A 1 166 ? -13.906 -5.367 -19.125 1 79.69 166 ASP A C 1
ATOM 1275 O O . ASP A 1 166 ? -14.633 -5.469 -18.141 1 79.69 166 ASP A O 1
ATOM 1279 N N . LEU A 1 167 ? -13.211 -4.277 -19.422 1 86.75 167 LEU A N 1
ATOM 1280 C CA . LEU A 1 167 ? -13.141 -3.182 -18.469 1 86.75 167 LEU A CA 1
ATOM 1281 C C . LEU A 1 167 ? -13.578 -1.869 -19.094 1 86.75 167 LEU A C 1
ATOM 1283 O O . LEU A 1 167 ? -13.375 -1.654 -20.297 1 86.75 167 LEU A O 1
ATOM 1287 N N . THR A 1 168 ? -14.242 -1.051 -18.344 1 87.81 168 THR A N 1
ATOM 1288 C CA . THR A 1 168 ? -14.586 0.307 -18.75 1 87.81 168 THR A CA 1
ATOM 1289 C C . THR A 1 168 ? -13.688 1.324 -18.047 1 87.81 168 THR A C 1
ATOM 1291 O O . THR A 1 168 ? -13.344 1.152 -16.875 1 87.81 168 THR A O 1
ATOM 1294 N N . HIS A 1 169 ? -13.391 2.332 -18.75 1 89.69 169 HIS A N 1
ATOM 1295 C CA . HIS A 1 169 ? -12.539 3.396 -18.234 1 89.69 169 HIS A CA 1
ATOM 1296 C C . HIS A 1 169 ? -13.234 4.75 -18.312 1 89.69 169 HIS A C 1
ATOM 1298 O O . HIS A 1 169 ? -13.859 5.074 -19.312 1 89.69 169 HIS A O 1
ATOM 1304 N N . ARG A 1 170 ? -13.18 5.48 -17.234 1 90.56 170 ARG A N 1
ATOM 1305 C CA . ARG A 1 170 ? -13.664 6.859 -17.203 1 90.56 170 ARG A CA 1
ATOM 1306 C C . ARG A 1 170 ? -12.602 7.789 -16.625 1 90.56 170 ARG A C 1
ATOM 1308 O O . ARG A 1 170 ? -12.18 7.617 -15.477 1 90.56 170 ARG A O 1
ATOM 1315 N N . VAL A 1 171 ? -12.281 8.758 -17.391 1 91.69 171 VAL A N 1
ATOM 1316 C CA . VAL A 1 171 ? -11.258 9.703 -16.938 1 91.69 171 VAL A CA 1
ATOM 1317 C C . VAL A 1 171 ? -11.797 10.539 -15.789 1 91.69 171 VAL A C 1
ATOM 1319 O O . VAL A 1 171 ? -12.891 11.109 -15.883 1 91.69 171 VAL A O 1
ATOM 1322 N N . LEU A 1 172 ? -11.07 10.57 -14.695 1 93.94 172 LEU A N 1
ATOM 1323 C CA . LEU A 1 172 ? -11.453 11.398 -13.562 1 93.94 172 LEU A CA 1
ATOM 1324 C C . LEU A 1 172 ? -10.734 12.742 -13.602 1 93.94 172 LEU A C 1
ATOM 1326 O O . LEU A 1 172 ? -11.375 13.797 -13.578 1 93.94 172 LEU A O 1
ATOM 1330 N N . TYR A 1 173 ? -9.391 12.719 -13.672 1 91.75 173 TYR A N 1
ATOM 1331 C CA . TYR A 1 173 ? -8.625 13.961 -13.719 1 91.75 173 TYR A CA 1
ATOM 1332 C C . TYR A 1 173 ? -7.215 13.711 -14.234 1 91.75 173 TYR A C 1
ATOM 1334 O O . TYR A 1 173 ? -6.766 12.562 -14.305 1 91.75 173 TYR A O 1
ATOM 1342 N N . ARG A 1 174 ? -6.574 14.773 -14.602 1 90.19 174 ARG A N 1
ATOM 1343 C CA . ARG A 1 174 ? -5.215 14.727 -15.125 1 90.19 174 ARG A CA 1
ATOM 1344 C C . ARG A 1 174 ? -4.207 15.195 -14.086 1 90.19 174 ARG A C 1
ATOM 1346 O O . ARG A 1 174 ? -4.566 15.914 -13.148 1 90.19 174 ARG A O 1
ATOM 1353 N N . GLN A 1 175 ? -3.043 14.695 -14.273 1 91.75 175 GLN A N 1
ATOM 1354 C CA . GLN A 1 175 ? -1.985 15.078 -13.344 1 91.75 175 GLN A CA 1
ATOM 1355 C C . GLN A 1 175 ? -0.718 15.484 -14.086 1 91.75 175 GLN A C 1
ATOM 1357 O O . GLN A 1 175 ? -0.376 14.891 -15.117 1 91.75 175 GLN A O 1
ATOM 1362 N N . ARG A 1 176 ? -0.11 16.469 -13.531 1 93.69 176 ARG A N 1
ATOM 1363 C CA . ARG A 1 176 ? 1.197 16.906 -14.016 1 93.69 176 ARG A CA 1
ATOM 1364 C C . ARG A 1 176 ? 2.283 16.625 -12.984 1 93.69 176 ARG A C 1
ATOM 1366 O O . ARG A 1 176 ? 2.051 16.734 -11.781 1 93.69 176 ARG A O 1
ATOM 1373 N N . PRO A 1 177 ? 3.449 16.25 -13.531 1 94.94 177 PRO A N 1
ATOM 1374 C CA . PRO A 1 177 ? 4.547 16 -12.594 1 94.94 177 PRO A CA 1
ATOM 1375 C C . PRO A 1 177 ? 5.125 17.297 -12.016 1 94.94 177 PRO A C 1
ATOM 1377 O O . PRO A 1 177 ? 5.105 18.328 -12.68 1 94.94 177 PRO A O 1
ATOM 1380 N N . ARG A 1 178 ? 5.605 17.156 -10.805 1 95.62 178 ARG A N 1
ATOM 1381 C CA . ARG A 1 178 ? 6.246 18.281 -10.133 1 95.62 178 ARG A CA 1
ATOM 1382 C C . ARG A 1 178 ? 7.473 17.828 -9.352 1 95.62 178 ARG A C 1
ATOM 1384 O O . ARG A 1 178 ? 7.43 16.828 -8.648 1 95.62 178 ARG A O 1
ATOM 1391 N N . LEU A 1 179 ? 8.539 18.594 -9.562 1 96.56 179 LEU A N 1
ATOM 1392 C CA . LEU A 1 179 ? 9.719 18.375 -8.742 1 96.56 179 LEU A CA 1
ATOM 1393 C C . LEU A 1 179 ? 9.508 18.891 -7.32 1 96.56 179 LEU A C 1
ATOM 1395 O O . LEU A 1 179 ? 8.969 19.984 -7.125 1 96.56 179 LEU A O 1
ATOM 1399 N N . ILE A 1 180 ? 9.891 18.047 -6.367 1 96.88 180 ILE A N 1
ATOM 1400 C CA . ILE A 1 180 ? 9.844 18.484 -4.977 1 96.88 180 ILE A CA 1
ATOM 1401 C C . ILE A 1 180 ? 11.188 18.234 -4.309 1 96.88 180 ILE A C 1
ATOM 1403 O O . ILE A 1 180 ? 11.906 17.312 -4.676 1 96.88 180 ILE A O 1
ATOM 1407 N N . ALA A 1 181 ? 11.516 19.078 -3.406 1 97.38 181 ALA A N 1
ATOM 1408 C CA . ALA A 1 181 ? 12.758 19.016 -2.639 1 97.38 181 ALA A CA 1
ATOM 1409 C C . ALA A 1 181 ? 12.617 19.734 -1.305 1 97.38 181 ALA A C 1
ATOM 1411 O O . ALA A 1 181 ? 11.539 20.266 -0.987 1 97.38 181 ALA A O 1
ATOM 1412 N N . HIS A 1 182 ? 13.664 19.609 -0.512 1 96.94 182 HIS A N 1
ATOM 1413 C CA . HIS A 1 182 ? 13.703 20.453 0.676 1 96.94 182 HIS A CA 1
ATOM 1414 C C . HIS A 1 182 ? 13.406 21.906 0.325 1 96.94 182 HIS A C 1
ATOM 1416 O O . HIS A 1 182 ? 13.828 22.391 -0.729 1 96.94 182 HIS A O 1
ATOM 1422 N N . SER A 1 183 ? 12.781 22.625 1.269 1 95.88 183 SER A N 1
ATOM 1423 C CA . SER A 1 183 ? 12.289 23.969 0.993 1 95.88 183 SER A CA 1
ATOM 1424 C C . SER A 1 183 ? 13.414 24.906 0.543 1 95.88 183 SER A C 1
ATOM 1426 O O . SER A 1 183 ? 13.25 25.672 -0.397 1 95.88 183 SER A O 1
ATOM 1428 N N . ARG A 1 184 ? 14.555 24.797 1.097 1 94.81 184 ARG A N 1
ATOM 1429 C CA . ARG A 1 184 ? 15.688 25.656 0.757 1 94.81 184 ARG A CA 1
ATOM 1430 C C . ARG A 1 184 ? 16.188 25.359 -0.65 1 94.81 184 ARG A C 1
ATOM 1432 O O . ARG A 1 184 ? 16.438 26.281 -1.43 1 94.81 184 ARG A O 1
ATOM 1439 N N . LEU A 1 185 ? 16.328 24.141 -0.905 1 95.31 185 LEU A N 1
ATOM 1440 C CA . LEU A 1 185 ? 16.766 23.766 -2.24 1 95.31 185 LEU A CA 1
ATOM 1441 C C . LEU A 1 185 ? 15.727 24.141 -3.291 1 95.31 185 LEU A C 1
ATOM 1443 O O . LEU A 1 185 ? 16.078 24.656 -4.355 1 95.31 185 LEU A O 1
ATOM 1447 N N . ALA A 1 186 ? 14.5 23.891 -3.023 1 96.06 186 ALA A N 1
ATOM 1448 C CA . ALA A 1 186 ? 13.414 24.234 -3.945 1 96.06 186 ALA A CA 1
ATOM 1449 C C . ALA A 1 186 ? 13.422 25.719 -4.266 1 96.06 186 ALA A C 1
ATOM 1451 O O . ALA A 1 186 ? 13.242 26.109 -5.422 1 96.06 186 ALA A O 1
ATOM 1452 N N . GLN A 1 187 ? 13.609 26.484 -3.273 1 94.56 187 GLN A N 1
ATOM 1453 C CA . GLN A 1 187 ? 13.648 27.938 -3.459 1 94.56 187 GLN A CA 1
ATOM 1454 C C . GLN A 1 187 ? 14.836 28.344 -4.332 1 94.56 187 GLN A C 1
ATOM 1456 O O . GLN A 1 187 ? 14.703 29.219 -5.191 1 94.56 187 GLN A O 1
ATOM 1461 N N . ARG A 1 188 ? 15.922 27.75 -4.113 1 94.88 188 ARG A N 1
ATOM 1462 C CA . ARG A 1 188 ? 17.109 28.031 -4.91 1 94.88 188 ARG A CA 1
ATOM 1463 C C . ARG A 1 188 ? 16.906 27.641 -6.371 1 94.88 188 ARG A C 1
ATOM 1465 O O . ARG A 1 188 ? 17.266 28.391 -7.277 1 94.88 188 ARG A O 1
ATOM 1472 N N . LEU A 1 189 ? 16.312 26.516 -6.527 1 94.81 189 LEU A N 1
ATOM 1473 C CA . LEU A 1 189 ? 16.078 26.031 -7.883 1 94.81 189 LEU A CA 1
ATOM 1474 C C . LEU A 1 189 ? 15.008 26.859 -8.578 1 94.81 189 LEU A C 1
ATOM 1476 O O . LEU A 1 189 ? 15.047 27.031 -9.797 1 94.81 189 LEU A O 1
ATOM 1480 N N . ALA A 1 190 ? 14.07 27.344 -7.844 1 93.69 190 ALA A N 1
ATOM 1481 C CA . ALA A 1 190 ? 12.961 28.109 -8.398 1 93.69 190 ALA A CA 1
ATOM 1482 C C . ALA A 1 190 ? 13.445 29.438 -8.992 1 93.69 190 ALA A C 1
ATOM 1484 O O . ALA A 1 190 ? 12.781 30.016 -9.859 1 93.69 190 ALA A O 1
ATOM 1485 N N . ARG A 1 191 ? 14.555 29.859 -8.609 1 92.88 191 ARG A N 1
ATOM 1486 C CA . ARG A 1 191 ? 15.094 31.141 -9.047 1 92.88 191 ARG A CA 1
ATOM 1487 C C . ARG A 1 191 ? 15.969 30.984 -10.281 1 92.88 191 ARG A C 1
ATOM 1489 O O . ARG A 1 191 ? 16.484 31.969 -10.82 1 92.88 191 ARG A O 1
ATOM 1496 N N . ARG A 1 192 ? 16.078 29.828 -10.695 1 91.19 192 ARG A N 1
ATOM 1497 C CA . ARG A 1 192 ? 16.938 29.531 -11.828 1 91.19 192 ARG A CA 1
ATOM 1498 C C . ARG A 1 192 ? 16.156 28.922 -12.977 1 91.19 192 ARG A C 1
ATOM 1500 O O . ARG A 1 192 ? 15.031 28.438 -12.773 1 91.19 192 ARG A O 1
ATOM 1507 N N . GLU A 1 193 ? 16.75 29.062 -14.109 1 93 193 GLU A N 1
ATOM 1508 C CA . GLU A 1 193 ? 16.203 28.297 -15.227 1 93 193 GLU A CA 1
ATOM 1509 C C . GLU A 1 193 ? 16.406 26.797 -15.023 1 93 193 GLU A C 1
ATOM 1511 O O . GLU A 1 193 ? 17.344 26.375 -14.336 1 93 193 GLU A O 1
ATOM 1516 N N . ALA A 1 194 ? 15.547 26.109 -15.688 1 93.88 194 ALA A N 1
ATOM 1517 C CA . ALA A 1 194 ? 15.578 24.656 -15.531 1 93.88 194 ALA A CA 1
ATOM 1518 C C . ALA A 1 194 ? 16.922 24.094 -15.984 1 93.88 194 ALA A C 1
ATOM 1520 O O . ALA A 1 194 ? 17.328 24.297 -17.125 1 93.88 194 ALA A O 1
ATOM 1521 N N . ASP A 1 195 ? 17.625 23.547 -15.086 1 93.88 195 ASP A N 1
ATOM 1522 C CA . ASP A 1 195 ? 18.875 22.859 -15.352 1 93.88 195 ASP A CA 1
ATOM 1523 C C . ASP A 1 195 ? 18.75 21.359 -15.102 1 93.88 195 ASP A C 1
ATOM 1525 O O . ASP A 1 195 ? 19.219 20.859 -14.086 1 93.88 195 ASP A O 1
ATOM 1529 N N . TRP A 1 196 ? 18.281 20.656 -16.094 1 93.94 196 TRP A N 1
ATOM 1530 C CA . TRP A 1 196 ? 17.984 19.234 -15.977 1 93.94 196 TRP A CA 1
ATOM 1531 C C . TRP A 1 196 ? 19.281 18.422 -15.82 1 93.94 196 TRP A C 1
ATOM 1533 O O . TRP A 1 196 ? 19.281 17.391 -15.148 1 93.94 196 TRP A O 1
ATOM 1543 N N . ALA A 1 197 ? 20.312 18.938 -16.375 1 92.75 197 ALA A N 1
ATOM 1544 C CA . ALA A 1 197 ? 21.594 18.25 -16.25 1 92.75 197 ALA A CA 1
ATOM 1545 C C . ALA A 1 197 ? 22.078 18.25 -14.797 1 92.75 197 ALA A C 1
ATOM 1547 O O . ALA A 1 197 ? 22.562 17.234 -14.297 1 92.75 197 ALA A O 1
ATOM 1548 N N . ALA A 1 198 ? 21.938 19.375 -14.188 1 92.06 198 ALA A N 1
ATOM 1549 C CA . ALA A 1 198 ? 22.359 19.5 -12.797 1 92.06 198 ALA A CA 1
ATOM 1550 C C . ALA A 1 198 ? 21.531 18.609 -11.883 1 92.06 198 ALA A C 1
ATOM 1552 O O . ALA A 1 198 ? 22.078 17.938 -11 1 92.06 198 ALA A O 1
ATOM 1553 N N . VAL A 1 199 ? 20.25 18.516 -12.164 1 92.19 199 VAL A N 1
ATOM 1554 C CA . VAL A 1 199 ? 19.391 17.766 -11.258 1 92.19 199 VAL A CA 1
ATOM 1555 C C . VAL A 1 199 ? 19.516 16.266 -11.539 1 92.19 199 VAL A C 1
ATOM 1557 O O . VAL A 1 199 ? 19.312 15.445 -10.648 1 92.19 199 VAL A O 1
ATOM 1560 N N . ALA A 1 200 ? 19.859 15.906 -12.734 1 91.25 200 ALA A N 1
ATOM 1561 C CA . ALA A 1 200 ? 20.062 14.5 -13.078 1 91.25 200 ALA A CA 1
ATOM 1562 C C . ALA A 1 200 ? 21.203 13.891 -12.25 1 91.25 200 ALA A C 1
ATOM 1564 O O . ALA A 1 200 ? 21.219 12.68 -12.023 1 91.25 200 ALA A O 1
ATOM 1565 N N . ARG A 1 201 ? 22.062 14.734 -11.789 1 89.31 201 ARG A N 1
ATOM 1566 C CA . ARG A 1 201 ? 23.234 14.266 -11.062 1 89.31 201 ARG A CA 1
ATOM 1567 C C . ARG A 1 201 ? 22.953 14.188 -9.562 1 89.31 201 ARG A C 1
ATOM 1569 O O . ARG A 1 201 ? 23.766 13.648 -8.805 1 89.31 201 ARG A O 1
ATOM 1576 N N . MET A 1 202 ? 21.844 14.625 -9.211 1 91.56 202 MET A N 1
ATOM 1577 C CA . MET A 1 202 ? 21.5 14.609 -7.797 1 91.56 202 MET A CA 1
ATOM 1578 C C . MET A 1 202 ? 20.969 13.242 -7.379 1 91.56 202 MET A C 1
ATOM 1580 O O . MET A 1 202 ? 20.766 12.367 -8.219 1 91.56 202 MET A O 1
ATOM 1584 N N . ASP A 1 203 ? 20.859 13.07 -6.027 1 90.88 203 ASP A N 1
ATOM 1585 C CA . ASP A 1 203 ? 20.219 11.875 -5.488 1 90.88 203 ASP A CA 1
ATOM 1586 C C . ASP A 1 203 ? 18.703 12 -5.504 1 90.88 203 ASP A C 1
ATOM 1588 O O . ASP A 1 203 ? 18.156 13.07 -5.207 1 90.88 203 ASP A O 1
ATOM 1592 N N . TRP A 1 204 ? 18.109 10.867 -5.891 1 94.94 204 TRP A N 1
ATOM 1593 C CA . TRP A 1 204 ? 16.672 10.938 -6.102 1 94.94 204 TRP A CA 1
ATOM 1594 C C . TRP A 1 204 ? 15.945 9.883 -5.27 1 94.94 204 TRP A C 1
ATOM 1596 O O . TRP A 1 204 ? 16.531 8.852 -4.926 1 94.94 204 TRP A O 1
ATOM 1606 N N . VAL A 1 205 ? 14.766 10.234 -4.855 1 96 205 VAL A N 1
ATOM 1607 C CA . VAL A 1 205 ? 13.75 9.266 -4.461 1 96 205 VAL A CA 1
ATOM 1608 C C . VAL A 1 205 ? 12.703 9.133 -5.562 1 96 205 VAL A C 1
ATOM 1610 O O . VAL A 1 205 ? 12.039 10.109 -5.914 1 96 205 VAL A O 1
ATOM 1613 N N . LEU A 1 206 ? 12.57 7.938 -6.117 1 93.81 206 LEU A N 1
ATOM 1614 C CA . LEU A 1 206 ? 11.711 7.738 -7.277 1 93.81 206 LEU A CA 1
ATOM 1615 C C . LEU A 1 206 ? 10.82 6.512 -7.094 1 93.81 206 LEU A C 1
ATOM 1617 O O . LEU A 1 206 ? 11.148 5.617 -6.309 1 93.81 206 LEU A O 1
ATOM 1621 N N . PRO A 1 207 ? 9.672 6.559 -7.824 1 88.69 207 PRO A N 1
ATOM 1622 C CA . PRO A 1 207 ? 8.891 5.316 -7.844 1 88.69 207 PRO A CA 1
ATOM 1623 C C . PRO A 1 207 ? 9.617 4.172 -8.539 1 88.69 207 PRO A C 1
ATOM 1625 O O . PRO A 1 207 ? 10.664 4.387 -9.164 1 88.69 207 PRO A O 1
ATOM 1628 N N . ALA A 1 208 ? 9.023 2.994 -8.406 1 79.94 208 ALA A N 1
ATOM 1629 C CA . ALA A 1 208 ? 9.609 1.798 -9 1 79.94 208 ALA A CA 1
ATOM 1630 C C . ALA A 1 208 ? 9.656 1.907 -10.523 1 79.94 208 ALA A C 1
ATOM 1632 O O . ALA A 1 208 ? 8.891 2.666 -11.117 1 79.94 208 ALA A O 1
ATOM 1633 N N . VAL A 1 209 ? 10.492 1.115 -11.117 1 74.19 209 VAL A N 1
ATOM 1634 C CA . VAL A 1 209 ? 10.812 1.19 -12.539 1 74.19 209 VAL A CA 1
ATOM 1635 C C . VAL A 1 209 ? 9.57 0.848 -13.367 1 74.19 209 VAL A C 1
ATOM 1637 O O . VAL A 1 209 ? 9.375 1.391 -14.461 1 74.19 209 VAL A O 1
ATOM 1640 N N . ASN A 1 210 ? 8.719 0.078 -12.805 1 70.06 210 ASN A N 1
ATOM 1641 C CA . ASN A 1 210 ? 7.586 -0.394 -13.594 1 70.06 210 ASN A CA 1
ATOM 1642 C C . ASN A 1 210 ? 6.387 0.545 -13.477 1 70.06 210 ASN A C 1
ATOM 1644 O O . ASN A 1 210 ? 5.309 0.248 -13.984 1 70.06 210 ASN A O 1
ATOM 1648 N N . THR A 1 211 ? 6.629 1.667 -12.938 1 78.38 211 THR A N 1
ATOM 1649 C CA . THR A 1 211 ? 5.543 2.629 -12.789 1 78.38 211 THR A CA 1
ATOM 1650 C C . THR A 1 211 ? 5.555 3.637 -13.938 1 78.38 211 THR A C 1
ATOM 1652 O O . THR A 1 211 ? 6.617 3.963 -14.469 1 78.38 211 THR A O 1
ATOM 1655 N N . PRO A 1 212 ? 4.41 4.125 -14.344 1 80.5 212 PRO A N 1
ATOM 1656 C CA . PRO A 1 212 ? 4.348 5.137 -15.398 1 80.5 212 PRO A CA 1
ATOM 1657 C C . PRO A 1 212 ? 5.168 6.383 -15.07 1 80.5 212 PRO A C 1
ATOM 1659 O O . PRO A 1 212 ? 5.844 6.934 -15.945 1 80.5 212 PRO A O 1
ATOM 1662 N N . THR A 1 213 ? 5.137 6.785 -13.875 1 86.5 213 THR A N 1
ATOM 1663 C CA . THR A 1 213 ? 5.879 7.977 -13.477 1 86.5 213 THR A CA 1
ATOM 1664 C C . THR A 1 213 ? 7.375 7.781 -13.695 1 86.5 213 THR A C 1
ATOM 1666 O O . THR A 1 213 ? 8.047 8.648 -14.258 1 86.5 213 THR A O 1
ATOM 1669 N N . ARG A 1 214 ? 7.816 6.641 -13.289 1 87.06 214 ARG A N 1
ATOM 1670 C CA . ARG A 1 214 ? 9.234 6.359 -13.469 1 87.06 214 ARG A CA 1
ATOM 1671 C C . ARG A 1 214 ? 9.609 6.324 -14.945 1 87.06 214 ARG A C 1
ATOM 1673 O O . ARG A 1 214 ? 10.641 6.871 -15.344 1 87.06 214 ARG A O 1
ATOM 1680 N N . GLN A 1 215 ? 8.82 5.715 -15.727 1 82.81 215 GLN A N 1
ATOM 1681 C CA . GLN A 1 215 ? 9.086 5.602 -17.156 1 82.81 215 GLN A CA 1
ATOM 1682 C C . GLN A 1 215 ? 9.148 6.977 -17.812 1 82.81 215 GLN A C 1
ATOM 1684 O O . GLN A 1 215 ? 10.039 7.242 -18.625 1 82.81 215 GLN A O 1
ATOM 1689 N N . LEU A 1 216 ? 8.328 7.824 -17.469 1 87.81 216 LEU A N 1
ATOM 1690 C CA . LEU A 1 216 ? 8.273 9.156 -18.047 1 87.81 216 LEU A CA 1
ATOM 1691 C C . LEU A 1 216 ? 9.469 9.992 -17.625 1 87.81 216 LEU A C 1
ATOM 1693 O O . LEU A 1 216 ? 9.984 10.797 -18.406 1 87.81 216 LEU A O 1
ATOM 1697 N N . ILE A 1 217 ? 9.867 9.766 -16.438 1 91.38 217 ILE A N 1
ATOM 1698 C CA . ILE A 1 217 ? 11.047 10.477 -15.945 1 91.38 217 ILE A CA 1
ATOM 1699 C C . ILE A 1 217 ? 12.281 10.008 -16.719 1 91.38 217 ILE A C 1
ATOM 1701 O O . ILE A 1 217 ? 13.102 10.828 -17.141 1 91.38 217 ILE A O 1
ATOM 1705 N N . VAL A 1 218 ? 12.367 8.75 -16.891 1 87.88 218 VAL A N 1
ATOM 1706 C CA . VAL A 1 218 ? 13.484 8.188 -17.625 1 87.88 218 VAL A CA 1
ATOM 1707 C C . VAL A 1 218 ? 13.492 8.734 -19.062 1 87.88 218 VAL A C 1
ATOM 1709 O O . VAL A 1 218 ? 14.516 9.195 -19.547 1 87.88 218 VAL A O 1
ATOM 1712 N N . GLU A 1 219 ? 12.383 8.719 -19.625 1 87.62 219 GLU A N 1
ATOM 1713 C CA . GLU A 1 219 ? 12.25 9.227 -20.984 1 87.62 219 GLU A CA 1
ATOM 1714 C C . GLU A 1 219 ? 12.609 10.703 -21.062 1 87.62 219 GLU A C 1
ATOM 1716 O O . GLU A 1 219 ? 13.242 11.141 -22.031 1 87.62 219 GLU A O 1
ATOM 1721 N N . HIS A 1 220 ? 12.242 11.414 -20.094 1 91.62 220 HIS A N 1
ATOM 1722 C CA . HIS A 1 220 ? 12.516 12.844 -20.047 1 91.62 220 HIS A CA 1
ATOM 1723 C C . HIS A 1 220 ? 14.016 13.125 -20.094 1 91.62 220 HIS A C 1
ATOM 1725 O O . HIS A 1 220 ? 14.461 13.953 -20.891 1 91.62 220 HIS A O 1
ATOM 1731 N N . PHE A 1 221 ? 14.766 12.422 -19.391 1 91.44 221 PHE A N 1
ATOM 1732 C CA . PHE A 1 221 ? 16.203 12.672 -19.312 1 91.44 221 PHE A CA 1
ATOM 1733 C C . PHE A 1 221 ? 16.906 12.109 -20.531 1 91.44 221 PHE A C 1
ATOM 1735 O O . PHE A 1 221 ? 17.828 12.734 -21.062 1 91.44 221 PHE A O 1
ATOM 1742 N N . ILE A 1 222 ? 16.438 11.055 -21 1 88 222 ILE A N 1
ATOM 1743 C CA . ILE A 1 222 ? 17.016 10.461 -22.188 1 88 222 ILE A CA 1
ATOM 1744 C C . ILE A 1 222 ? 16.828 11.398 -23.375 1 88 222 ILE A C 1
ATOM 1746 O O . ILE A 1 222 ? 17.75 11.633 -24.156 1 88 222 ILE A O 1
ATOM 1750 N N . ARG A 1 223 ? 15.672 11.867 -23.5 1 86.75 223 ARG A N 1
ATOM 1751 C CA . ARG A 1 223 ? 15.352 12.789 -24.578 1 86.75 223 ARG A CA 1
ATOM 1752 C C . ARG A 1 223 ? 16.234 14.039 -24.516 1 86.75 223 ARG A C 1
ATOM 1754 O O . ARG A 1 223 ? 16.562 14.633 -25.547 1 86.75 223 ARG A O 1
ATOM 1761 N N . ALA A 1 224 ? 16.625 14.383 -23.344 1 89.62 224 ALA A N 1
ATOM 1762 C CA . ALA A 1 224 ? 17.484 15.547 -23.141 1 89.62 224 ALA A CA 1
ATOM 1763 C C . ALA A 1 224 ? 18.953 15.18 -23.312 1 89.62 224 ALA A C 1
ATOM 1765 O O . ALA A 1 224 ? 19.844 16.016 -23.109 1 89.62 224 ALA A O 1
ATOM 1766 N N . GLY A 1 225 ? 19.219 13.922 -23.609 1 89.5 225 GLY A N 1
ATOM 1767 C CA . GLY A 1 225 ? 20.578 13.461 -23.797 1 89.5 225 GLY A CA 1
ATOM 1768 C C . GLY A 1 225 ? 21.328 13.25 -22.484 1 89.5 225 GLY A C 1
ATOM 1769 O O . GLY A 1 225 ? 22.562 13.328 -22.438 1 89.5 225 GLY A O 1
ATOM 1770 N N . LEU A 1 226 ? 20.547 13.133 -21.469 1 90.88 226 LEU A N 1
ATOM 1771 C CA . LEU A 1 226 ? 21.109 12.992 -20.125 1 90.88 226 LEU A CA 1
ATOM 1772 C C . LEU A 1 226 ? 20.922 11.578 -19.594 1 90.88 226 LEU A C 1
ATOM 1774 O O . LEU A 1 226 ? 20.016 10.867 -20.031 1 90.88 226 LEU A O 1
ATOM 1778 N N . ARG A 1 227 ? 21.781 11.211 -18.688 1 87.38 227 ARG A N 1
ATOM 1779 C CA . ARG A 1 227 ? 21.547 9.977 -17.953 1 87.38 227 ARG A CA 1
ATOM 1780 C C . ARG A 1 227 ? 20.391 10.117 -16.969 1 87.38 227 ARG A C 1
ATOM 1782 O O . ARG A 1 227 ? 20.266 11.156 -16.312 1 87.38 227 ARG A O 1
ATOM 1789 N N . SER A 1 228 ? 19.625 9.078 -16.938 1 86.12 228 SER A N 1
ATOM 1790 C CA . SER A 1 228 ? 18.516 9.102 -15.984 1 86.12 228 SER A CA 1
ATOM 1791 C C . SER A 1 228 ? 19.016 9.008 -14.547 1 86.12 228 SER A C 1
ATOM 1793 O O . SER A 1 228 ? 19.969 8.281 -14.258 1 86.12 228 SER A O 1
ATOM 1795 N N . PRO A 1 229 ? 18.359 9.727 -13.68 1 86.31 229 PRO A N 1
ATOM 1796 C CA . PRO A 1 229 ? 18.781 9.68 -12.281 1 86.31 229 PRO A CA 1
ATOM 1797 C C . PRO A 1 229 ? 18.656 8.289 -11.664 1 86.31 229 PRO A C 1
ATOM 1799 O O . PRO A 1 229 ? 17.734 7.543 -12.016 1 86.31 229 PRO A O 1
ATOM 1802 N N . ALA A 1 230 ? 19.594 8.008 -10.844 1 79.38 230 ALA A N 1
ATOM 1803 C CA . ALA A 1 230 ? 19.562 6.773 -10.07 1 79.38 230 ALA A CA 1
ATOM 1804 C C . ALA A 1 230 ? 19.047 7.027 -8.656 1 79.38 230 ALA A C 1
ATOM 1806 O O . ALA A 1 230 ? 19.672 7.781 -7.895 1 79.38 230 ALA A O 1
ATOM 1807 N N . PRO A 1 231 ? 18 6.297 -8.281 1 88.5 231 PRO A N 1
ATOM 1808 C CA . PRO A 1 231 ? 17.406 6.621 -6.98 1 88.5 231 PRO A CA 1
ATOM 1809 C C . PRO A 1 231 ? 18.172 5.992 -5.812 1 88.5 231 PRO A C 1
ATOM 1811 O O . PRO A 1 231 ? 18.656 4.867 -5.93 1 88.5 231 PRO A O 1
ATOM 1814 N N . VAL A 1 232 ? 18.266 6.754 -4.734 1 89.44 232 VAL A N 1
ATOM 1815 C CA . VAL A 1 232 ? 18.734 6.223 -3.459 1 89.44 232 VAL A CA 1
ATOM 1816 C C . VAL A 1 232 ? 17.656 5.332 -2.844 1 89.44 232 VAL A C 1
ATOM 1818 O O . VAL A 1 232 ? 17.969 4.398 -2.1 1 89.44 232 VAL A O 1
ATOM 1821 N N . LEU A 1 233 ? 16.438 5.672 -3.154 1 92.75 233 LEU A N 1
ATOM 1822 C CA . LEU A 1 233 ? 15.258 4.965 -2.666 1 92.75 233 LEU A CA 1
ATOM 1823 C C . LEU A 1 233 ? 14.188 4.891 -3.742 1 92.75 233 LEU A C 1
ATOM 1825 O O . LEU A 1 233 ? 13.859 5.902 -4.371 1 92.75 233 LEU A O 1
ATOM 1829 N N . GLU A 1 234 ? 13.75 3.707 -3.943 1 91.19 234 GLU A N 1
ATOM 1830 C CA . GLU A 1 234 ? 12.555 3.5 -4.754 1 91.19 234 GLU A CA 1
ATOM 1831 C C . GLU A 1 234 ? 11.32 3.279 -3.875 1 91.19 234 GLU A C 1
ATOM 1833 O O . GLU A 1 234 ? 11.234 2.275 -3.164 1 91.19 234 GLU A O 1
ATOM 1838 N N . ALA A 1 235 ? 10.414 4.246 -3.943 1 90.06 235 ALA A N 1
ATOM 1839 C CA . ALA A 1 235 ? 9.25 4.152 -3.072 1 90.06 235 ALA A CA 1
ATOM 1840 C C . ALA A 1 235 ? 8.094 4.988 -3.613 1 90.06 235 ALA A C 1
ATOM 1842 O O . ALA A 1 235 ? 8.305 5.949 -4.359 1 90.06 235 ALA A O 1
ATOM 1843 N N . TYR A 1 236 ? 6.84 4.562 -3.127 1 86.5 236 TYR A N 1
ATOM 1844 C CA . TYR A 1 236 ? 5.641 5.352 -3.383 1 86.5 236 TYR A CA 1
ATOM 1845 C C . TYR A 1 236 ? 5.09 5.941 -2.09 1 86.5 236 TYR A C 1
ATOM 1847 O O . TYR A 1 236 ? 4.188 6.785 -2.119 1 86.5 236 TYR A O 1
ATOM 1855 N N . SER A 1 237 ? 5.645 5.559 -1.046 1 87.5 237 SER A N 1
ATOM 1856 C CA . SER A 1 237 ? 5.164 6.012 0.256 1 87.5 237 SER A CA 1
ATOM 1857 C C . SER A 1 237 ? 5.461 7.492 0.47 1 87.5 237 SER A C 1
ATOM 1859 O O . SER A 1 237 ? 6.602 7.867 0.744 1 87.5 237 SER A O 1
ATOM 1861 N N . THR A 1 238 ? 4.395 8.281 0.417 1 89.06 238 THR A N 1
ATOM 1862 C CA . THR A 1 238 ? 4.59 9.727 0.473 1 89.06 238 THR A CA 1
ATOM 1863 C C . THR A 1 238 ? 5.16 10.141 1.825 1 89.06 238 THR A C 1
ATOM 1865 O O . THR A 1 238 ? 5.902 11.125 1.916 1 89.06 238 THR A O 1
ATOM 1868 N N . ASP A 1 239 ? 4.84 9.391 2.857 1 86.69 239 ASP A N 1
ATOM 1869 C CA . ASP A 1 239 ? 5.379 9.703 4.176 1 86.69 239 ASP A CA 1
ATOM 1870 C C . ASP A 1 239 ? 6.895 9.523 4.207 1 86.69 239 ASP A C 1
ATOM 1872 O O . ASP A 1 239 ? 7.613 10.352 4.77 1 86.69 239 ASP A O 1
ATOM 1876 N N . VAL A 1 240 ? 7.355 8.469 3.58 1 90.62 240 VAL A N 1
ATOM 1877 C CA . VAL A 1 240 ? 8.789 8.203 3.545 1 90.62 240 VAL A CA 1
ATOM 1878 C C . VAL A 1 240 ? 9.484 9.195 2.615 1 90.62 240 VAL A C 1
ATOM 1880 O O . VAL A 1 240 ? 10.578 9.68 2.916 1 90.62 240 VAL A O 1
ATOM 1883 N N . ILE A 1 241 ? 8.844 9.5 1.531 1 93.5 241 ILE A N 1
ATOM 1884 C CA . ILE A 1 241 ? 9.383 10.492 0.614 1 93.5 241 ILE A CA 1
ATOM 1885 C C . ILE A 1 241 ? 9.547 11.828 1.341 1 93.5 241 ILE A C 1
ATOM 1887 O O . ILE A 1 241 ? 10.617 12.438 1.288 1 93.5 241 ILE A O 1
ATOM 1891 N N . GLU A 1 242 ? 8.508 12.188 2.018 1 92 242 GLU A N 1
ATOM 1892 C CA . GLU A 1 242 ? 8.555 13.43 2.773 1 92 242 GLU A CA 1
ATOM 1893 C C . GLU A 1 242 ? 9.664 13.398 3.818 1 92 242 GLU A C 1
ATOM 1895 O O . GLU A 1 242 ? 10.422 14.367 3.961 1 92 242 GLU A O 1
ATOM 1900 N N . GLY A 1 243 ? 9.766 12.32 4.508 1 92 243 GLY A N 1
ATOM 1901 C CA . GLY A 1 243 ? 10.797 12.188 5.523 1 92 243 GLY A CA 1
ATOM 1902 C C . GLY A 1 243 ? 12.203 12.258 4.961 1 92 243 GLY A C 1
ATOM 1903 O O . GLY A 1 243 ? 13.062 12.953 5.512 1 92 243 GLY A O 1
ATOM 1904 N N . MET A 1 244 ? 12.438 11.602 3.885 1 94.44 244 MET A N 1
ATOM 1905 C CA . MET A 1 244 ? 13.758 11.555 3.266 1 94.44 244 MET A CA 1
ATOM 1906 C C . MET A 1 244 ? 14.188 12.938 2.789 1 94.44 244 MET A C 1
ATOM 1908 O O . MET A 1 244 ? 15.305 13.375 3.057 1 94.44 244 MET A O 1
ATOM 1912 N N . LEU A 1 245 ? 13.281 13.609 2.119 1 95.75 245 LEU A N 1
ATOM 1913 C CA . LEU A 1 245 ? 13.602 14.922 1.557 1 95.75 245 LEU A CA 1
ATOM 1914 C C . LEU A 1 245 ? 13.789 15.953 2.66 1 95.75 245 LEU A C 1
ATOM 1916 O O . LEU A 1 245 ? 14.594 16.875 2.525 1 95.75 245 LEU A O 1
ATOM 1920 N N . SER A 1 246 ? 13.016 15.789 3.727 1 94.12 246 SER A N 1
ATOM 1921 C CA . SER A 1 246 ? 13.133 16.703 4.855 1 94.12 246 SER A CA 1
ATOM 1922 C C . SER A 1 246 ? 14.453 16.516 5.594 1 94.12 246 SER A C 1
ATOM 1924 O O . SER A 1 246 ? 15.047 17.469 6.09 1 94.12 246 SER A O 1
ATOM 1926 N N . ALA A 1 247 ? 14.898 15.359 5.645 1 92 247 ALA A N 1
ATOM 1927 C CA . ALA A 1 247 ? 16.078 15.008 6.426 1 92 247 ALA A CA 1
ATOM 1928 C C . ALA A 1 247 ? 17.359 15.281 5.637 1 92 247 ALA A C 1
ATOM 1930 O O . ALA A 1 247 ? 18.422 15.508 6.219 1 92 247 ALA A O 1
ATOM 1931 N N . ASN A 1 248 ? 17.297 15.164 4.363 1 92.5 248 ASN A N 1
ATOM 1932 C CA . ASN A 1 248 ? 18.453 15.336 3.5 1 92.5 248 ASN A CA 1
ATOM 1933 C C . ASN A 1 248 ? 18.188 16.344 2.393 1 92.5 248 ASN A C 1
ATOM 1935 O O . ASN A 1 248 ? 17.547 16.016 1.387 1 92.5 248 ASN A O 1
ATOM 1939 N N . PRO A 1 249 ? 18.766 17.5 2.502 1 91.94 249 PRO A N 1
ATOM 1940 C CA . PRO A 1 249 ? 18.5 18.578 1.548 1 91.94 249 PRO A CA 1
ATOM 1941 C C . PRO A 1 249 ? 19.078 18.297 0.163 1 91.94 249 PRO A C 1
ATOM 1943 O O . PRO A 1 249 ? 18.797 19.047 -0.783 1 91.94 249 PRO A O 1
ATOM 1946 N N . ALA A 1 250 ? 19.781 17.266 -0.012 1 90.62 250 ALA A N 1
ATOM 1947 C CA . ALA A 1 250 ? 20.406 16.969 -1.301 1 90.62 250 ALA A CA 1
ATOM 1948 C C . ALA A 1 250 ? 19.531 16.031 -2.121 1 90.62 250 ALA A C 1
ATOM 1950 O O . ALA A 1 250 ? 19.844 15.711 -3.271 1 90.62 250 ALA A O 1
ATOM 1951 N N . LEU A 1 251 ? 18.438 15.648 -1.573 1 94.44 251 LEU A N 1
ATOM 1952 C CA . LEU A 1 251 ? 17.562 14.695 -2.248 1 94.44 251 LEU A CA 1
ATOM 1953 C C . LEU A 1 251 ? 16.453 15.422 -3.016 1 94.44 251 LEU A C 1
ATOM 1955 O O . LEU A 1 251 ? 16.016 16.5 -2.602 1 94.44 251 LEU A O 1
ATOM 1959 N N . MET A 1 252 ? 16.062 14.75 -4.09 1 94.31 252 MET A N 1
ATOM 1960 C CA . MET A 1 252 ? 14.953 15.242 -4.906 1 94.31 252 MET A CA 1
ATOM 1961 C C . MET A 1 252 ? 13.969 14.125 -5.219 1 94.31 252 MET A C 1
ATOM 1963 O O . MET A 1 252 ? 14.32 12.945 -5.168 1 94.31 252 MET A O 1
ATOM 1967 N N . SER A 1 253 ? 12.719 14.531 -5.461 1 96.19 253 SER A N 1
ATOM 1968 C CA . SER A 1 253 ? 11.719 13.586 -5.938 1 96.19 253 SER A CA 1
ATOM 1969 C C . SER A 1 253 ? 10.758 14.242 -6.918 1 96.19 253 SER A C 1
ATOM 1971 O O . SER A 1 253 ? 10.844 15.445 -7.168 1 96.19 253 SER A O 1
ATOM 1973 N N . VAL A 1 254 ? 9.992 13.438 -7.586 1 95.62 254 VAL A N 1
ATOM 1974 C CA . VAL A 1 254 ? 8.945 13.898 -8.492 1 95.62 254 VAL A CA 1
ATOM 1975 C C . VAL A 1 254 ? 7.625 13.219 -8.148 1 95.62 254 VAL A C 1
ATOM 1977 O O . VAL A 1 254 ? 7.574 12 -7.973 1 95.62 254 VAL A O 1
ATOM 1980 N N . VAL A 1 255 ? 6.633 14.023 -7.941 1 94.81 255 VAL A N 1
ATOM 1981 C CA . VAL A 1 255 ? 5.289 13.547 -7.645 1 94.81 255 VAL A CA 1
ATOM 1982 C C . VAL A 1 255 ? 4.262 14.367 -8.414 1 94.81 255 VAL A C 1
ATOM 1984 O O . VAL A 1 255 ? 4.59 15.414 -8.977 1 94.81 255 VAL A O 1
ATOM 1987 N N . PRO A 1 256 ? 3.051 13.828 -8.531 1 94.06 256 PRO A N 1
ATOM 1988 C CA . PRO A 1 256 ? 2.012 14.688 -9.109 1 94.06 256 PRO A CA 1
ATOM 1989 C C . PRO A 1 256 ? 1.82 15.992 -8.344 1 94.06 256 PRO A C 1
ATOM 1991 O O . PRO A 1 256 ? 1.958 16.016 -7.117 1 94.06 256 PRO A O 1
ATOM 1994 N N . GLU A 1 257 ? 1.419 16.984 -9.039 1 93.31 257 GLU A N 1
ATOM 1995 C CA . GLU A 1 257 ? 1.329 18.328 -8.484 1 93.31 257 GLU A CA 1
ATOM 1996 C C . GLU A 1 257 ? 0.375 18.375 -7.297 1 93.31 257 GLU A C 1
ATOM 1998 O O . GLU A 1 257 ? 0.634 19.078 -6.312 1 93.31 257 GLU A O 1
ATOM 2003 N N . ASP A 1 258 ? -0.74 17.734 -7.41 1 90.12 258 ASP A N 1
ATOM 2004 C CA . ASP A 1 258 ? -1.705 17.75 -6.316 1 90.12 258 ASP A CA 1
ATOM 2005 C C . ASP A 1 258 ? -1.127 17.094 -5.066 1 90.12 258 ASP A C 1
ATOM 2007 O O . ASP A 1 258 ? -1.407 17.516 -3.947 1 90.12 258 ASP A O 1
ATOM 2011 N N . ILE A 1 259 ? -0.339 16.094 -5.254 1 91.75 259 ILE A N 1
ATOM 2012 C CA . ILE A 1 259 ? 0.339 15.445 -4.141 1 91.75 259 ILE A CA 1
ATOM 2013 C C . ILE A 1 259 ? 1.436 16.359 -3.594 1 91.75 259 ILE A C 1
ATOM 2015 O O . ILE A 1 259 ? 1.618 16.453 -2.379 1 91.75 259 ILE A O 1
ATOM 2019 N N . ALA A 1 260 ? 2.146 17 -4.492 1 94.38 260 ALA A N 1
ATOM 2020 C CA . ALA A 1 260 ? 3.178 17.953 -4.09 1 94.38 260 ALA A CA 1
ATOM 2021 C C . ALA A 1 260 ? 2.596 19.047 -3.186 1 94.38 260 ALA A C 1
ATOM 2023 O O . ALA A 1 260 ? 3.199 19.406 -2.174 1 94.38 260 ALA A O 1
ATOM 2024 N N . ARG A 1 261 ? 1.451 19.484 -3.545 1 91.25 261 ARG A N 1
ATOM 2025 C CA . ARG A 1 261 ? 0.792 20.516 -2.758 1 91.25 261 ARG A CA 1
ATOM 2026 C C . ARG A 1 261 ? 0.504 20.031 -1.342 1 91.25 261 ARG A C 1
ATOM 2028 O O . ARG A 1 261 ? 0.677 20.781 -0.375 1 91.25 261 ARG A O 1
ATOM 2035 N N . GLU A 1 262 ? 0.106 18.812 -1.285 1 86.62 262 GLU A N 1
ATOM 2036 C CA . GLU A 1 262 ? -0.182 18.219 0.019 1 86.62 262 GLU A CA 1
ATOM 2037 C C . GLU A 1 262 ? 1.091 18.062 0.847 1 86.62 262 GLU A C 1
ATOM 2039 O O . GLU A 1 262 ? 1.112 18.406 2.031 1 86.62 262 GLU A O 1
ATOM 2044 N N . LEU A 1 263 ? 2.119 17.609 0.241 1 89.69 263 LEU A N 1
ATOM 2045 C CA . LEU A 1 263 ? 3.379 17.328 0.922 1 89.69 263 LEU A CA 1
ATOM 2046 C C . LEU A 1 263 ? 4.047 18.625 1.381 1 89.69 263 LEU A C 1
ATOM 2048 O O . LEU A 1 263 ? 4.73 18.641 2.406 1 89.69 263 LEU A O 1
ATOM 2052 N N . CYS A 1 264 ? 3.811 19.672 0.7 1 91.75 264 CYS A N 1
ATOM 2053 C CA . CYS A 1 264 ? 4.5 20.938 0.966 1 91.75 264 CYS A CA 1
ATOM 2054 C C . CYS A 1 264 ? 3.734 21.766 1.984 1 91.75 264 CYS A C 1
ATOM 2056 O O . CYS A 1 264 ? 4.23 22.797 2.449 1 91.75 264 CYS A O 1
ATOM 2058 N N . GLN A 1 265 ? 2.582 21.328 2.301 1 81.56 265 GLN A N 1
ATOM 2059 C CA . GLN A 1 265 ? 1.745 22.094 3.225 1 81.56 265 GLN A CA 1
ATOM 2060 C C . GLN A 1 265 ? 2.424 22.234 4.582 1 81.56 265 GLN A C 1
ATOM 2062 O O . GLN A 1 265 ? 2.203 23.234 5.289 1 81.56 265 GLN A O 1
ATOM 2067 N N . ARG A 1 266 ? 3.258 21.312 4.922 1 74.19 266 ARG A N 1
ATOM 2068 C CA . ARG A 1 266 ? 3.863 21.344 6.25 1 74.19 266 ARG A CA 1
ATOM 2069 C C . ARG A 1 266 ? 5.082 22.25 6.277 1 74.19 266 ARG A C 1
ATOM 2071 O O . ARG A 1 266 ? 5.629 22.531 7.344 1 74.19 266 ARG A O 1
ATOM 2078 N N . GLY A 1 267 ? 5.535 22.672 5.18 1 76.69 267 GLY A N 1
ATOM 2079 C CA . GLY A 1 267 ? 6.516 23.75 5.086 1 76.69 267 GLY A CA 1
ATOM 2080 C C . GLY A 1 267 ? 7.941 23.25 4.98 1 76.69 267 GLY A C 1
ATOM 2081 O O . GLY A 1 267 ? 8.859 24.031 4.723 1 76.69 267 GLY A O 1
ATOM 2082 N N . LYS A 1 268 ? 8.188 22 5.133 1 90 268 LYS A N 1
ATOM 2083 C CA . LYS A 1 268 ? 9.555 21.484 5.082 1 90 268 LYS A CA 1
ATOM 2084 C C . LYS A 1 268 ? 9.984 21.219 3.645 1 90 268 LYS A C 1
ATOM 2086 O O . LYS A 1 268 ? 11.18 21.172 3.352 1 90 268 LYS A O 1
ATOM 2091 N N . LEU A 1 269 ? 9.008 21.062 2.838 1 96.5 269 LEU A N 1
ATOM 2092 C CA . LEU A 1 269 ? 9.281 20.781 1.432 1 96.5 269 LEU A CA 1
ATOM 2093 C C . LEU A 1 269 ? 8.766 21.922 0.544 1 96.5 269 LEU A C 1
ATOM 2095 O O . LEU A 1 269 ? 7.938 22.719 0.974 1 96.5 269 LEU A O 1
ATOM 2099 N N . GLY A 1 270 ? 9.383 21.984 -0.634 1 96.5 270 GLY A N 1
ATOM 2100 C CA . GLY A 1 270 ? 8.945 22.938 -1.644 1 96.5 270 GLY A CA 1
ATOM 2101 C C . GLY A 1 270 ? 8.852 22.328 -3.031 1 96.5 270 GLY A C 1
ATOM 2102 O O . GLY A 1 270 ? 9.477 21.297 -3.309 1 96.5 270 GLY A O 1
ATOM 2103 N N . MET A 1 271 ? 8.078 23.047 -3.846 1 96.38 271 MET A N 1
ATOM 2104 C CA . MET A 1 271 ? 7.926 22.656 -5.246 1 96.38 271 MET A CA 1
ATOM 2105 C C . MET A 1 271 ? 8.828 23.484 -6.145 1 96.38 271 MET A C 1
ATOM 2107 O O . MET A 1 271 ? 8.977 24.688 -5.941 1 96.38 271 MET A O 1
ATOM 2111 N N . VAL A 1 272 ? 9.445 22.844 -7.113 1 96.38 272 VAL A N 1
ATOM 2112 C CA . VAL A 1 272 ? 10.227 23.531 -8.133 1 96.38 272 VAL A CA 1
ATOM 2113 C C . VAL A 1 272 ? 9.352 23.797 -9.359 1 96.38 272 VAL A C 1
ATOM 2115 O O . VAL A 1 272 ? 8.805 22.859 -9.945 1 96.38 272 VAL A O 1
ATOM 2118 N N . PRO A 1 273 ? 9.242 25.047 -9.719 1 94.5 273 PRO A N 1
ATOM 2119 C CA . PRO A 1 273 ? 8.281 25.391 -10.773 1 94.5 273 PRO A CA 1
ATOM 2120 C C . PRO A 1 273 ? 8.828 25.125 -12.172 1 94.5 273 PRO A C 1
ATOM 2122 O O . PRO A 1 273 ? 8.656 25.953 -13.07 1 94.5 273 PRO A O 1
ATOM 2125 N N . TRP A 1 274 ? 9.5 24.047 -12.383 1 95.06 274 TRP A N 1
ATOM 2126 C CA . TRP A 1 274 ? 9.969 23.641 -13.711 1 95.06 274 TRP A CA 1
ATOM 2127 C C . TRP A 1 274 ? 8.922 22.781 -14.422 1 95.06 274 TRP A C 1
ATOM 2129 O O . TRP A 1 274 ? 8.281 21.938 -13.797 1 95.06 274 TRP A O 1
ATOM 2139 N N . ASP A 1 275 ? 8.773 23.047 -15.672 1 92.38 275 ASP A N 1
ATOM 2140 C CA . ASP A 1 275 ? 7.809 22.312 -16.469 1 92.38 275 ASP A CA 1
ATOM 2141 C C . ASP A 1 275 ? 8.477 21.156 -17.203 1 92.38 275 ASP A C 1
ATOM 2143 O O . ASP A 1 275 ? 9.422 21.359 -17.969 1 92.38 275 ASP A O 1
ATOM 2147 N N . PHE A 1 276 ? 8.016 19.984 -17 1 92.88 276 PHE A N 1
ATOM 2148 C CA . PHE A 1 276 ? 8.555 18.812 -17.672 1 92.88 276 PHE A CA 1
ATOM 2149 C C . PHE A 1 276 ? 8.117 18.766 -19.125 1 92.88 276 PHE A C 1
ATOM 2151 O O . PHE A 1 276 ? 8.766 18.125 -19.953 1 92.88 276 PHE A O 1
ATOM 2158 N N . GLY A 1 277 ? 6.98 19.406 -19.375 1 91.88 277 GLY A N 1
ATOM 2159 C CA . GLY A 1 277 ? 6.477 19.453 -20.734 1 91.88 277 GLY A CA 1
ATOM 2160 C C . GLY A 1 277 ? 5.574 18.281 -21.078 1 91.88 277 GLY A C 1
ATOM 2161 O O . GLY A 1 277 ? 5.219 18.078 -22.25 1 91.88 277 GLY A O 1
ATOM 2162 N N . TRP A 1 278 ? 5.348 17.406 -20.156 1 90.25 278 TRP A N 1
ATOM 2163 C CA . TRP A 1 278 ? 4.469 16.266 -20.359 1 90.25 278 TRP A CA 1
ATOM 2164 C C . TRP A 1 278 ? 3.547 16.062 -19.156 1 90.25 278 TRP A C 1
ATOM 2166 O O . TRP A 1 278 ? 3.715 16.719 -18.125 1 90.25 278 TRP A O 1
ATOM 2176 N N . GLU A 1 279 ? 2.516 15.234 -19.391 1 91.69 279 GLU A N 1
ATOM 2177 C CA . GLU A 1 279 ? 1.568 14.875 -18.344 1 91.69 279 GLU A CA 1
ATOM 2178 C C . GLU A 1 279 ? 1.602 13.383 -18.062 1 91.69 279 GLU A C 1
ATOM 2180 O O . GLU A 1 279 ? 2.031 12.586 -18.906 1 91.69 279 GLU A O 1
ATOM 2185 N N . LEU A 1 280 ? 1.309 13.109 -16.844 1 91.25 280 LEU A N 1
ATOM 2186 C CA . LEU A 1 280 ? 1.13 11.703 -16.5 1 91.25 280 LEU A CA 1
ATOM 2187 C C . LEU A 1 280 ? -0.149 11.148 -17.109 1 91.25 280 LEU A C 1
ATOM 2189 O O . LEU A 1 280 ? -1.083 11.898 -17.391 1 91.25 280 LEU A O 1
ATOM 2193 N N . PRO A 1 281 ? -0.099 9.773 -17.344 1 88.81 281 PRO A N 1
ATOM 2194 C CA . PRO A 1 281 ? -1.396 9.219 -17.734 1 88.81 281 PRO A CA 1
ATOM 2195 C C . PRO A 1 281 ? -2.512 9.586 -16.766 1 88.81 281 PRO A C 1
ATOM 2197 O O . PRO A 1 281 ? -2.289 9.633 -15.547 1 88.81 281 PRO A O 1
ATOM 2200 N N . PRO A 1 282 ? -3.645 9.898 -17.297 1 90.5 282 PRO A N 1
ATOM 2201 C CA . PRO A 1 282 ? -4.719 10.367 -16.422 1 90.5 282 PRO A CA 1
ATOM 2202 C C . PRO A 1 282 ? -5.168 9.305 -15.422 1 90.5 282 PRO A C 1
ATOM 2204 O O . PRO A 1 282 ? -5.008 8.109 -15.672 1 90.5 282 PRO A O 1
ATOM 2207 N N . ILE A 1 283 ? -5.66 9.781 -14.289 1 93.19 283 ILE A N 1
ATOM 2208 C CA . ILE A 1 283 ? -6.309 8.922 -13.305 1 93.19 283 ILE A CA 1
ATOM 2209 C C . ILE A 1 283 ? -7.715 8.555 -13.789 1 93.19 283 ILE A C 1
ATOM 2211 O O . ILE A 1 283 ? -8.492 9.438 -14.156 1 93.19 283 ILE A O 1
ATOM 2215 N N . ASN A 1 284 ? -7.992 7.234 -13.797 1 93.75 284 ASN A N 1
ATOM 2216 C CA . ASN A 1 284 ? -9.273 6.734 -14.281 1 93.75 284 ASN A CA 1
ATOM 2217 C C . ASN A 1 284 ? -10.023 5.961 -13.203 1 93.75 284 ASN A C 1
ATOM 2219 O O . ASN A 1 284 ? -9.406 5.402 -12.289 1 93.75 284 ASN A O 1
ATOM 2223 N N . LEU A 1 285 ? -11.336 6.094 -13.312 1 94.75 285 LEU A N 1
ATOM 2224 C CA . LEU A 1 285 ? -12.18 5.078 -12.688 1 94.75 285 LEU A CA 1
ATOM 2225 C C . LEU A 1 285 ? -12.359 3.877 -13.609 1 94.75 285 LEU A C 1
ATOM 2227 O O . LEU A 1 285 ? -12.844 4.02 -14.734 1 94.75 285 LEU A O 1
ATOM 2231 N N . ILE A 1 286 ? -11.883 2.75 -13.148 1 93.12 286 ILE A N 1
ATOM 2232 C CA . ILE A 1 286 ? -11.938 1.534 -13.953 1 93.12 286 ILE A CA 1
ATOM 2233 C C . ILE A 1 286 ? -12.914 0.544 -13.32 1 93.12 286 ILE A C 1
ATOM 2235 O O . ILE A 1 286 ? -12.836 0.261 -12.125 1 93.12 286 ILE A O 1
ATOM 2239 N N . ARG A 1 287 ? -13.82 0.082 -14.125 1 90.69 287 ARG A N 1
ATOM 2240 C CA . ARG A 1 287 ? -14.852 -0.842 -13.672 1 90.69 287 ARG A CA 1
ATOM 2241 C C . ARG A 1 287 ? -15 -2.018 -14.633 1 90.69 287 ARG A C 1
ATOM 2243 O O . ARG A 1 287 ? -14.578 -1.934 -15.789 1 90.69 287 ARG A O 1
ATOM 2250 N N . ARG A 1 288 ? -15.477 -3.045 -14.07 1 85.12 288 ARG A N 1
ATOM 2251 C CA . ARG A 1 288 ? -15.82 -4.148 -14.961 1 85.12 288 ARG A CA 1
ATOM 2252 C C . ARG A 1 288 ? -17.031 -3.797 -15.828 1 85.12 288 ARG A C 1
ATOM 2254 O O . ARG A 1 288 ? -17.969 -3.143 -15.359 1 85.12 288 ARG A O 1
ATOM 2261 N N . ARG A 1 289 ? -16.906 -4.301 -17.016 1 80.25 289 ARG A N 1
ATOM 2262 C CA . ARG A 1 289 ? -18.062 -4.145 -17.875 1 80.25 289 ARG A CA 1
ATOM 2263 C C . ARG A 1 289 ? -19.188 -5.086 -17.469 1 80.25 289 ARG A C 1
ATOM 2265 O O . ARG A 1 289 ? -19 -6.305 -17.406 1 80.25 289 ARG A O 1
ATOM 2272 N N . ARG A 1 290 ? -20.141 -4.527 -16.844 1 67.5 290 ARG A N 1
ATOM 2273 C CA . ARG A 1 290 ? -21.281 -5.312 -16.406 1 67.5 290 ARG A CA 1
ATOM 2274 C C . ARG A 1 290 ? -22.562 -4.84 -17.094 1 67.5 290 ARG A C 1
ATOM 2276 O O . ARG A 1 290 ? -22.656 -3.684 -17.516 1 67.5 290 ARG A O 1
ATOM 2283 N N . GLU A 1 291 ? -23.375 -5.836 -17.312 1 53.28 291 GLU A N 1
ATOM 2284 C CA . GLU A 1 291 ? -24.688 -5.441 -17.828 1 53.28 291 GLU A CA 1
ATOM 2285 C C . GLU A 1 291 ? -25.422 -4.57 -16.812 1 53.28 291 GLU A C 1
ATOM 2287 O O . GLU A 1 291 ? -26.062 -3.58 -17.188 1 53.28 291 GLU A O 1
ATOM 2292 N N . GLN A 1 292 ? -25.297 -4.988 -15.5 1 56.75 292 GLN A N 1
ATOM 2293 C CA . GLN A 1 292 ? -25.906 -4.184 -14.438 1 56.75 292 GLN A CA 1
ATOM 2294 C C . GLN A 1 292 ? -24.875 -3.812 -13.375 1 56.75 292 GLN A C 1
ATOM 2296 O O . GLN A 1 292 ? -24.312 -4.691 -12.719 1 56.75 292 GLN A O 1
ATOM 2301 N N . ALA A 1 293 ? -24.703 -2.529 -13.328 1 62.03 293 ALA A N 1
ATOM 2302 C CA . ALA A 1 293 ? -23.781 -2.031 -12.312 1 62.03 293 ALA A CA 1
ATOM 2303 C C . ALA A 1 293 ? -24.422 -2.076 -10.922 1 62.03 293 ALA A C 1
ATOM 2305 O O . ALA A 1 293 ? -25.641 -1.926 -10.789 1 62.03 293 ALA A O 1
ATOM 2306 N N . LEU A 1 294 ? -23.625 -2.354 -9.984 1 69.88 294 LEU A N 1
ATOM 2307 C CA . LEU A 1 294 ? -24.094 -2.248 -8.609 1 69.88 294 LEU A CA 1
ATOM 2308 C C . LEU A 1 294 ? -24.453 -0.807 -8.266 1 69.88 294 LEU A C 1
ATOM 2310 O O . LEU A 1 294 ? -23.75 0.126 -8.656 1 69.88 294 LEU A O 1
ATOM 2314 N N . ALA A 1 295 ? -25.594 -0.606 -7.742 1 75 295 ALA A N 1
ATOM 2315 C CA . ALA A 1 295 ? -26.078 0.726 -7.398 1 75 295 ALA A CA 1
ATOM 2316 C C . ALA A 1 295 ? -25.031 1.517 -6.629 1 75 295 ALA A C 1
ATOM 2318 O O . ALA A 1 295 ? -24.797 2.693 -6.914 1 75 295 ALA A O 1
ATOM 2319 N N . ALA A 1 296 ? -24.391 0.84 -5.699 1 81.88 296 ALA A N 1
ATOM 2320 C CA . ALA A 1 296 ? -23.375 1.499 -4.887 1 81.88 296 ALA A CA 1
ATOM 2321 C C . ALA A 1 296 ? -22.203 1.969 -5.75 1 81.88 296 ALA A C 1
ATOM 2323 O O . ALA A 1 296 ? -21.656 3.045 -5.52 1 81.88 296 ALA A O 1
ATOM 2324 N N . GLU A 1 297 ? -21.875 1.196 -6.738 1 86.56 297 GLU A N 1
ATOM 2325 C CA . GLU A 1 297 ? -20.781 1.55 -7.648 1 86.56 297 GLU A CA 1
ATOM 2326 C C . GLU A 1 297 ? -21.141 2.771 -8.492 1 86.56 297 GLU A C 1
ATOM 2328 O O . GLU A 1 297 ? -20.312 3.65 -8.711 1 86.56 297 GLU A O 1
ATOM 2333 N N . GLU A 1 298 ? -22.344 2.758 -8.938 1 86.25 298 GLU A N 1
ATOM 2334 C CA . GLU A 1 298 ? -22.828 3.885 -9.734 1 86.25 298 GLU A CA 1
ATOM 2335 C C . GLU A 1 298 ? -22.859 5.168 -8.906 1 86.25 298 GLU A C 1
ATOM 2337 O O . GLU A 1 298 ? -22.453 6.23 -9.383 1 86.25 298 GLU A O 1
ATOM 2342 N N . CYS A 1 299 ? -23.344 5.023 -7.691 1 89.75 299 CYS A N 1
ATOM 2343 C CA . CYS A 1 299 ? -23.375 6.172 -6.797 1 89.75 299 CYS A CA 1
ATOM 2344 C C . CYS A 1 299 ? -21.969 6.707 -6.547 1 89.75 299 CYS A C 1
ATOM 2346 O O . CYS A 1 299 ? -21.75 7.918 -6.582 1 89.75 299 CYS A O 1
ATOM 2348 N N . PHE A 1 300 ? -21.094 5.766 -6.328 1 94.44 300 PHE A N 1
ATOM 2349 C CA . PHE A 1 300 ? -19.703 6.152 -6.09 1 94.44 300 PHE A CA 1
ATOM 2350 C C . PHE A 1 300 ? -19.109 6.832 -7.32 1 94.44 300 PHE A C 1
ATOM 2352 O O . PHE A 1 300 ? -18.438 7.855 -7.207 1 94.44 300 PHE A O 1
ATOM 2359 N N . SER A 1 301 ? -19.344 6.285 -8.438 1 93.31 301 SER A N 1
ATOM 2360 C CA . SER A 1 301 ? -18.875 6.844 -9.703 1 93.31 301 SER A CA 1
ATOM 2361 C C . SER A 1 301 ? -19.391 8.273 -9.898 1 93.31 301 SER A C 1
ATOM 2363 O O . SER A 1 301 ? -18.609 9.172 -10.219 1 93.31 301 SER A O 1
ATOM 2365 N N . ASP A 1 302 ? -20.656 8.484 -9.703 1 94.12 302 ASP A N 1
ATOM 2366 C CA . ASP A 1 302 ? -21.266 9.805 -9.875 1 94.12 302 ASP A CA 1
ATOM 2367 C C . ASP A 1 302 ? -20.641 10.82 -8.922 1 94.12 302 ASP A C 1
ATOM 2369 O O . ASP A 1 302 ? -20.359 11.953 -9.32 1 94.12 302 ASP A O 1
ATOM 2373 N N . ILE A 1 303 ? -20.422 10.453 -7.727 1 96.06 303 ILE A N 1
ATOM 2374 C CA . ILE A 1 303 ? -19.844 11.336 -6.723 1 96.06 303 ILE A CA 1
ATOM 2375 C C . ILE A 1 303 ? -18.422 11.719 -7.133 1 96.06 303 ILE A C 1
ATOM 2377 O O . ILE A 1 303 ? -18.031 12.883 -7.047 1 96.06 303 ILE A O 1
ATOM 2381 N N . LEU A 1 304 ? -17.625 10.719 -7.562 1 96.06 304 LEU A N 1
ATOM 2382 C CA . LEU A 1 304 ? -16.266 10.984 -7.992 1 96.06 304 LEU A CA 1
ATOM 2383 C C . LEU A 1 304 ? -16.234 11.977 -9.148 1 96.06 304 LEU A C 1
ATOM 2385 O O . LEU A 1 304 ? -15.43 12.914 -9.148 1 96.06 304 LEU A O 1
ATOM 2389 N N . LEU A 1 305 ? -17.109 11.773 -10.047 1 93.75 305 LEU A N 1
ATOM 2390 C CA . LEU A 1 305 ? -17.156 12.648 -11.219 1 93.75 305 LEU A CA 1
ATOM 2391 C C . LEU A 1 305 ? -17.562 14.062 -10.828 1 93.75 305 LEU A C 1
ATOM 2393 O O . LEU A 1 305 ? -17.016 15.031 -11.352 1 93.75 305 LEU A O 1
ATOM 2397 N N . GLU A 1 306 ? -18.484 14.172 -9.93 1 94 306 GLU A N 1
ATOM 2398 C CA . GLU A 1 306 ? -18.906 15.469 -9.414 1 94 306 GLU A CA 1
ATOM 2399 C C . GLU A 1 306 ? -17.734 16.203 -8.75 1 94 306 GLU A C 1
ATOM 2401 O O . GLU A 1 306 ? -17.531 17.391 -9 1 94 306 GLU A O 1
ATOM 2406 N N . LEU A 1 307 ? -17.016 15.5 -7.977 1 94.12 307 LEU A N 1
ATOM 2407 C CA . LEU A 1 307 ? -15.914 16.109 -7.219 1 94.12 307 LEU A CA 1
ATOM 2408 C C . LEU A 1 307 ? -14.781 16.516 -8.148 1 94.12 307 LEU A C 1
ATOM 2410 O O . LEU A 1 307 ? -14.133 17.547 -7.918 1 94.12 307 LEU A O 1
ATOM 2414 N N . CYS A 1 308 ? -14.492 15.727 -9.125 1 92.25 308 CYS A N 1
ATOM 2415 C CA . CYS A 1 308 ? -13.383 15.992 -10.039 1 92.25 308 CYS A CA 1
ATOM 2416 C C . CYS A 1 308 ? -13.742 17.109 -11.016 1 92.25 308 CYS A C 1
ATOM 2418 O O . CYS A 1 308 ? -12.852 17.781 -11.547 1 92.25 308 CYS A O 1
ATOM 2420 N N . ALA A 1 309 ? -14.984 17.25 -11.375 1 85.12 309 ALA A N 1
ATOM 2421 C CA . ALA A 1 309 ? -15.43 18.344 -12.234 1 85.12 309 ALA A CA 1
ATOM 2422 C C . ALA A 1 309 ? -15.164 19.688 -11.578 1 85.12 309 ALA A C 1
ATOM 2424 O O . ALA A 1 309 ? -14.914 20.688 -12.258 1 85.12 309 ALA A O 1
ATOM 2425 N N . ASP A 1 310 ? -15.141 19.703 -10.266 1 74.5 310 ASP A N 1
ATOM 2426 C CA . ASP A 1 310 ? -14.93 20.922 -9.5 1 74.5 310 ASP A CA 1
ATOM 2427 C C . ASP A 1 310 ? -13.445 21.266 -9.406 1 74.5 310 ASP A C 1
ATOM 2429 O O . ASP A 1 310 ? -13.086 22.375 -9.008 1 74.5 310 ASP A O 1
ATOM 2433 N N . LEU A 1 311 ? -12.523 20.281 -9.477 1 66.31 311 LEU A N 1
ATOM 2434 C CA . LEU A 1 311 ? -11.094 20.484 -9.32 1 66.31 311 LEU A CA 1
ATOM 2435 C C . LEU A 1 311 ? -10.539 21.328 -10.461 1 66.31 311 LEU A C 1
ATOM 2437 O O . LEU A 1 311 ? -9.438 21.875 -10.359 1 66.31 311 LEU A O 1
ATOM 2441 N N . GLY A 1 312 ? -11.266 21.953 -11.227 1 56.88 312 GLY A N 1
ATOM 2442 C CA . GLY A 1 312 ? -10.906 22.969 -12.211 1 56.88 312 GLY A CA 1
ATOM 2443 C C . GLY A 1 312 ? -10.516 22.391 -13.555 1 56.88 312 GLY A C 1
ATOM 2444 O O . GLY A 1 312 ? -10.25 21.188 -13.664 1 56.88 312 GLY A O 1
ATOM 2445 N N . PRO A 1 313 ? -10.648 23.219 -14.672 1 49.34 313 PRO A N 1
ATOM 2446 C CA . PRO A 1 313 ? -10.438 22.938 -16.094 1 49.34 313 PRO A CA 1
ATOM 2447 C C . PRO A 1 313 ? -9.102 22.25 -16.359 1 49.34 313 PRO A C 1
ATOM 2449 O O . PRO A 1 313 ? -8.969 21.5 -17.328 1 49.34 313 PRO A O 1
ATOM 2452 N N . ASP A 1 314 ? -8.188 22.547 -15.648 1 48.69 314 ASP A N 1
ATOM 2453 C CA . ASP A 1 314 ? -6.848 22.078 -15.977 1 48.69 314 ASP A CA 1
ATOM 2454 C C . ASP A 1 314 ? -6.719 20.578 -15.703 1 48.69 314 ASP A C 1
ATOM 2456 O O . ASP A 1 314 ? -5.777 19.938 -16.172 1 48.69 314 ASP A O 1
ATOM 2460 N N . ALA A 1 315 ? -7.594 20.125 -14.859 1 49.91 315 ALA A N 1
ATOM 2461 C CA . ALA A 1 315 ? -7.562 18.688 -14.562 1 49.91 315 ALA A CA 1
ATOM 2462 C C . ALA A 1 315 ? -8.5 17.922 -15.484 1 49.91 315 ALA A C 1
ATOM 2464 O O . ALA A 1 315 ? -8.5 16.688 -15.484 1 49.91 315 ALA A O 1
ATOM 2465 N N . ARG A 1 316 ? -9.414 18.578 -16.219 1 45.75 316 ARG A N 1
ATOM 2466 C CA . ARG A 1 316 ? -10.422 17.938 -17.047 1 45.75 316 ARG A CA 1
ATOM 2467 C C . ARG A 1 316 ? -9.82 17.453 -18.359 1 45.75 316 ARG A C 1
ATOM 2469 O O . ARG A 1 316 ? -8.922 18.094 -18.906 1 45.75 316 ARG A O 1
ATOM 2476 N N . PRO A 1 317 ? -10.156 16.047 -18.703 1 39.44 317 PRO A N 1
ATOM 2477 C CA . PRO A 1 317 ? -9.703 15.602 -20.016 1 39.44 317 PRO A CA 1
ATOM 2478 C C . PRO A 1 317 ? -10.141 16.547 -21.141 1 39.44 317 PRO A C 1
ATOM 2480 O O . PRO A 1 317 ? -11.242 17.094 -21.094 1 39.44 317 PRO A O 1
ATOM 2483 N N . ARG A 1 318 ? -9.266 17.266 -21.781 1 32.22 318 ARG A N 1
ATOM 2484 C CA . ARG A 1 318 ? -9.734 17.953 -22.984 1 32.22 318 ARG A CA 1
ATOM 2485 C C . ARG A 1 318 ? -10.547 17 -23.859 1 32.22 318 ARG A C 1
ATOM 2487 O O . ARG A 1 318 ? -10.148 15.859 -24.094 1 32.22 318 ARG A O 1
ATOM 2494 N N . GLU A 1 319 ? -11.922 17.344 -24.125 1 27.52 319 GLU A N 1
ATOM 2495 C CA . GLU A 1 319 ? -12.641 16.672 -25.203 1 27.52 319 GLU A CA 1
ATOM 2496 C C . GLU A 1 319 ? -11.789 16.578 -26.469 1 27.52 319 GLU A C 1
ATOM 2498 O O . GLU A 1 319 ? -11.078 17.516 -26.812 1 27.52 319 GLU A O 1
ATOM 2503 N N . MET B 1 1 ? 18.516 -44 -12.758 1 36.31 1 MET B N 1
ATOM 2504 C CA . MET B 1 1 ? 19.5 -42.938 -12.641 1 36.31 1 MET B CA 1
ATOM 2505 C C . MET B 1 1 ? 19.25 -42.094 -11.398 1 36.31 1 MET B C 1
ATOM 2507 O O . MET B 1 1 ? 18.141 -41.625 -11.18 1 36.31 1 MET B O 1
ATOM 2511 N N . THR B 1 2 ? 20.016 -42.312 -10.375 1 39.09 2 THR B N 1
ATOM 2512 C CA . THR B 1 2 ? 19.969 -41.75 -9.023 1 39.09 2 THR B CA 1
ATOM 2513 C C . THR B 1 2 ? 20 -40.25 -9.07 1 39.09 2 THR B C 1
ATOM 2515 O O . THR B 1 2 ? 20.844 -39.656 -9.742 1 39.09 2 THR B O 1
ATOM 2518 N N . TRP B 1 3 ? 18.922 -39.719 -8.812 1 43.09 3 TRP B N 1
ATOM 2519 C CA . TRP B 1 3 ? 18.875 -38.281 -8.633 1 43.09 3 TRP B CA 1
ATOM 2520 C C . TRP B 1 3 ? 20 -37.812 -7.727 1 43.09 3 TRP B C 1
ATOM 2522 O O . TRP B 1 3 ? 20.297 -38.438 -6.723 1 43.09 3 TRP B O 1
ATOM 2532 N N . ASP B 1 4 ? 21.047 -37.312 -8.234 1 44.72 4 ASP B N 1
ATOM 2533 C CA . ASP B 1 4 ? 22.172 -36.75 -7.484 1 44.72 4 ASP B CA 1
ATOM 2534 C C . ASP B 1 4 ? 22.125 -35.219 -7.449 1 44.72 4 ASP B C 1
ATOM 2536 O O . ASP B 1 4 ? 21.922 -34.594 -8.484 1 44.72 4 ASP B O 1
ATOM 2540 N N . ALA B 1 5 ? 22.125 -34.656 -6.398 1 50.75 5 ALA B N 1
ATOM 2541 C CA . ALA B 1 5 ? 22.141 -33.219 -6.148 1 50.75 5 ALA B CA 1
ATOM 2542 C C . ALA B 1 5 ? 23.219 -32.531 -6.977 1 50.75 5 ALA B C 1
ATOM 2544 O O . ALA B 1 5 ? 23.031 -31.391 -7.438 1 50.75 5 ALA B O 1
ATOM 2545 N N . ALA B 1 6 ? 24.328 -33.219 -7.117 1 48 6 ALA B N 1
ATOM 2546 C CA . ALA B 1 6 ? 25.422 -32.688 -7.914 1 48 6 ALA B CA 1
ATOM 2547 C C . ALA B 1 6 ? 25.016 -32.5 -9.375 1 48 6 ALA B C 1
ATOM 2549 O O . ALA B 1 6 ? 25.438 -31.562 -10.039 1 48 6 ALA B O 1
ATOM 2550 N N . ARG B 1 7 ? 24.234 -33.312 -9.852 1 50.03 7 ARG B N 1
ATOM 2551 C CA . ARG B 1 7 ? 23.719 -33.25 -11.219 1 50.03 7 ARG B CA 1
ATOM 2552 C C . ARG B 1 7 ? 22.859 -32 -11.43 1 50.03 7 ARG B C 1
ATOM 2554 O O . ARG B 1 7 ? 22.953 -31.328 -12.461 1 50.03 7 ARG B O 1
ATOM 2561 N N . LEU B 1 8 ? 22.062 -31.75 -10.508 1 54.53 8 LEU B N 1
ATOM 2562 C CA . LEU B 1 8 ? 21.234 -30.547 -10.57 1 54.53 8 LEU B CA 1
ATOM 2563 C C . LEU B 1 8 ? 22.094 -29.297 -10.625 1 54.53 8 LEU B C 1
ATOM 2565 O O . LEU B 1 8 ? 21.844 -28.406 -11.453 1 54.53 8 LEU B O 1
ATOM 2569 N N . ALA B 1 9 ? 23.062 -29.25 -9.797 1 53.22 9 ALA B N 1
ATOM 2570 C CA . ALA B 1 9 ? 23.922 -28.078 -9.703 1 53.22 9 ALA B CA 1
ATOM 2571 C C . ALA B 1 9 ? 24.719 -27.891 -10.992 1 53.22 9 ALA B C 1
ATOM 2573 O O . ALA B 1 9 ? 24.969 -26.75 -11.414 1 53.22 9 ALA B O 1
ATOM 2574 N N . ASN B 1 10 ? 25.141 -28.984 -11.602 1 53.34 10 ASN B N 1
ATOM 2575 C CA . ASN B 1 10 ? 26.016 -28.922 -12.766 1 53.34 10 ASN B CA 1
ATOM 2576 C C . ASN B 1 10 ? 25.219 -28.75 -14.055 1 53.34 10 ASN B C 1
ATOM 2578 O O . ASN B 1 10 ? 25.719 -28.156 -15.023 1 53.34 10 ASN B O 1
ATOM 2582 N N . ARG B 1 11 ? 24.062 -29.234 -14.008 1 59.66 11 ARG B N 1
ATOM 2583 C CA . ARG B 1 11 ? 23.375 -29.312 -15.289 1 59.66 11 ARG B CA 1
ATOM 2584 C C . ARG B 1 11 ? 22.266 -28.266 -15.375 1 59.66 11 ARG B C 1
ATOM 2586 O O . ARG B 1 11 ? 21.828 -27.891 -16.469 1 59.66 11 ARG B O 1
ATOM 2593 N N . LEU B 1 12 ? 22 -27.781 -14.172 1 63.16 12 LEU B N 1
ATOM 2594 C CA . LEU B 1 12 ? 20.922 -26.797 -14.203 1 63.16 12 LEU B CA 1
ATOM 2595 C C . LEU B 1 12 ? 21.438 -25.438 -14.664 1 63.16 12 LEU B C 1
ATOM 2597 O O . LEU B 1 12 ? 22.438 -24.938 -14.148 1 63.16 12 LEU B O 1
ATOM 2601 N N . ARG B 1 13 ? 20.922 -25.016 -15.781 1 62.09 13 ARG B N 1
ATOM 2602 C CA . ARG B 1 13 ? 21.281 -23.719 -16.359 1 62.09 13 ARG B CA 1
ATOM 2603 C C . ARG B 1 13 ? 20.172 -22.703 -16.141 1 62.09 13 ARG B C 1
ATOM 2605 O O . ARG B 1 13 ? 19.031 -23.062 -15.844 1 62.09 13 ARG B O 1
ATOM 2612 N N . HIS B 1 14 ? 20.594 -21.469 -16.234 1 65.12 14 HIS B N 1
ATOM 2613 C CA . HIS B 1 14 ? 19.656 -20.359 -16.047 1 65.12 14 HIS B CA 1
ATOM 2614 C C . HIS B 1 14 ? 18.453 -20.484 -16.984 1 65.12 14 HIS B C 1
ATOM 2616 O O . HIS B 1 14 ? 17.328 -20.188 -16.594 1 65.12 14 HIS B O 1
ATOM 2622 N N . ARG B 1 15 ? 18.766 -20.953 -18.141 1 68.12 15 ARG B N 1
ATOM 2623 C CA . ARG B 1 15 ? 17.703 -21.094 -19.125 1 68.12 15 ARG B CA 1
ATOM 2624 C C . ARG B 1 15 ? 16.641 -22.078 -18.656 1 68.12 15 ARG B C 1
ATOM 2626 O O . ARG B 1 15 ? 15.469 -21.969 -19.031 1 68.12 15 ARG B O 1
ATOM 2633 N N . HIS B 1 16 ? 17.062 -23.094 -17.844 1 71.88 16 HIS B N 1
ATOM 2634 C CA . HIS B 1 16 ? 16.125 -24.062 -17.297 1 71.88 16 HIS B CA 1
ATOM 2635 C C . HIS B 1 16 ? 15.156 -23.391 -16.312 1 71.88 16 HIS B C 1
ATOM 2637 O O . HIS B 1 16 ? 13.953 -23.672 -16.328 1 71.88 16 HIS B O 1
ATOM 2643 N N . LEU B 1 17 ? 15.727 -22.531 -15.539 1 69.69 17 LEU B N 1
ATOM 2644 C CA . LEU B 1 17 ? 14.906 -21.828 -14.547 1 69.69 17 LEU B CA 1
ATOM 2645 C C . LEU B 1 17 ? 13.891 -20.922 -15.234 1 69.69 17 LEU B C 1
ATOM 2647 O O . LEU B 1 17 ? 12.727 -20.875 -14.828 1 69.69 17 LEU B O 1
ATOM 2651 N N . VAL B 1 18 ? 14.398 -20.281 -16.219 1 72.62 18 VAL B N 1
ATOM 2652 C CA . VAL B 1 18 ? 13.539 -19.406 -17 1 72.62 18 VAL B CA 1
ATOM 2653 C C . VAL B 1 18 ? 12.422 -20.203 -17.656 1 72.62 18 VAL B C 1
ATOM 2655 O O . VAL B 1 18 ? 11.266 -19.781 -17.656 1 72.62 18 VAL B O 1
ATOM 2658 N N . LEU B 1 19 ? 12.82 -21.359 -18.188 1 78.75 19 LEU B N 1
ATOM 2659 C CA . LEU B 1 19 ? 11.836 -22.219 -18.828 1 78.75 19 LEU B CA 1
ATOM 2660 C C . LEU B 1 19 ? 10.758 -22.641 -17.828 1 78.75 19 LEU B C 1
ATOM 2662 O O . LEU B 1 19 ? 9.57 -22.594 -18.141 1 78.75 19 LEU B O 1
ATOM 2666 N N . LEU B 1 20 ? 11.188 -23.062 -16.656 1 79 20 LEU B N 1
ATOM 2667 C CA . LEU B 1 20 ? 10.25 -23.5 -15.625 1 79 20 LEU B CA 1
ATOM 2668 C C . LEU B 1 20 ? 9.266 -22.375 -15.273 1 79 20 LEU B C 1
ATOM 2670 O O . LEU B 1 20 ? 8.062 -22.609 -15.195 1 79 20 LEU B O 1
ATOM 2674 N N . ALA B 1 21 ? 9.852 -21.234 -15.117 1 72.75 21 ALA B N 1
ATOM 2675 C CA . ALA B 1 21 ? 9.023 -20.094 -14.758 1 72.75 21 ALA B CA 1
ATOM 2676 C C . ALA B 1 21 ? 8.023 -19.781 -15.867 1 72.75 21 ALA B C 1
ATOM 2678 O O . ALA B 1 21 ? 6.863 -19.453 -15.586 1 72.75 21 ALA B O 1
ATOM 2679 N N . ASN B 1 22 ? 8.453 -19.859 -17.078 1 77.5 22 ASN B N 1
ATOM 2680 C CA . ASN B 1 22 ? 7.59 -19.562 -18.219 1 77.5 22 ASN B CA 1
ATOM 2681 C C . ASN B 1 22 ? 6.527 -20.641 -18.422 1 77.5 22 ASN B C 1
ATOM 2683 O O . ASN B 1 22 ? 5.406 -20.344 -18.828 1 77.5 22 ASN B O 1
ATOM 2687 N N . ILE B 1 23 ? 6.93 -21.828 -18.125 1 78.88 23 ILE B N 1
ATOM 2688 C CA . ILE B 1 23 ? 5.938 -22.891 -18.234 1 78.88 23 ILE B CA 1
ATOM 2689 C C . ILE B 1 23 ? 4.836 -22.688 -17.203 1 78.88 23 ILE B C 1
ATOM 2691 O O . ILE B 1 23 ? 3.652 -22.844 -17.5 1 78.88 23 ILE B O 1
ATOM 2695 N N . ALA B 1 24 ? 5.289 -22.266 -16.094 1 72.44 24 ALA B N 1
ATOM 2696 C CA . ALA B 1 24 ? 4.316 -22.031 -15.031 1 72.44 24 ALA B CA 1
ATOM 2697 C C . ALA B 1 24 ? 3.4 -20.859 -15.391 1 72.44 24 ALA B C 1
ATOM 2699 O O . ALA B 1 24 ? 2.197 -20.891 -15.117 1 72.44 24 ALA B O 1
ATOM 2700 N N . LYS B 1 25 ? 4.039 -19.984 -15.961 1 69.12 25 LYS B N 1
ATOM 2701 C CA . LYS B 1 25 ? 3.34 -18.75 -16.312 1 69.12 25 LYS B CA 1
ATOM 2702 C C . LYS B 1 25 ? 2.428 -18.953 -17.516 1 69.12 25 LYS B C 1
ATOM 2704 O O . LYS B 1 25 ? 1.294 -18.469 -17.531 1 69.12 25 LYS B O 1
ATOM 2709 N N . HIS B 1 26 ? 2.861 -19.688 -18.531 1 75.12 26 HIS B N 1
ATOM 2710 C CA . HIS B 1 26 ? 2.195 -19.734 -19.828 1 75.12 26 HIS B CA 1
ATOM 2711 C C . HIS B 1 26 ? 1.456 -21.062 -20.016 1 75.12 26 HIS B C 1
ATOM 2713 O O . HIS B 1 26 ? 0.605 -21.172 -20.906 1 75.12 26 HIS B O 1
ATOM 2719 N N . GLY B 1 27 ? 1.747 -22.062 -19.219 1 75.56 27 GLY B N 1
ATOM 2720 C CA . GLY B 1 27 ? 0.961 -23.281 -19.109 1 75.56 27 GLY B CA 1
ATOM 2721 C C . GLY B 1 27 ? 1.252 -24.297 -20.203 1 75.56 27 GLY B C 1
ATOM 2722 O O . GLY B 1 27 ? 0.899 -25.469 -20.094 1 75.56 27 GLY B O 1
ATOM 2723 N N . THR B 1 28 ? 1.614 -23.797 -21.469 1 79.31 28 THR B N 1
ATOM 2724 C CA . THR B 1 28 ? 1.954 -24.719 -22.547 1 79.31 28 THR B CA 1
ATOM 2725 C C . THR B 1 28 ? 3.316 -24.391 -23.141 1 79.31 28 THR B C 1
ATOM 2727 O O . THR B 1 28 ? 3.762 -23.234 -23.078 1 79.31 28 THR B O 1
ATOM 2730 N N . LEU B 1 29 ? 3.934 -25.453 -23.719 1 81.06 29 LEU B N 1
ATOM 2731 C CA . LEU B 1 29 ? 5.262 -25.266 -24.281 1 81.06 29 LEU B CA 1
ATOM 2732 C C . LEU B 1 29 ? 5.199 -24.406 -25.547 1 81.06 29 LEU B C 1
ATOM 2734 O O . LEU B 1 29 ? 6.145 -23.672 -25.859 1 81.06 29 LEU B O 1
ATOM 2738 N N . THR B 1 30 ? 4.062 -24.5 -26.156 1 80.56 30 THR B N 1
ATOM 2739 C CA . THR B 1 30 ? 3.896 -23.672 -27.344 1 80.56 30 THR B CA 1
ATOM 2740 C C . THR B 1 30 ? 3.832 -22.203 -26.953 1 80.56 30 THR B C 1
ATOM 2742 O O . THR B 1 30 ? 4.477 -21.359 -27.594 1 80.56 30 THR B O 1
ATOM 2745 N N . ARG B 1 31 ? 3.203 -21.938 -25.984 1 80.88 31 ARG B N 1
ATOM 2746 C CA . ARG B 1 31 ? 3.068 -20.562 -25.5 1 80.88 31 ARG B CA 1
ATOM 2747 C C . ARG B 1 31 ? 4.375 -20.062 -24.906 1 80.88 31 ARG B C 1
ATOM 2749 O O . ARG B 1 31 ? 4.738 -18.891 -25.078 1 80.88 31 ARG B O 1
ATOM 2756 N N . VAL B 1 32 ? 4.957 -20.922 -24.219 1 79.88 32 VAL B N 1
ATOM 2757 C CA . VAL B 1 32 ? 6.262 -20.609 -23.656 1 79.88 32 VAL B CA 1
ATOM 2758 C C . VAL B 1 32 ? 7.246 -20.266 -24.781 1 79.88 32 VAL B C 1
ATOM 2760 O O . VAL B 1 32 ? 7.98 -19.281 -24.688 1 79.88 32 VAL B O 1
ATOM 2763 N N . ALA B 1 33 ? 7.172 -21.031 -25.797 1 81 33 ALA B N 1
ATOM 2764 C CA . ALA B 1 33 ? 8.062 -20.812 -26.938 1 81 33 ALA B CA 1
ATOM 2765 C C . ALA B 1 33 ? 7.789 -19.469 -27.594 1 81 33 ALA B C 1
ATOM 2767 O O . ALA B 1 33 ? 8.719 -18.719 -27.891 1 81 33 ALA B O 1
ATOM 2768 N N . ALA B 1 34 ? 6.625 -19.188 -27.672 1 78.94 34 ALA B N 1
ATOM 2769 C CA . ALA B 1 34 ? 6.223 -17.922 -28.281 1 78.94 34 ALA B CA 1
ATOM 2770 C C . ALA B 1 34 ? 6.648 -16.75 -27.406 1 78.94 34 ALA B C 1
ATOM 2772 O O . ALA B 1 34 ? 7.141 -15.734 -27.922 1 78.94 34 ALA B O 1
ATOM 2773 N N . ALA B 1 35 ? 6.574 -17.016 -26.156 1 73.12 35 ALA B N 1
ATOM 2774 C CA . ALA B 1 35 ? 6.82 -15.93 -25.203 1 73.12 35 ALA B CA 1
ATOM 2775 C C . ALA B 1 35 ? 8.312 -15.703 -25 1 73.12 35 ALA B C 1
ATOM 2777 O O . ALA B 1 35 ? 8.75 -14.586 -24.719 1 73.12 35 ALA B O 1
ATOM 2778 N N . THR B 1 36 ? 9.055 -16.719 -25.156 1 69.69 36 THR B N 1
ATOM 2779 C CA . THR B 1 36 ? 10.477 -16.641 -24.828 1 69.69 36 THR B CA 1
ATOM 2780 C C . THR B 1 36 ? 11.32 -16.578 -26.109 1 69.69 36 THR B C 1
ATOM 2782 O O . THR B 1 36 ? 12.539 -16.453 -26.031 1 69.69 36 THR B O 1
ATOM 2785 N N . GLY B 1 37 ? 10.664 -16.641 -27.25 1 74.56 37 GLY B N 1
ATOM 2786 C CA . GLY B 1 37 ? 11.375 -16.516 -28.516 1 74.56 37 GLY B CA 1
ATOM 2787 C C . GLY B 1 37 ? 12.18 -17.75 -28.859 1 74.56 37 GLY B C 1
ATOM 2788 O O . GLY B 1 37 ? 13.211 -17.656 -29.547 1 74.56 37 GLY B O 1
ATOM 2789 N N . ILE B 1 38 ? 11.828 -18.781 -28.312 1 74.56 38 ILE B N 1
ATOM 2790 C CA . ILE B 1 38 ? 12.477 -20.031 -28.688 1 74.56 38 ILE B CA 1
ATOM 2791 C C . ILE B 1 38 ? 11.492 -20.922 -29.422 1 74.56 38 ILE B C 1
ATOM 2793 O O . ILE B 1 38 ? 10.281 -20.688 -29.406 1 74.56 38 ILE B O 1
ATOM 2797 N N . SER B 1 39 ? 12.062 -21.812 -30.312 1 79.88 39 SER B N 1
ATOM 2798 C CA . SER B 1 39 ? 11.195 -22.75 -31.016 1 79.88 39 SER B CA 1
ATOM 2799 C C . SER B 1 39 ? 10.555 -23.75 -30.047 1 79.88 39 SER B C 1
ATOM 2801 O O . SER B 1 39 ? 11.102 -24.016 -28.984 1 79.88 39 SER B O 1
ATOM 2803 N N . GLN B 1 40 ? 9.406 -24.188 -30.406 1 84.81 40 GLN B N 1
ATOM 2804 C CA . GLN B 1 40 ? 8.695 -25.156 -29.594 1 84.81 40 GLN B CA 1
ATOM 2805 C C . GLN B 1 40 ? 9.523 -26.438 -29.406 1 84.81 40 GLN B C 1
ATOM 2807 O O . GLN B 1 40 ? 9.586 -26.984 -28.312 1 84.81 40 GLN B O 1
ATOM 2812 N N . PRO B 1 41 ? 10.188 -26.953 -30.453 1 84.69 41 PRO B N 1
ATOM 2813 C CA . PRO B 1 41 ? 11.055 -28.109 -30.203 1 84.69 41 PRO B CA 1
ATOM 2814 C C . PRO B 1 41 ? 12.18 -27.797 -29.219 1 84.69 41 PRO B C 1
ATOM 2816 O O . PRO B 1 41 ? 12.539 -28.656 -28.406 1 84.69 41 PRO B O 1
ATOM 2819 N N . ALA B 1 42 ? 12.641 -26.625 -29.25 1 81.5 42 ALA B N 1
ATOM 2820 C CA . ALA B 1 42 ? 13.68 -26.203 -28.312 1 81.5 42 ALA B CA 1
ATOM 2821 C C . ALA B 1 42 ? 13.148 -26.156 -26.875 1 81.5 42 ALA B C 1
ATOM 2823 O O . ALA B 1 42 ? 13.828 -26.578 -25.938 1 81.5 42 ALA B O 1
ATOM 2824 N N . ALA B 1 43 ? 12 -25.688 -26.797 1 84.19 43 ALA B N 1
ATOM 2825 C CA . ALA B 1 43 ? 11.367 -25.656 -25.484 1 84.19 43 ALA B CA 1
ATOM 2826 C C . ALA B 1 43 ? 11.102 -27.078 -24.969 1 84.19 43 ALA B C 1
ATOM 2828 O O . ALA B 1 43 ? 11.297 -27.344 -23.781 1 84.19 43 ALA B O 1
ATOM 2829 N N . THR B 1 44 ? 10.68 -27.906 -25.812 1 84.69 44 THR B N 1
ATOM 2830 C CA . THR B 1 44 ? 10.414 -29.297 -25.469 1 84.69 44 THR B CA 1
ATOM 2831 C C . THR B 1 44 ? 11.695 -30.016 -25.047 1 84.69 44 THR B C 1
ATOM 2833 O O . THR B 1 44 ? 11.711 -30.75 -24.062 1 84.69 44 THR B O 1
ATOM 2836 N N . LYS B 1 45 ? 12.672 -29.75 -25.797 1 83.94 45 LYS B N 1
ATOM 2837 C CA . LYS B 1 45 ? 13.969 -30.344 -25.5 1 83.94 45 LYS B CA 1
ATOM 2838 C C . LYS B 1 45 ? 14.492 -29.844 -24.141 1 83.94 45 LYS B C 1
ATOM 2840 O O . LYS B 1 45 ? 15.039 -30.625 -23.359 1 83.94 45 LYS B O 1
ATOM 2845 N N . ALA B 1 46 ? 14.305 -28.594 -24.016 1 81.56 46 ALA B N 1
ATOM 2846 C CA . ALA B 1 46 ? 14.766 -28 -22.75 1 81.56 46 ALA B CA 1
ATOM 2847 C C . ALA B 1 46 ? 14.016 -28.594 -21.562 1 81.56 46 ALA B C 1
ATOM 2849 O O . ALA B 1 46 ? 14.609 -28.844 -20.516 1 81.56 46 ALA B O 1
ATOM 2850 N N . LEU B 1 47 ? 12.797 -28.781 -21.766 1 85.69 47 LEU B N 1
ATOM 2851 C CA . LEU B 1 47 ? 12.016 -29.406 -20.703 1 85.69 47 LEU B CA 1
ATOM 2852 C C . LEU B 1 47 ? 12.469 -30.828 -20.453 1 85.69 47 LEU B C 1
ATOM 2854 O O . LEU B 1 47 ? 12.594 -31.266 -19.312 1 85.69 47 LEU B O 1
ATOM 2858 N N . ALA B 1 48 ? 12.648 -31.547 -21.484 1 84.94 48 ALA B N 1
ATOM 2859 C CA . ALA B 1 48 ? 13.141 -32.906 -21.375 1 84.94 48 ALA B CA 1
ATOM 2860 C C . ALA B 1 48 ? 14.477 -32.969 -20.641 1 84.94 48 ALA B C 1
ATOM 2862 O O . ALA B 1 48 ? 14.711 -33.844 -19.812 1 84.94 48 ALA B O 1
ATOM 2863 N N . GLU B 1 49 ? 15.32 -32.031 -21 1 79.5 49 GLU B N 1
ATOM 2864 C CA . GLU B 1 49 ? 16.609 -31.906 -20.328 1 79.5 49 GLU B CA 1
ATOM 2865 C C . GLU B 1 49 ? 16.422 -31.641 -18.828 1 79.5 49 GLU B C 1
ATOM 2867 O O . GLU B 1 49 ? 17.109 -32.25 -18 1 79.5 49 GLU B O 1
ATOM 2872 N N . LEU B 1 50 ? 15.578 -30.75 -18.562 1 77.5 50 LEU B N 1
ATOM 2873 C CA . LEU B 1 50 ? 15.289 -30.406 -17.172 1 77.5 50 LEU B CA 1
ATOM 2874 C C . LEU B 1 50 ? 14.75 -31.609 -16.406 1 77.5 50 LEU B C 1
ATOM 2876 O O . LEU B 1 50 ? 15.148 -31.859 -15.266 1 77.5 50 LEU B O 1
ATOM 2880 N N . GLU B 1 51 ? 13.852 -32.312 -17.016 1 80.81 51 GLU B N 1
ATOM 2881 C CA . GLU B 1 51 ? 13.273 -33.5 -16.375 1 80.81 51 GLU B CA 1
ATOM 2882 C C . GLU B 1 51 ? 14.312 -34.594 -16.219 1 80.81 51 GLU B C 1
ATOM 2884 O O . GLU B 1 51 ? 14.289 -35.344 -15.227 1 80.81 51 GLU B O 1
ATOM 2889 N N . ASP B 1 52 ? 15.211 -34.656 -17.156 1 77.75 52 ASP B N 1
ATOM 2890 C CA . ASP B 1 52 ? 16.328 -35.562 -17.031 1 77.75 52 ASP B CA 1
ATOM 2891 C C . ASP B 1 52 ? 17.219 -35.219 -15.852 1 77.75 52 ASP B C 1
ATOM 2893 O O . ASP B 1 52 ? 17.688 -36.094 -15.117 1 77.75 52 ASP B O 1
ATOM 2897 N N . ILE B 1 53 ? 17.469 -33.969 -15.727 1 71.94 53 ILE B N 1
ATOM 2898 C CA . ILE B 1 53 ? 18.281 -33.469 -14.625 1 71.94 53 ILE B CA 1
ATOM 2899 C C . ILE B 1 53 ? 17.641 -33.844 -13.297 1 71.94 53 ILE B C 1
ATOM 2901 O O . ILE B 1 53 ? 18.328 -34.281 -12.367 1 71.94 53 ILE B O 1
ATOM 2905 N N . PHE B 1 54 ? 16.375 -33.719 -13.281 1 72.75 54 PHE B N 1
ATOM 2906 C CA . PHE B 1 54 ? 15.648 -33.969 -12.039 1 72.75 54 PHE B CA 1
ATOM 2907 C C . PHE B 1 54 ? 15.344 -35.469 -11.898 1 72.75 54 PHE B C 1
ATOM 2909 O O . PHE B 1 54 ? 14.984 -35.938 -10.812 1 72.75 54 PHE B O 1
ATOM 2916 N N . GLY B 1 55 ? 15.516 -36.219 -12.984 1 71.31 55 GLY B N 1
ATOM 2917 C CA . GLY B 1 55 ? 15.359 -37.656 -12.992 1 71.31 55 GLY B CA 1
ATOM 2918 C C . GLY B 1 55 ? 13.914 -38.125 -13.062 1 71.31 55 GLY B C 1
ATOM 2919 O O . GLY B 1 55 ? 13.609 -39.281 -12.852 1 71.31 55 GLY B O 1
ATOM 2920 N N . ALA B 1 56 ? 13.039 -37.156 -13.133 1 75.62 56 ALA B N 1
ATOM 2921 C CA . ALA B 1 56 ? 11.617 -37.438 -13.211 1 75.62 56 ALA B CA 1
ATOM 2922 C C . ALA B 1 56 ? 10.859 -36.344 -13.953 1 75.62 56 ALA B C 1
ATOM 2924 O O . ALA B 1 56 ? 11.352 -35.219 -14.062 1 75.62 56 ALA B O 1
ATOM 2925 N N . PRO B 1 57 ? 9.711 -36.688 -14.453 1 81.62 57 PRO B N 1
ATOM 2926 C CA . PRO B 1 57 ? 8.906 -35.656 -15.102 1 81.62 57 PRO B CA 1
ATOM 2927 C C . PRO B 1 57 ? 8.492 -34.531 -14.148 1 81.62 57 PRO B C 1
ATOM 2929 O O . PRO B 1 57 ? 8.102 -34.812 -13.008 1 81.62 57 PRO B O 1
ATOM 2932 N N . LEU B 1 58 ? 8.75 -33.312 -14.594 1 81.69 58 LEU B N 1
ATOM 2933 C CA . LEU B 1 58 ? 8.367 -32.156 -13.797 1 81.69 58 LEU B CA 1
ATOM 2934 C C . LEU B 1 58 ? 6.953 -31.703 -14.148 1 81.69 58 LEU B C 1
ATOM 2936 O O . LEU B 1 58 ? 6.262 -31.109 -13.312 1 81.69 58 LEU B O 1
ATOM 2940 N N . PHE B 1 59 ? 6.695 -31.969 -15.43 1 84.88 59 PHE B N 1
ATOM 2941 C CA . PHE B 1 59 ? 5.367 -31.594 -15.898 1 84.88 59 PHE B CA 1
ATOM 2942 C C . PHE B 1 59 ? 4.684 -32.781 -16.594 1 84.88 59 PHE B C 1
ATOM 2944 O O . PHE B 1 59 ? 5.344 -33.594 -17.25 1 84.88 59 PHE B O 1
ATOM 2951 N N . LEU B 1 60 ? 3.461 -32.906 -16.328 1 80.81 60 LEU B N 1
ATOM 2952 C CA . LEU B 1 60 ? 2.643 -33.906 -17.031 1 80.81 60 LEU B CA 1
ATOM 2953 C C . LEU B 1 60 ? 1.757 -33.219 -18.062 1 80.81 60 LEU B C 1
ATOM 2955 O O . LEU B 1 60 ? 1.195 -32.156 -17.812 1 80.81 60 LEU B O 1
ATOM 2959 N N . ARG B 1 61 ? 1.935 -33.688 -19.328 1 76.12 61 ARG B N 1
ATOM 2960 C CA . ARG B 1 61 ? 1.08 -33.188 -20.391 1 76.12 61 ARG B CA 1
ATOM 2961 C C . ARG B 1 61 ? -0.355 -33.688 -20.219 1 76.12 61 ARG B C 1
ATOM 2963 O O . ARG B 1 61 ? -0.6 -34.906 -20.109 1 76.12 61 ARG B O 1
ATOM 2970 N N . THR B 1 62 ? -1.033 -32.844 -19.938 1 72 62 THR B N 1
ATOM 2971 C CA . THR B 1 62 ? -2.451 -33.156 -19.828 1 72 62 THR B CA 1
ATOM 2972 C C . THR B 1 62 ? -3.26 -32.406 -20.891 1 72 62 THR B C 1
ATOM 2974 O O . THR B 1 62 ? -2.713 -31.609 -21.641 1 72 62 THR B O 1
ATOM 2977 N N . GLY B 1 63 ? -4.383 -32.75 -21.156 1 63.53 63 GLY B N 1
ATOM 2978 C CA . GLY B 1 63 ? -5.266 -32.062 -22.094 1 63.53 63 GLY B CA 1
ATOM 2979 C C . GLY B 1 63 ? -5.336 -30.562 -21.844 1 63.53 63 GLY B C 1
ATOM 2980 O O . GLY B 1 63 ? -5.688 -29.797 -22.75 1 63.53 63 GLY B O 1
ATOM 2981 N N . ARG B 1 64 ? -4.953 -30.125 -20.75 1 56.94 64 ARG B N 1
ATOM 2982 C CA . ARG B 1 64 ? -5.09 -28.734 -20.328 1 56.94 64 ARG B CA 1
ATOM 2983 C C . ARG B 1 64 ? -3.752 -28 -20.422 1 56.94 64 ARG B C 1
ATOM 2985 O O . ARG B 1 64 ? -3.643 -26.844 -19.984 1 56.94 64 ARG B O 1
ATOM 2992 N N . GLY B 1 65 ? -2.848 -28.641 -20.781 1 73.25 65 GLY B N 1
ATOM 2993 C CA . GLY B 1 65 ? -1.498 -28.109 -20.844 1 73.25 65 GLY B CA 1
ATOM 2994 C C . GLY B 1 65 ? -0.519 -28.844 -19.953 1 73.25 65 GLY B C 1
ATOM 2995 O O . GLY B 1 65 ? -0.727 -30.016 -19.609 1 73.25 65 GLY B O 1
ATOM 2996 N N . MET B 1 66 ? 0.45 -28.156 -19.609 1 77.81 66 MET B N 1
ATOM 2997 C CA . MET B 1 66 ? 1.5 -28.75 -18.781 1 77.81 66 MET B CA 1
ATOM 2998 C C . MET B 1 66 ? 1.227 -28.5 -17.297 1 77.81 66 MET B C 1
ATOM 3000 O O . MET B 1 66 ? 1.08 -27.359 -16.875 1 77.81 66 MET B O 1
ATOM 3004 N N . GLN B 1 67 ? 0.982 -29.531 -16.547 1 78.94 67 GLN B N 1
ATOM 3005 C CA . GLN B 1 67 ? 0.768 -29.438 -15.102 1 78.94 67 GLN B CA 1
ATOM 3006 C C . GLN B 1 67 ? 1.996 -29.906 -14.336 1 78.94 67 GLN B C 1
ATOM 3008 O O . GLN B 1 67 ? 2.568 -30.953 -14.656 1 78.94 67 GLN B O 1
ATOM 3013 N N . PRO B 1 68 ? 2.326 -29.109 -13.297 1 74.06 68 PRO B N 1
ATOM 3014 C CA . PRO B 1 68 ? 3.516 -29.531 -12.562 1 74.06 68 PRO B CA 1
ATOM 3015 C C . PRO B 1 68 ? 3.271 -30.781 -11.711 1 74.06 68 PRO B C 1
ATOM 3017 O O . PRO B 1 68 ? 2.188 -30.938 -11.148 1 74.06 68 PRO B O 1
ATOM 3020 N N . THR B 1 69 ? 4.145 -31.812 -11.727 1 73.38 69 THR B N 1
ATOM 3021 C CA . THR B 1 69 ? 4.215 -32.906 -10.75 1 73.38 69 THR B CA 1
ATOM 3022 C C . THR B 1 69 ? 4.605 -32.375 -9.375 1 73.38 69 THR B C 1
ATOM 3024 O O . THR B 1 69 ? 4.98 -31.203 -9.234 1 73.38 69 THR B O 1
ATOM 3027 N N . PRO B 1 70 ? 4.453 -33.156 -8.383 1 59.69 70 PRO B N 1
ATOM 3028 C CA . PRO B 1 70 ? 4.969 -32.719 -7.082 1 59.69 70 PRO B CA 1
ATOM 3029 C C . PRO B 1 70 ? 6.418 -32.25 -7.152 1 59.69 70 PRO B C 1
ATOM 3031 O O . PRO B 1 70 ? 6.773 -31.219 -6.543 1 59.69 70 PRO B O 1
ATOM 3034 N N . LEU B 1 71 ? 7.117 -32.969 -7.93 1 63.47 71 LEU B N 1
ATOM 3035 C CA . LEU B 1 71 ? 8.492 -32.562 -8.156 1 63.47 71 LEU B CA 1
ATOM 3036 C C . LEU B 1 71 ? 8.547 -31.266 -8.961 1 63.47 71 LEU B C 1
ATOM 3038 O O . LEU B 1 71 ? 9.398 -30.406 -8.711 1 63.47 71 LEU B O 1
ATOM 3042 N N . GLY B 1 72 ? 7.629 -31.156 -9.867 1 72.5 72 GLY B N 1
ATOM 3043 C CA . GLY B 1 72 ? 7.523 -29.938 -10.641 1 72.5 72 GLY B CA 1
ATOM 3044 C C . GLY B 1 72 ? 7.18 -28.719 -9.797 1 72.5 72 GLY B C 1
ATOM 3045 O O . GLY B 1 72 ? 7.754 -27.656 -9.977 1 72.5 72 GLY B O 1
ATOM 3046 N N . GLU B 1 73 ? 6.406 -28.891 -8.914 1 64.44 73 GLU B N 1
ATOM 3047 C CA . GLU B 1 73 ? 6.039 -27.812 -8 1 64.44 73 GLU B CA 1
ATOM 3048 C C . GLU B 1 73 ? 7.234 -27.359 -7.164 1 64.44 73 GLU B C 1
ATOM 3050 O O . GLU B 1 73 ? 7.469 -26.172 -6.988 1 64.44 73 GLU B O 1
ATOM 3055 N N . LEU B 1 74 ? 7.895 -28.328 -6.707 1 58.62 74 LEU B N 1
ATOM 3056 C CA . LEU B 1 74 ? 9.102 -28.031 -5.945 1 58.62 74 LEU B CA 1
ATOM 3057 C C . LEU B 1 74 ? 10.141 -27.344 -6.816 1 58.62 74 LEU B C 1
ATOM 3059 O O . LEU B 1 74 ? 10.781 -26.375 -6.379 1 58.62 74 LEU B O 1
ATOM 3063 N N . ALA B 1 75 ? 10.203 -27.859 -8.008 1 66.62 75 ALA B N 1
ATOM 3064 C CA . ALA B 1 75 ? 11.148 -27.266 -8.945 1 66.62 75 ALA B CA 1
ATOM 3065 C C . ALA B 1 75 ? 10.781 -25.812 -9.25 1 66.62 75 ALA B C 1
ATOM 3067 O O . ALA B 1 75 ? 11.656 -24.938 -9.328 1 66.62 75 ALA B O 1
ATOM 3068 N N . LEU B 1 76 ? 9.539 -25.641 -9.359 1 65.81 76 LEU B N 1
ATOM 3069 C CA . LEU B 1 76 ? 9.062 -24.297 -9.648 1 65.81 76 LEU B CA 1
ATOM 3070 C C . LEU B 1 76 ? 9.367 -23.344 -8.492 1 65.81 76 LEU B C 1
ATOM 3072 O O . LEU B 1 76 ? 9.828 -22.234 -8.711 1 65.81 76 LEU B O 1
ATOM 3076 N N . VAL B 1 77 ? 9.18 -23.797 -7.406 1 56.5 77 VAL B N 1
ATOM 3077 C CA . VAL B 1 77 ? 9.477 -23 -6.219 1 56.5 77 VAL B CA 1
ATOM 3078 C C . VAL B 1 77 ? 10.977 -22.734 -6.137 1 56.5 77 VAL B C 1
ATOM 3080 O O . VAL B 1 77 ? 11.398 -21.594 -5.918 1 56.5 77 VAL B O 1
ATOM 3083 N N . ARG B 1 78 ? 11.641 -23.75 -6.375 1 55.91 78 ARG B N 1
ATOM 3084 C CA . ARG B 1 78 ? 13.094 -23.625 -6.297 1 55.91 78 ARG B CA 1
ATOM 3085 C C . ARG B 1 78 ? 13.633 -22.797 -7.453 1 55.91 78 ARG B C 1
ATOM 3087 O O . ARG B 1 78 ? 14.562 -22 -7.273 1 55.91 78 ARG B O 1
ATOM 3094 N N . ALA B 1 79 ? 13.031 -23.016 -8.617 1 61.69 79 ALA B N 1
ATOM 3095 C CA . ALA B 1 79 ? 13.438 -22.234 -9.781 1 61.69 79 ALA B CA 1
ATOM 3096 C C . ALA B 1 79 ? 13.188 -20.734 -9.555 1 61.69 79 ALA B C 1
ATOM 3098 O O . ALA B 1 79 ? 14.031 -19.906 -9.883 1 61.69 79 ALA B O 1
ATOM 3099 N N . ARG B 1 80 ? 12.109 -20.562 -9.016 1 57.94 80 ARG B N 1
ATOM 3100 C CA . ARG B 1 80 ? 11.797 -19.172 -8.703 1 57.94 80 ARG B CA 1
ATOM 3101 C C . ARG B 1 80 ? 12.789 -18.594 -7.703 1 57.94 80 ARG B C 1
ATOM 3103 O O . ARG B 1 80 ? 13.25 -17.453 -7.859 1 57.94 80 ARG B O 1
ATOM 3110 N N . ARG B 1 81 ? 13.086 -19.453 -6.801 1 52.38 81 ARG B N 1
ATOM 3111 C CA . ARG B 1 81 ? 14.07 -19.047 -5.801 1 52.38 81 ARG B CA 1
ATOM 3112 C C . ARG B 1 81 ? 15.438 -18.828 -6.438 1 52.38 81 ARG B C 1
ATOM 3114 O O . ARG B 1 81 ? 16.125 -17.844 -6.137 1 52.38 81 ARG B O 1
ATOM 3121 N N . MET B 1 82 ? 15.758 -19.719 -7.227 1 52.41 82 MET B N 1
ATOM 3122 C CA . MET B 1 82 ? 17.062 -19.641 -7.879 1 52.41 82 MET B CA 1
ATOM 3123 C C . MET B 1 82 ? 17.125 -18.469 -8.836 1 52.41 82 MET B C 1
ATOM 3125 O O . MET B 1 82 ? 18.156 -17.781 -8.922 1 52.41 82 MET B O 1
ATOM 3129 N N . GLN B 1 83 ? 16.031 -18.344 -9.5 1 55.53 83 GLN B N 1
ATOM 3130 C CA . GLN B 1 83 ? 16 -17.188 -10.367 1 55.53 83 GLN B CA 1
ATOM 3131 C C . GLN B 1 83 ? 16.094 -15.891 -9.562 1 55.53 83 GLN B C 1
ATOM 3133 O O . GLN B 1 83 ? 16.781 -14.945 -9.969 1 55.53 83 GLN B O 1
ATOM 3138 N N . GLY B 1 84 ? 15.375 -15.977 -8.523 1 51.62 84 GLY B N 1
ATOM 3139 C CA . GLY B 1 84 ? 15.531 -14.859 -7.605 1 51.62 84 GLY B CA 1
ATOM 3140 C C . GLY B 1 84 ? 16.953 -14.672 -7.125 1 51.62 84 GLY B C 1
ATOM 3141 O O . GLY B 1 84 ? 17.453 -13.547 -7.074 1 51.62 84 GLY B O 1
ATOM 3142 N N . ASP B 1 85 ? 17.531 -15.82 -6.828 1 48.53 85 ASP B N 1
ATOM 3143 C CA . ASP B 1 85 ? 18.922 -15.789 -6.398 1 48.53 85 ASP B CA 1
ATOM 3144 C C . ASP B 1 85 ? 19.844 -15.305 -7.527 1 48.53 85 ASP B C 1
ATOM 3146 O O . ASP B 1 85 ? 20.766 -14.531 -7.297 1 48.53 85 ASP B O 1
ATOM 3150 N N . LEU B 1 86 ? 19.578 -15.867 -8.664 1 48.12 86 LEU B N 1
ATOM 3151 C CA . LEU B 1 86 ? 20.344 -15.438 -9.812 1 48.12 86 LEU B CA 1
ATOM 3152 C C . LEU B 1 86 ? 20.125 -13.953 -10.094 1 48.12 86 LEU B C 1
ATOM 3154 O O . LEU B 1 86 ? 21.062 -13.227 -10.422 1 48.12 86 LEU B O 1
ATOM 3158 N N . ASP B 1 87 ? 18.844 -13.664 -10.008 1 48.88 87 ASP B N 1
ATOM 3159 C CA . ASP B 1 87 ? 18.562 -12.242 -10.164 1 48.88 87 ASP B CA 1
ATOM 3160 C C . ASP B 1 87 ? 19.266 -11.414 -9.094 1 48.88 87 ASP B C 1
ATOM 3162 O O . ASP B 1 87 ? 19.812 -10.352 -9.383 1 48.88 87 ASP B O 1
ATOM 3166 N N . LEU B 1 88 ? 19.203 -12.016 -7.988 1 47 88 LEU B N 1
ATOM 3167 C CA . LEU B 1 88 ? 19.938 -11.383 -6.898 1 47 88 LEU B CA 1
ATOM 3168 C C . LEU B 1 88 ? 21.422 -11.336 -7.195 1 47 88 LEU B C 1
ATOM 3170 O O . LEU B 1 88 ? 22.078 -10.32 -6.973 1 47 88 LEU B O 1
ATOM 3174 N N . TRP B 1 89 ? 21.859 -12.461 -7.605 1 44.38 89 TRP B N 1
ATOM 3175 C CA . TRP B 1 89 ? 23.281 -12.531 -7.949 1 44.38 89 TRP B CA 1
ATOM 3176 C C . TRP B 1 89 ? 23.609 -11.555 -9.07 1 44.38 89 TRP B C 1
ATOM 3178 O O . TRP B 1 89 ? 24.641 -10.867 -9.023 1 44.38 89 TRP B O 1
ATOM 3188 N N . ALA B 1 90 ? 22.766 -11.602 -10.008 1 46.25 90 ALA B N 1
ATOM 3189 C CA . ALA B 1 90 ? 23 -10.664 -11.102 1 46.25 90 ALA B CA 1
ATOM 3190 C C . ALA B 1 90 ? 22.969 -9.227 -10.602 1 46.25 90 ALA B C 1
ATOM 3192 O O . ALA B 1 90 ? 23.797 -8.406 -10.992 1 46.25 90 ALA B O 1
ATOM 3193 N N . ARG B 1 91 ? 22.016 -9.008 -9.766 1 46.12 91 ARG B N 1
ATOM 3194 C CA . ARG B 1 91 ? 21.938 -7.668 -9.188 1 46.12 91 ARG B CA 1
ATOM 3195 C C . ARG B 1 91 ? 23.172 -7.359 -8.352 1 46.12 91 ARG B C 1
ATOM 3197 O O . ARG B 1 91 ? 23.703 -6.246 -8.391 1 46.12 91 ARG B O 1
ATOM 3204 N N . GLU B 1 92 ? 23.5 -8.352 -7.656 1 44.91 92 GLU B N 1
ATOM 3205 C CA . GLU B 1 92 ? 24.703 -8.195 -6.855 1 44.91 92 GLU B CA 1
ATOM 3206 C C . GLU B 1 92 ? 25.938 -7.992 -7.742 1 44.91 92 GLU B C 1
ATOM 3208 O O . GLU B 1 92 ? 26.781 -7.148 -7.449 1 44.91 92 GLU B O 1
ATOM 3213 N N . VAL B 1 93 ? 25.969 -8.766 -8.758 1 42.69 93 VAL B N 1
ATOM 3214 C CA . VAL B 1 93 ? 27.109 -8.672 -9.672 1 42.69 93 VAL B CA 1
ATOM 3215 C C . VAL B 1 93 ? 27.078 -7.328 -10.398 1 42.69 93 VAL B C 1
ATOM 3217 O O . VAL B 1 93 ? 28.109 -6.668 -10.547 1 42.69 93 VAL B O 1
ATOM 3220 N N . GLU B 1 94 ? 25.922 -7.031 -10.836 1 44.38 94 GLU B N 1
ATOM 3221 C CA . GLU B 1 94 ? 25.781 -5.742 -11.508 1 44.38 94 GLU B CA 1
ATOM 3222 C C . GLU B 1 94 ? 26.125 -4.59 -10.57 1 44.38 94 GLU B C 1
ATOM 3224 O O . GLU B 1 94 ? 26.781 -3.629 -10.969 1 44.38 94 GLU B O 1
ATOM 3229 N N . ALA B 1 95 ? 25.562 -4.73 -9.477 1 44.69 95 ALA B N 1
ATOM 3230 C CA . ALA B 1 95 ? 25.906 -3.719 -8.477 1 44.69 95 ALA B CA 1
ATOM 3231 C C . ALA B 1 95 ? 27.422 -3.654 -8.273 1 44.69 95 ALA B C 1
ATOM 3233 O O . ALA B 1 95 ? 27.984 -2.566 -8.133 1 44.69 95 ALA B O 1
ATOM 3234 N N . LEU B 1 96 ? 27.984 -4.73 -8.289 1 42 96 LEU B N 1
ATOM 3235 C CA . LEU B 1 96 ? 29.422 -4.789 -8.156 1 42 96 LEU B CA 1
ATOM 3236 C C . LEU B 1 96 ? 30.109 -4.188 -9.383 1 42 96 LEU B C 1
ATOM 3238 O O . LEU B 1 96 ? 31.109 -3.473 -9.25 1 42 96 LEU B O 1
ATOM 3242 N N . HIS B 1 97 ? 29.719 -4.535 -10.484 1 41.72 97 HIS B N 1
ATOM 3243 C CA . HIS B 1 97 ? 30.344 -4.02 -11.688 1 41.72 97 HIS B CA 1
ATOM 3244 C C . HIS B 1 97 ? 30.141 -2.516 -11.828 1 41.72 97 HIS B C 1
ATOM 3246 O O . HIS B 1 97 ? 31 -1.808 -12.352 1 41.72 97 HIS B O 1
ATOM 3252 N N . ASP B 1 98 ? 28.922 -2.121 -11.648 1 42.69 98 ASP B N 1
ATOM 3253 C CA . ASP B 1 98 ? 28.656 -0.699 -11.836 1 42.69 98 ASP B CA 1
ATOM 3254 C C . ASP B 1 98 ? 29.219 0.125 -10.688 1 42.69 98 ASP B C 1
ATOM 3256 O O . ASP B 1 98 ? 29.031 1.34 -10.625 1 42.69 98 ASP B O 1
ATOM 3260 N N . GLY B 1 99 ? 30.062 -0.42 -10.008 1 44.81 99 GLY B N 1
ATOM 3261 C CA . GLY B 1 99 ? 30.625 0.26 -8.852 1 44.81 99 GLY B CA 1
ATOM 3262 C C . GLY B 1 99 ? 29.578 0.713 -7.855 1 44.81 99 GLY B C 1
ATOM 3263 O O . GLY B 1 99 ? 29.844 1.587 -7.027 1 44.81 99 GLY B O 1
ATOM 3264 N N . ARG B 1 100 ? 28.391 0.509 -8.453 1 47.97 100 ARG B N 1
ATOM 3265 C CA . ARG B 1 100 ? 27.328 0.961 -7.547 1 47.97 100 ARG B CA 1
ATOM 3266 C C . ARG B 1 100 ? 27.094 -0.052 -6.434 1 47.97 100 ARG B C 1
ATOM 3268 O O . ARG B 1 100 ? 27.297 -1.253 -6.625 1 47.97 100 ARG B O 1
ATOM 3275 N N . ALA B 1 101 ? 26.969 0.443 -5.039 1 56.91 101 ALA B N 1
ATOM 3276 C CA . ALA B 1 101 ? 26.688 -0.269 -3.797 1 56.91 101 ALA B CA 1
ATOM 3277 C C . ALA B 1 101 ? 25.469 -1.163 -3.938 1 56.91 101 ALA B C 1
ATOM 3279 O O . ALA B 1 101 ? 24.688 -1.024 -4.891 1 56.91 101 ALA B O 1
ATOM 3280 N N . ALA B 1 102 ? 25.234 -2.172 -3.127 1 76.5 102 ALA B N 1
ATOM 3281 C CA . ALA B 1 102 ? 24.219 -3.189 -2.908 1 76.5 102 ALA B CA 1
ATOM 3282 C C . ALA B 1 102 ? 22.812 -2.57 -2.879 1 76.5 102 ALA B C 1
ATOM 3284 O O . ALA B 1 102 ? 22.672 -1.376 -2.609 1 76.5 102 ALA B O 1
ATOM 3285 N N . HIS B 1 103 ? 21.859 -3.242 -3.539 1 82.69 103 HIS B N 1
ATOM 3286 C CA . HIS B 1 103 ? 20.453 -2.844 -3.531 1 82.69 103 HIS B CA 1
ATOM 3287 C C . HIS B 1 103 ? 19.594 -3.83 -2.734 1 82.69 103 HIS B C 1
ATOM 3289 O O . HIS B 1 103 ? 19.75 -5.043 -2.891 1 82.69 103 HIS B O 1
ATOM 3295 N N . LEU B 1 104 ? 18.797 -3.301 -1.876 1 88.25 104 LEU B N 1
ATOM 3296 C CA . LEU B 1 104 ? 17.953 -4.141 -1.035 1 88.25 104 LEU B CA 1
ATOM 3297 C C . LEU B 1 104 ? 16.469 -3.945 -1.381 1 88.25 104 LEU B C 1
ATOM 3299 O O . LEU B 1 104 ? 16.031 -2.814 -1.582 1 88.25 104 LEU B O 1
ATOM 3303 N N . HIS B 1 105 ? 15.734 -5.059 -1.5 1 89.81 105 HIS B N 1
ATOM 3304 C CA . HIS B 1 105 ? 14.281 -5.043 -1.616 1 89.81 105 HIS B CA 1
ATOM 3305 C C . HIS B 1 105 ? 13.617 -5.324 -0.272 1 89.81 105 HIS B C 1
ATOM 3307 O O . HIS B 1 105 ? 13.711 -6.438 0.246 1 89.81 105 HIS B O 1
ATOM 3313 N N . VAL B 1 106 ? 12.844 -4.281 0.22 1 94.5 106 VAL B N 1
ATOM 3314 C CA . VAL B 1 106 ? 12.312 -4.398 1.573 1 94.5 106 VAL B CA 1
ATOM 3315 C C . VAL B 1 106 ? 10.789 -4.238 1.546 1 94.5 106 VAL B C 1
ATOM 3317 O O . VAL B 1 106 ? 10.273 -3.297 0.946 1 94.5 106 VAL B O 1
ATOM 3320 N N . GLY B 1 107 ? 10.109 -5.203 2.121 1 95.25 107 GLY B N 1
ATOM 3321 C CA . GLY B 1 107 ? 8.68 -5.078 2.354 1 95.25 107 GLY B CA 1
ATOM 3322 C C . GLY B 1 107 ? 8.344 -4.531 3.727 1 95.25 107 GLY B C 1
ATOM 3323 O O . GLY B 1 107 ? 9 -4.871 4.715 1 95.25 107 GLY B O 1
ATOM 3324 N N . VAL B 1 108 ? 7.312 -3.684 3.742 1 94.69 108 VAL B N 1
ATOM 3325 C CA . VAL B 1 108 ? 6.938 -3.082 5.016 1 94.69 108 VAL B CA 1
ATOM 3326 C C . VAL B 1 108 ? 5.418 -3.039 5.141 1 94.69 108 VAL B C 1
ATOM 3328 O O . VAL B 1 108 ? 4.723 -2.66 4.195 1 94.69 108 VAL B O 1
ATOM 3331 N N . VAL B 1 109 ? 4.934 -3.43 6.277 1 91.25 109 VAL B N 1
ATOM 3332 C CA . VAL B 1 109 ? 3.5 -3.381 6.543 1 91.25 109 VAL B CA 1
ATOM 3333 C C . VAL B 1 109 ? 3.084 -1.947 6.871 1 91.25 109 VAL B C 1
ATOM 3335 O O . VAL B 1 109 ? 3.924 -1.117 7.227 1 91.25 109 VAL B O 1
ATOM 3338 N N . PRO B 1 110 ? 1.77 -1.743 6.785 1 86.69 110 PRO B N 1
ATOM 3339 C CA . PRO B 1 110 ? 1.292 -0.435 7.242 1 86.69 110 PRO B CA 1
ATOM 3340 C C . PRO B 1 110 ? 1.593 -0.177 8.719 1 86.69 110 PRO B C 1
ATOM 3342 O O . PRO B 1 110 ? 1.831 -1.119 9.477 1 86.69 110 PRO B O 1
ATOM 3345 N N . TYR B 1 111 ? 1.665 1.045 9.102 1 89.56 111 TYR B N 1
ATOM 3346 C CA . TYR B 1 111 ? 1.78 1.524 10.469 1 89.56 111 TYR B CA 1
ATOM 3347 C C . TYR B 1 111 ? 3.189 1.307 11.008 1 89.56 111 TYR B C 1
ATOM 3349 O O . TYR B 1 111 ? 3.389 1.203 12.219 1 89.56 111 TYR B O 1
ATOM 3357 N N . VAL B 1 112 ? 4.066 1.039 10.125 1 91.88 112 VAL B N 1
ATOM 3358 C CA . VAL B 1 112 ? 5.465 1.193 10.508 1 91.88 112 VAL B CA 1
ATOM 3359 C C . VAL B 1 112 ? 5.871 2.662 10.406 1 91.88 112 VAL B C 1
ATOM 3361 O O . VAL B 1 112 ? 5.559 3.332 9.422 1 91.88 112 VAL B O 1
ATOM 3364 N N . SER B 1 113 ? 6.492 3.086 11.375 1 87.88 113 SER B N 1
ATOM 3365 C CA . SER B 1 113 ? 6.855 4.492 11.5 1 87.88 113 SER B CA 1
ATOM 3366 C C . SER B 1 113 ? 7.66 4.969 10.297 1 87.88 113 SER B C 1
ATOM 3368 O O . SER B 1 113 ? 8.656 4.344 9.922 1 87.88 113 SER B O 1
ATOM 3370 N N . SER B 1 114 ? 7.215 6.066 9.711 1 88.44 114 SER B N 1
ATOM 3371 C CA . SER B 1 114 ? 7.965 6.652 8.602 1 88.44 114 SER B CA 1
ATOM 3372 C C . SER B 1 114 ? 9.289 7.238 9.078 1 88.44 114 SER B C 1
ATOM 3374 O O . SER B 1 114 ? 10.273 7.234 8.336 1 88.44 114 SER B O 1
ATOM 3376 N N . ALA B 1 115 ? 9.305 7.703 10.297 1 88.88 115 ALA B N 1
ATOM 3377 C CA . ALA B 1 115 ? 10.531 8.25 10.867 1 88.88 115 ALA B CA 1
ATOM 3378 C C . ALA B 1 115 ? 11.609 7.18 10.984 1 88.88 115 ALA B C 1
ATOM 3380 O O . ALA B 1 115 ? 12.773 7.422 10.641 1 88.88 115 ALA B O 1
ATOM 3381 N N . LEU B 1 116 ? 11.18 6.074 11.445 1 92.31 116 LEU B N 1
ATOM 3382 C CA . LEU B 1 116 ? 12.109 4.957 11.562 1 92.31 116 LEU B CA 1
ATOM 3383 C C . LEU B 1 116 ? 12.648 4.562 10.188 1 92.31 116 LEU B C 1
ATOM 3385 O O . LEU B 1 116 ? 13.859 4.391 10.016 1 92.31 116 LEU B O 1
ATOM 3389 N N . LEU B 1 117 ? 11.789 4.406 9.242 1 94.38 117 LEU B N 1
ATOM 3390 C CA . LEU B 1 117 ? 12.18 3.986 7.898 1 94.38 117 LEU B CA 1
ATOM 3391 C C . LEU B 1 117 ? 13.109 5.016 7.254 1 94.38 117 LEU B C 1
ATOM 3393 O O . LEU B 1 117 ? 14.117 4.652 6.648 1 94.38 117 LEU B O 1
ATOM 3397 N N . THR B 1 118 ? 12.789 6.25 7.418 1 93.88 118 THR B N 1
ATOM 3398 C CA . THR B 1 118 ? 13.594 7.336 6.859 1 93.88 118 THR B CA 1
ATOM 3399 C C . THR B 1 118 ? 15.008 7.312 7.43 1 93.88 118 THR B C 1
ATOM 3401 O O . THR B 1 118 ? 15.984 7.375 6.68 1 93.88 118 THR B O 1
ATOM 3404 N N . ALA B 1 119 ? 15.062 7.203 8.703 1 95 119 ALA B N 1
ATOM 3405 C CA . ALA B 1 119 ? 16.359 7.18 9.367 1 95 119 ALA B CA 1
ATOM 3406 C C . ALA B 1 119 ? 17.172 5.965 8.945 1 95 119 ALA B C 1
ATOM 3408 O O . ALA B 1 119 ? 18.375 6.078 8.664 1 95 119 ALA B O 1
ATOM 3409 N N . ALA B 1 120 ? 16.531 4.863 8.891 1 96.25 120 ALA B N 1
ATOM 3410 C CA . ALA B 1 120 ? 17.203 3.615 8.555 1 96.25 120 ALA B CA 1
ATOM 3411 C C . ALA B 1 120 ? 17.734 3.648 7.129 1 96.25 120 ALA B C 1
ATOM 3413 O O . ALA B 1 120 ? 18.891 3.283 6.879 1 96.25 120 ALA B O 1
ATOM 3414 N N . ILE B 1 121 ? 16.922 4.074 6.215 1 95.12 121 ILE B N 1
ATOM 3415 C CA . ILE B 1 121 ? 17.297 4.121 4.801 1 95.12 121 ILE B CA 1
ATOM 3416 C C . ILE B 1 121 ? 18.406 5.145 4.59 1 95.12 121 ILE B C 1
ATOM 3418 O O . ILE B 1 121 ? 19.375 4.875 3.873 1 95.12 121 ILE B O 1
ATOM 3422 N N . GLY B 1 122 ? 18.234 6.32 5.219 1 93.5 122 GLY B N 1
ATOM 3423 C CA . GLY B 1 122 ? 19.266 7.34 5.129 1 93.5 122 GLY B CA 1
ATOM 3424 C C . GLY B 1 122 ? 20.609 6.863 5.625 1 93.5 122 GLY B C 1
ATOM 3425 O O . GLY B 1 122 ? 21.625 7.047 4.945 1 93.5 122 GLY B O 1
ATOM 3426 N N . ARG B 1 123 ? 20.609 6.246 6.777 1 94.56 123 ARG B N 1
ATOM 3427 C CA . ARG B 1 123 ? 21.859 5.754 7.367 1 94.56 123 ARG B CA 1
ATOM 3428 C C . ARG B 1 123 ? 22.469 4.652 6.516 1 94.56 123 ARG B C 1
ATOM 3430 O O . ARG B 1 123 ? 23.688 4.586 6.359 1 94.56 123 ARG B O 1
ATOM 3437 N N . LEU B 1 124 ? 21.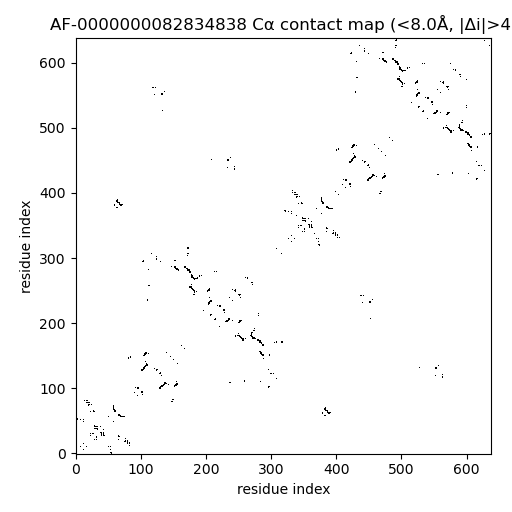625 3.791 6.016 1 93.62 124 LEU B N 1
ATOM 3438 C CA . LEU B 1 124 ? 22.109 2.697 5.172 1 93.62 124 LEU B CA 1
ATOM 3439 C C . LEU B 1 124 ? 22.828 3.234 3.936 1 93.62 124 LEU B C 1
ATOM 3441 O O . LEU B 1 124 ? 23.891 2.744 3.572 1 93.62 124 LEU B O 1
ATOM 3445 N N . HIS B 1 125 ? 22.234 4.184 3.338 1 91.19 125 HIS B N 1
ATOM 3446 C CA . HIS B 1 125 ? 22.828 4.773 2.143 1 91.19 125 HIS B CA 1
ATOM 3447 C C . HIS B 1 125 ? 24.109 5.523 2.48 1 91.19 125 HIS B C 1
ATOM 3449 O O . HIS B 1 125 ? 25.125 5.387 1.784 1 91.19 125 HIS B O 1
ATOM 3455 N N . GLN B 1 126 ? 24.078 6.289 3.494 1 90.19 126 GLN B N 1
ATOM 3456 C CA . GLN B 1 126 ? 25.219 7.121 3.885 1 90.19 126 GLN B CA 1
ATOM 3457 C C . GLN B 1 126 ? 26.406 6.27 4.301 1 90.19 126 GLN B C 1
ATOM 3459 O O . GLN B 1 126 ? 27.531 6.535 3.896 1 90.19 126 GLN B O 1
ATOM 3464 N N . ARG B 1 127 ? 26.141 5.234 5.109 1 91.19 127 ARG B N 1
ATOM 3465 C CA . ARG B 1 127 ? 27.203 4.438 5.699 1 91.19 127 ARG B CA 1
ATOM 3466 C C . ARG B 1 127 ? 27.719 3.387 4.719 1 91.19 127 ARG B C 1
ATOM 3468 O O . ARG B 1 127 ? 28.906 3.053 4.715 1 91.19 127 ARG B O 1
ATOM 3475 N N . HIS B 1 128 ? 26.859 2.893 3.887 1 88.44 128 HIS B N 1
ATOM 3476 C CA . HIS B 1 128 ? 27.25 1.697 3.146 1 88.44 128 HIS B CA 1
ATOM 3477 C C . HIS B 1 128 ? 26.984 1.87 1.652 1 88.44 128 HIS B C 1
ATOM 3479 O O . HIS B 1 128 ? 27.297 0.979 0.859 1 88.44 128 HIS B O 1
ATOM 3485 N N . GLY B 1 129 ? 26.359 2.912 1.261 1 85.69 129 GLY B N 1
ATOM 3486 C CA . GLY B 1 129 ? 26.078 3.162 -0.145 1 85.69 129 GLY B CA 1
ATOM 3487 C C . GLY B 1 129 ? 25 2.25 -0.716 1 85.69 129 GLY B C 1
ATOM 3488 O O . GLY B 1 129 ? 24.891 2.107 -1.935 1 85.69 129 GLY B O 1
ATOM 3489 N N . VAL B 1 130 ? 24.25 1.645 0.158 1 86.88 130 VAL B N 1
ATOM 3490 C CA . VAL B 1 130 ? 23.234 0.688 -0.264 1 86.88 130 VAL B CA 1
ATOM 3491 C C . VAL B 1 130 ? 21.938 1.427 -0.613 1 86.88 130 VAL B C 1
ATOM 3493 O O . VAL B 1 130 ? 21.516 2.328 0.115 1 86.88 130 VAL B O 1
ATOM 3496 N N . THR B 1 131 ? 21.406 1.09 -1.762 1 86.5 131 THR B N 1
ATOM 3497 C CA . THR B 1 131 ? 20.109 1.633 -2.162 1 86.5 131 THR B CA 1
ATOM 3498 C C . THR B 1 131 ? 18.984 0.648 -1.842 1 86.5 131 THR B C 1
ATOM 3500 O O . THR B 1 131 ? 19.25 -0.52 -1.544 1 86.5 131 THR B O 1
ATOM 3503 N N . LEU B 1 132 ? 17.734 1.247 -1.854 1 91.44 132 LEU B N 1
ATOM 3504 C CA . LEU B 1 132 ? 16.641 0.415 -1.349 1 91.44 132 LEU B CA 1
ATOM 3505 C C . LEU B 1 132 ? 15.375 0.629 -2.162 1 91.44 132 LEU B C 1
ATOM 3507 O O . LEU B 1 132 ? 15.086 1.75 -2.584 1 91.44 132 LEU B O 1
ATOM 3511 N N . THR B 1 133 ? 14.68 -0.499 -2.432 1 91.12 133 THR B N 1
ATOM 3512 C CA . THR B 1 133 ? 13.297 -0.45 -2.879 1 91.12 133 THR B CA 1
ATOM 3513 C C . THR B 1 133 ? 12.344 -0.81 -1.738 1 91.12 133 THR B C 1
ATOM 3515 O O . THR B 1 133 ? 12.508 -1.85 -1.096 1 91.12 133 THR B O 1
ATOM 3518 N N . LEU B 1 134 ? 11.367 0.059 -1.519 1 93.56 134 LEU B N 1
ATOM 3519 C CA . LEU B 1 134 ? 10.391 -0.135 -0.452 1 93.56 134 LEU B CA 1
ATOM 3520 C C . LEU B 1 134 ? 9.047 -0.577 -1.02 1 93.56 134 LEU B C 1
ATOM 3522 O O . LEU B 1 134 ? 8.477 0.103 -1.875 1 93.56 134 LEU B O 1
ATOM 3526 N N . HIS B 1 135 ? 8.586 -1.701 -0.495 1 89.75 135 HIS B N 1
ATOM 3527 C CA . HIS B 1 135 ? 7.293 -2.24 -0.907 1 89.75 135 HIS B CA 1
ATOM 3528 C C . HIS B 1 135 ? 6.309 -2.266 0.259 1 89.75 135 HIS B C 1
ATOM 3530 O O . HIS B 1 135 ? 6.527 -2.973 1.245 1 89.75 135 HIS B O 1
ATOM 3536 N N . ARG B 1 136 ? 5.16 -1.589 0.037 1 88.75 136 ARG B N 1
ATOM 3537 C CA . ARG B 1 136 ? 4.145 -1.577 1.084 1 88.75 136 ARG B CA 1
ATOM 3538 C C . ARG B 1 136 ? 3.043 -2.59 0.79 1 88.75 136 ARG B C 1
ATOM 3540 O O . ARG B 1 136 ? 2.457 -2.58 -0.294 1 88.75 136 ARG B O 1
ATOM 3547 N N . ALA B 1 137 ? 2.783 -3.42 1.768 1 85.06 137 ALA B N 1
ATOM 3548 C CA . ALA B 1 137 ? 1.696 -4.391 1.667 1 85.06 137 ALA B CA 1
ATOM 3549 C C . ALA B 1 137 ? 1.421 -5.047 3.018 1 85.06 137 ALA B C 1
ATOM 3551 O O . ALA B 1 137 ? 2.076 -4.734 4.012 1 85.06 137 ALA B O 1
ATOM 3552 N N . THR B 1 138 ? 0.395 -5.855 3.018 1 82.19 138 THR B N 1
ATOM 3553 C CA . THR B 1 138 ? 0.082 -6.594 4.238 1 82.19 138 THR B CA 1
ATOM 3554 C C . THR B 1 138 ? 0.941 -7.852 4.344 1 82.19 138 THR B C 1
ATOM 3556 O O . THR B 1 138 ? 1.529 -8.289 3.355 1 82.19 138 THR B O 1
ATOM 3559 N N . THR B 1 139 ? 0.948 -8.352 5.508 1 83.94 139 THR B N 1
ATOM 3560 C CA . THR B 1 139 ? 1.808 -9.492 5.812 1 83.94 139 THR B CA 1
ATOM 3561 C C . THR B 1 139 ? 1.517 -10.656 4.867 1 83.94 139 THR B C 1
ATOM 3563 O O . THR B 1 139 ? 2.439 -11.312 4.379 1 83.94 139 THR B O 1
ATOM 3566 N N . ASP B 1 140 ? 0.312 -10.906 4.617 1 77.75 140 ASP B N 1
ATOM 3567 C CA . ASP B 1 140 ? -0.105 -12.047 3.807 1 77.75 140 ASP B CA 1
ATOM 3568 C C . ASP B 1 140 ? 0.402 -11.914 2.371 1 77.75 140 ASP B C 1
ATOM 3570 O O . ASP B 1 140 ? 0.491 -12.906 1.646 1 77.75 140 ASP B O 1
ATOM 3574 N N . HIS B 1 141 ? 0.716 -10.742 2.002 1 79.12 141 HIS B N 1
ATOM 3575 C CA . HIS B 1 141 ? 1.276 -10.523 0.672 1 79.12 141 HIS B CA 1
ATOM 3576 C C . HIS B 1 141 ? 2.801 -10.508 0.713 1 79.12 141 HIS B C 1
ATOM 3578 O O . HIS B 1 141 ? 3.455 -11.016 -0.203 1 79.12 141 HIS B O 1
ATOM 3584 N N . LEU B 1 142 ? 3.309 -9.977 1.765 1 88.62 142 LEU B N 1
ATOM 3585 C CA . LEU B 1 142 ? 4.75 -9.766 1.85 1 88.62 142 LEU B CA 1
ATOM 3586 C C . LEU B 1 142 ? 5.477 -11.086 2.08 1 88.62 142 LEU B C 1
ATOM 3588 O O . LEU B 1 142 ? 6.566 -11.305 1.543 1 88.62 142 LEU B O 1
ATOM 3592 N N . VAL B 1 143 ? 4.898 -12 2.77 1 86.25 143 VAL B N 1
ATOM 3593 C CA . VAL B 1 143 ? 5.586 -13.234 3.152 1 86.25 143 VAL B CA 1
ATOM 3594 C C . VAL B 1 143 ? 5.789 -14.117 1.924 1 86.25 143 VAL B C 1
ATOM 3596 O O . VAL B 1 143 ? 6.898 -14.594 1.675 1 86.25 143 VAL B O 1
ATOM 3599 N N . PRO B 1 144 ? 4.746 -14.32 1.147 1 77.88 144 PRO B N 1
ATOM 3600 C CA . PRO B 1 144 ? 4.98 -15.086 -0.083 1 77.88 144 PRO B CA 1
ATOM 3601 C C . PRO B 1 144 ? 6.039 -14.438 -0.98 1 77.88 144 PRO B C 1
ATOM 3603 O O . PRO B 1 144 ? 6.84 -15.148 -1.596 1 77.88 144 PRO B O 1
ATOM 3606 N N . MET B 1 145 ? 6.086 -13.133 -1.046 1 82.38 145 MET B N 1
ATOM 3607 C CA . MET B 1 145 ? 7.094 -12.438 -1.839 1 82.38 145 MET B CA 1
ATOM 3608 C C . MET B 1 145 ? 8.492 -12.672 -1.281 1 82.38 145 MET B C 1
ATOM 3610 O O . MET B 1 145 ? 9.453 -12.82 -2.041 1 82.38 145 MET B O 1
ATOM 3614 N N . LEU B 1 146 ? 8.562 -12.703 0.019 1 86.88 146 LEU B N 1
ATOM 3615 C CA . LEU B 1 146 ? 9.828 -12.992 0.684 1 86.88 146 LEU B CA 1
ATOM 3616 C C . LEU B 1 146 ? 10.297 -14.406 0.358 1 86.88 146 LEU B C 1
ATOM 3618 O O . LEU B 1 146 ? 11.469 -14.609 0.02 1 86.88 146 LEU B O 1
ATOM 3622 N N . ARG B 1 147 ? 9.344 -15.281 0.382 1 76.31 147 ARG B N 1
ATOM 3623 C CA . ARG B 1 147 ? 9.664 -16.688 0.134 1 76.31 147 ARG B CA 1
ATOM 3624 C C . ARG B 1 147 ? 10.055 -16.906 -1.324 1 76.31 147 ARG B C 1
ATOM 3626 O O . ARG B 1 147 ? 10.883 -17.766 -1.625 1 76.31 147 ARG B O 1
ATOM 3633 N N . ARG B 1 148 ? 9.492 -16.047 -2.104 1 71 148 ARG B N 1
ATOM 3634 C CA . ARG B 1 148 ? 9.789 -16.141 -3.529 1 71 148 ARG B CA 1
ATOM 3635 C C . ARG B 1 148 ? 11.023 -15.328 -3.891 1 71 148 ARG B C 1
ATOM 3637 O O . ARG B 1 148 ? 11.328 -15.148 -5.07 1 71 148 ARG B O 1
ATOM 3644 N N . HIS B 1 149 ? 11.625 -14.734 -2.906 1 74.62 149 HIS B N 1
ATOM 3645 C CA . HIS B 1 149 ? 12.875 -14 -3.045 1 74.62 149 HIS B CA 1
ATOM 3646 C C . HIS B 1 149 ? 12.672 -12.688 -3.793 1 74.62 149 HIS B C 1
ATOM 3648 O O . HIS B 1 149 ? 13.617 -12.133 -4.352 1 74.62 149 HIS B O 1
ATOM 3654 N N . GLU B 1 150 ? 11.492 -12.312 -3.844 1 77.31 150 GLU B N 1
ATOM 3655 C CA . GLU B 1 150 ? 11.188 -11.016 -4.426 1 77.31 150 GLU B CA 1
ATOM 3656 C C . GLU B 1 150 ? 11.555 -9.883 -3.471 1 77.31 150 GLU B C 1
ATOM 3658 O O . GLU B 1 150 ? 11.758 -8.742 -3.896 1 77.31 150 GLU B O 1
ATOM 3663 N N . LEU B 1 151 ? 11.578 -10.281 -2.248 1 88.75 151 LEU B N 1
ATOM 3664 C CA . LEU B 1 151 ? 12.008 -9.391 -1.181 1 88.75 151 LEU B CA 1
ATOM 3665 C C . LEU B 1 151 ? 13.18 -9.992 -0.407 1 88.75 151 LEU B C 1
ATOM 3667 O O . LEU B 1 151 ? 13.281 -11.211 -0.278 1 88.75 151 LEU B O 1
ATOM 3671 N N . ASP B 1 152 ? 14.047 -9.109 0.021 1 87.12 152 ASP B N 1
ATOM 3672 C CA . ASP B 1 152 ? 15.195 -9.57 0.802 1 87.12 152 ASP B CA 1
ATOM 3673 C C . ASP B 1 152 ? 14.828 -9.711 2.277 1 87.12 152 ASP B C 1
ATOM 3675 O O . ASP B 1 152 ? 15.312 -10.625 2.955 1 87.12 152 ASP B O 1
ATOM 3679 N N . CYS B 1 153 ? 14.016 -8.844 2.746 1 92.69 153 CYS B N 1
ATOM 3680 C CA . CYS B 1 153 ? 13.492 -8.891 4.109 1 92.69 153 CYS B CA 1
ATOM 3681 C C . CYS B 1 153 ? 12.188 -8.117 4.215 1 92.69 153 CYS B C 1
ATOM 3683 O O . CYS B 1 153 ? 11.812 -7.387 3.297 1 92.69 153 CYS B O 1
ATOM 3685 N N . ILE B 1 154 ? 11.5 -8.359 5.312 1 95.44 154 ILE B N 1
ATOM 3686 C CA . ILE B 1 154 ? 10.258 -7.625 5.516 1 95.44 154 ILE B CA 1
ATOM 3687 C C . ILE B 1 154 ? 10.18 -7.129 6.961 1 95.44 154 ILE B C 1
ATOM 3689 O O . ILE B 1 154 ? 10.727 -7.762 7.867 1 95.44 154 ILE B O 1
ATOM 3693 N N . ILE B 1 155 ? 9.672 -5.941 7.09 1 95.88 155 ILE B N 1
ATOM 3694 C CA . ILE B 1 155 ? 9.289 -5.398 8.391 1 95.88 155 ILE B CA 1
ATOM 3695 C C . ILE B 1 155 ? 7.785 -5.566 8.594 1 95.88 155 ILE B C 1
ATOM 3697 O O . ILE B 1 155 ? 6.984 -4.879 7.957 1 95.88 155 ILE B O 1
ATOM 3701 N N . SER B 1 156 ? 7.477 -6.527 9.461 1 93.12 156 SER B N 1
ATOM 3702 C CA . SER B 1 156 ? 6.074 -6.918 9.57 1 93.12 156 SER B CA 1
ATOM 3703 C C . SER B 1 156 ? 5.746 -7.418 10.969 1 93.12 156 SER B C 1
ATOM 3705 O O . SER B 1 156 ? 6.617 -7.449 11.844 1 93.12 156 SER B O 1
ATOM 3707 N N . ARG B 1 157 ? 4.414 -7.629 11.133 1 88.38 157 ARG B N 1
ATOM 3708 C CA . ARG B 1 157 ? 3.965 -8.211 12.391 1 88.38 157 ARG B CA 1
ATOM 3709 C C . ARG B 1 157 ? 4.074 -9.734 12.359 1 88.38 157 ARG B C 1
ATOM 3711 O O . ARG B 1 157 ? 3.871 -10.352 11.32 1 88.38 157 ARG B O 1
ATOM 3718 N N . ALA B 1 158 ? 4.582 -10.211 13.477 1 74 158 ALA B N 1
ATOM 3719 C CA . ALA B 1 158 ? 4.668 -11.664 13.578 1 74 158 ALA B CA 1
ATOM 3720 C C . ALA B 1 158 ? 3.281 -12.289 13.664 1 74 158 ALA B C 1
ATOM 3722 O O . ALA B 1 158 ? 2.41 -11.797 14.383 1 74 158 ALA B O 1
ATOM 3723 N N . THR B 1 159 ? 2.875 -13.016 12.617 1 63.62 159 THR B N 1
ATOM 3724 C CA . THR B 1 159 ? 1.626 -13.758 12.734 1 63.62 159 THR B CA 1
ATOM 3725 C C . THR B 1 159 ? 1.899 -15.25 12.875 1 63.62 159 THR B C 1
ATOM 3727 O O . THR B 1 159 ? 3.004 -15.719 12.594 1 63.62 159 THR B O 1
ATOM 3730 N N . SER B 1 160 ? 1.019 -15.891 13.578 1 55.34 160 SER B N 1
ATOM 3731 C CA . SER B 1 160 ? 1.136 -17.312 13.852 1 55.34 160 SER B CA 1
ATOM 3732 C C . SER B 1 160 ? 1.494 -18.094 12.586 1 55.34 160 SER B C 1
ATOM 3734 O O . SER B 1 160 ? 2.15 -19.125 12.648 1 55.34 160 SER B O 1
ATOM 3736 N N . THR B 1 161 ? 1.04 -17.625 11.516 1 51.22 161 THR B N 1
ATOM 3737 C CA . THR B 1 161 ? 1.232 -18.344 10.266 1 51.22 161 THR B CA 1
ATOM 3738 C C . THR B 1 161 ? 2.686 -18.266 9.805 1 51.22 161 THR B C 1
ATOM 3740 O O . THR B 1 161 ? 3.094 -18.969 8.883 1 51.22 161 THR B O 1
ATOM 3743 N N . LEU B 1 162 ? 3.451 -17.438 10.461 1 56.22 162 LEU B N 1
ATOM 3744 C CA . LEU B 1 162 ? 4.809 -17.172 10 1 56.22 162 LEU B CA 1
ATOM 3745 C C . LEU B 1 162 ? 5.797 -18.141 10.641 1 56.22 162 LEU B C 1
ATOM 3747 O O . LEU B 1 162 ? 7 -18.078 10.367 1 56.22 162 LEU B O 1
ATOM 3751 N N . ALA B 1 163 ? 5.27 -19.016 11.461 1 55.28 163 ALA B N 1
ATOM 3752 C CA . ALA B 1 163 ? 6.176 -19.891 12.219 1 55.28 163 ALA B CA 1
ATOM 3753 C C . ALA B 1 163 ? 6.777 -20.969 11.32 1 55.28 163 ALA B C 1
ATOM 3755 O O . ALA B 1 163 ? 7.098 -22.062 11.789 1 55.28 163 ALA B O 1
ATOM 3756 N N . GLN B 1 164 ? 7 -20.516 10.148 1 60.84 164 GLN B N 1
ATOM 3757 C CA . GLN B 1 164 ? 7.59 -21.594 9.359 1 60.84 164 GLN B CA 1
ATOM 3758 C C . GLN B 1 164 ? 9.117 -21.562 9.445 1 60.84 164 GLN B C 1
ATOM 3760 O O . GLN B 1 164 ? 9.719 -20.5 9.547 1 60.84 164 GLN B O 1
ATOM 3765 N N . ASP B 1 165 ? 9.766 -22.656 9.586 1 67.44 165 ASP B N 1
ATOM 3766 C CA . ASP B 1 165 ? 11.172 -22.953 9.82 1 67.44 165 ASP B CA 1
ATOM 3767 C C . ASP B 1 165 ? 12.062 -22.234 8.812 1 67.44 165 ASP B C 1
ATOM 3769 O O . ASP B 1 165 ? 13.266 -22.094 9.031 1 67.44 165 ASP B O 1
ATOM 3773 N N . ASP B 1 166 ? 11.461 -21.594 7.836 1 79.81 166 ASP B N 1
ATOM 3774 C CA . ASP B 1 166 ? 12.312 -21.047 6.781 1 79.81 166 ASP B CA 1
ATOM 3775 C C . ASP B 1 166 ? 12.516 -19.547 6.965 1 79.81 166 ASP B C 1
ATOM 3777 O O . ASP B 1 166 ? 13.273 -18.922 6.219 1 79.81 166 ASP B O 1
ATOM 3781 N N . LEU B 1 167 ? 11.938 -19.016 8.023 1 86.75 167 LEU B N 1
ATOM 3782 C CA . LEU B 1 167 ? 12.031 -17.578 8.266 1 86.75 167 LEU B CA 1
ATOM 3783 C C . LEU B 1 167 ? 12.586 -17.297 9.656 1 86.75 167 LEU B C 1
ATOM 3785 O O . LEU B 1 167 ? 12.336 -18.062 10.594 1 86.75 167 LEU B O 1
ATOM 3789 N N . THR B 1 168 ? 13.375 -16.281 9.773 1 87.81 168 THR B N 1
ATOM 3790 C CA . THR B 1 168 ? 13.836 -15.789 11.062 1 87.81 168 THR B CA 1
ATOM 3791 C C . THR B 1 168 ? 13.102 -14.508 11.445 1 87.81 168 THR B C 1
ATOM 3793 O O . THR B 1 168 ? 12.805 -13.672 10.594 1 87.81 168 THR B O 1
ATOM 3796 N N . HIS B 1 169 ? 12.867 -14.391 12.688 1 89.75 169 HIS B N 1
ATOM 3797 C CA . HIS B 1 169 ? 12.172 -13.234 13.227 1 89.75 169 HIS B CA 1
ATOM 3798 C C . HIS B 1 169 ? 13.008 -12.523 14.281 1 89.75 169 HIS B C 1
ATOM 3800 O O . HIS B 1 169 ? 13.609 -13.172 15.141 1 89.75 169 HIS B O 1
ATOM 3806 N N . ARG B 1 170 ? 13.094 -11.234 14.172 1 90.62 170 ARG B N 1
ATOM 3807 C CA . ARG B 1 170 ? 13.727 -10.391 15.188 1 90.62 170 ARG B CA 1
ATOM 3808 C C . ARG B 1 170 ? 12.812 -9.242 15.594 1 90.62 170 ARG B C 1
ATOM 3810 O O . ARG B 1 170 ? 12.43 -8.422 14.758 1 90.62 170 ARG B O 1
ATOM 3817 N N . VAL B 1 171 ? 12.555 -9.211 16.859 1 91.75 171 VAL B N 1
ATOM 3818 C CA . VAL B 1 171 ? 11.672 -8.156 17.359 1 91.75 171 VAL B CA 1
ATOM 3819 C C . VAL B 1 171 ? 12.359 -6.801 17.234 1 91.75 171 VAL B C 1
ATOM 3821 O O . VAL B 1 171 ? 13.5 -6.645 17.672 1 91.75 171 VAL B O 1
ATOM 3824 N N . LEU B 1 172 ? 11.703 -5.855 16.609 1 93.88 172 LEU B N 1
ATOM 3825 C CA . LEU B 1 172 ? 12.234 -4.5 16.5 1 93.88 172 LEU B CA 1
ATOM 3826 C C . LEU B 1 172 ? 11.664 -3.613 17.609 1 93.88 172 LEU B C 1
ATOM 3828 O O . LEU B 1 172 ? 12.422 -3.004 18.375 1 93.88 172 LEU B O 1
ATOM 3832 N N . TYR B 1 173 ? 10.328 -3.541 17.703 1 91.75 173 TYR B N 1
ATOM 3833 C CA . TYR B 1 173 ? 9.711 -2.717 18.734 1 91.75 173 TYR B CA 1
ATOM 3834 C C . TYR B 1 173 ? 8.25 -3.111 18.938 1 91.75 173 TYR B C 1
ATOM 3836 O O . TYR B 1 173 ? 7.676 -3.834 18.125 1 91.75 173 TYR B O 1
ATOM 3844 N N . ARG B 1 174 ? 7.711 -2.666 20.031 1 90.25 174 ARG B N 1
ATOM 3845 C CA . ARG B 1 174 ? 6.328 -2.949 20.391 1 90.25 174 ARG B CA 1
ATOM 3846 C C . ARG B 1 174 ? 5.438 -1.737 20.156 1 90.25 174 ARG B C 1
ATOM 3848 O O . ARG B 1 174 ? 5.922 -0.604 20.094 1 90.25 174 ARG B O 1
ATOM 3855 N N . GLN B 1 175 ? 4.215 -2.07 19.953 1 91.75 175 GLN B N 1
ATOM 3856 C CA . GLN B 1 175 ? 3.254 -0.998 19.703 1 91.75 175 GLN B CA 1
ATOM 3857 C C . GLN B 1 175 ? 2.002 -1.179 20.562 1 91.75 175 GLN B C 1
ATOM 3859 O O . GLN B 1 175 ? 1.544 -2.305 20.766 1 91.75 175 GLN B O 1
ATOM 3864 N N . ARG B 1 176 ? 1.535 -0.074 21 1 93.69 176 ARG B N 1
ATOM 3865 C CA . ARG B 1 176 ? 0.259 -0.031 21.703 1 93.69 176 ARG B CA 1
ATOM 3866 C C . ARG B 1 176 ? -0.794 0.71 20.891 1 93.69 176 ARG B C 1
ATOM 3868 O O . ARG B 1 176 ? -0.484 1.69 20.203 1 93.69 176 ARG B O 1
ATOM 3875 N N . PRO B 1 177 ? -2.016 0.195 21.016 1 94.94 177 PRO B N 1
ATOM 3876 C CA . PRO B 1 177 ? -3.084 0.895 20.297 1 94.94 177 PRO B CA 1
ATOM 3877 C C . PRO B 1 177 ? -3.48 2.209 20.953 1 94.94 177 PRO B C 1
ATOM 3879 O O . PRO B 1 177 ? -3.377 2.342 22.188 1 94.94 177 PRO B O 1
ATOM 3882 N N . ARG B 1 178 ? -3.906 3.111 20.125 1 95.69 178 ARG B N 1
ATOM 3883 C CA . ARG B 1 178 ? -4.383 4.402 20.609 1 95.69 178 ARG B CA 1
ATOM 3884 C C . ARG B 1 178 ? -5.609 4.863 19.828 1 95.69 178 ARG B C 1
ATOM 3886 O O . ARG B 1 178 ? -5.641 4.762 18.594 1 95.69 178 ARG B O 1
ATOM 3893 N N . LEU B 1 179 ? -6.59 5.301 20.594 1 96.56 179 LEU B N 1
ATOM 3894 C CA . LEU B 1 179 ? -7.746 5.926 19.953 1 96.56 179 LEU B CA 1
ATOM 3895 C C . LEU B 1 179 ? -7.398 7.32 19.453 1 96.56 179 LEU B C 1
ATOM 3897 O O . LEU B 1 179 ? -6.73 8.094 20.141 1 96.56 179 LEU B O 1
ATOM 3901 N N . ILE B 1 180 ? -7.82 7.578 18.219 1 96.94 180 ILE B N 1
ATOM 3902 C CA . ILE B 1 180 ? -7.648 8.922 17.672 1 96.94 180 ILE B CA 1
ATOM 3903 C C . ILE B 1 180 ? -8.984 9.43 17.141 1 96.94 180 ILE B C 1
ATOM 3905 O O . ILE B 1 180 ? -9.82 8.641 16.688 1 96.94 180 ILE B O 1
ATOM 3909 N N . ALA B 1 181 ? -9.18 10.68 17.219 1 97.38 181 ALA B N 1
ATOM 3910 C CA . ALA B 1 181 ? -10.375 11.375 16.766 1 97.38 181 ALA B CA 1
ATOM 3911 C C . ALA B 1 181 ? -10.086 12.844 16.469 1 97.38 181 ALA B C 1
ATOM 3913 O O . ALA B 1 181 ? -8.945 13.289 16.625 1 97.38 181 ALA B O 1
ATOM 3914 N N . HIS B 1 182 ? -11.102 13.484 15.914 1 96.94 182 HIS B N 1
ATOM 3915 C CA . HIS B 1 182 ? -10.984 14.93 15.82 1 96.94 182 HIS B CA 1
ATOM 3916 C C . HIS B 1 182 ? -10.547 15.539 17.156 1 96.94 182 HIS B C 1
ATOM 3918 O O . HIS B 1 182 ? -10.961 15.078 18.219 1 96.94 182 HIS B O 1
ATOM 3924 N N . SER B 1 183 ? -9.797 16.656 17.078 1 95.81 183 SER B N 1
ATOM 3925 C CA . SER B 1 183 ? -9.172 17.219 18.266 1 95.81 183 SER B CA 1
ATOM 3926 C C . SER B 1 183 ? -10.211 17.578 19.328 1 95.81 183 SER B C 1
ATOM 3928 O O . SER B 1 183 ? -10.016 17.328 20.516 1 95.81 183 SER B O 1
ATOM 3930 N N . ARG B 1 184 ? -11.32 18.078 18.953 1 94.81 184 ARG B N 1
ATOM 3931 C CA . ARG B 1 184 ? -12.367 18.484 19.891 1 94.81 184 ARG B CA 1
ATOM 3932 C C . ARG B 1 184 ? -12.977 17.266 20.578 1 94.81 184 ARG B C 1
ATOM 3934 O O . ARG B 1 184 ? -13.172 17.266 21.797 1 94.81 184 ARG B O 1
ATOM 3941 N N . LEU B 1 185 ? -13.258 16.312 19.812 1 95.31 185 LEU B N 1
ATOM 3942 C CA . LEU B 1 185 ? -13.812 15.102 20.391 1 95.31 185 LEU B CA 1
ATOM 3943 C C . LEU B 1 185 ? -12.797 14.414 21.297 1 95.31 185 LEU B C 1
ATOM 3945 O O . LEU B 1 185 ? -13.141 13.961 22.391 1 95.31 185 LEU B O 1
ATOM 3949 N N . ALA B 1 186 ? -11.578 14.328 20.859 1 96.12 186 ALA B N 1
ATOM 3950 C CA . ALA B 1 186 ? -10.523 13.703 21.656 1 96.12 186 ALA B CA 1
ATOM 3951 C C . ALA B 1 186 ? -10.375 14.391 23.016 1 96.12 186 ALA B C 1
ATOM 3953 O O . ALA B 1 186 ? -10.219 13.727 24.031 1 96.12 186 ALA B O 1
ATOM 3954 N N . GLN B 1 187 ? -10.43 15.664 22.984 1 94.5 187 GLN B N 1
ATOM 3955 C CA . GLN B 1 187 ? -10.32 16.438 24.219 1 94.5 187 GLN B CA 1
ATOM 3956 C C . GLN B 1 187 ? -11.492 16.141 25.156 1 94.5 187 GLN B C 1
ATOM 3958 O O . GLN B 1 187 ? -11.312 16.016 26.359 1 94.5 187 GLN B O 1
ATOM 3963 N N . ARG B 1 188 ? -12.633 16.047 24.609 1 94.88 188 ARG B N 1
ATOM 3964 C CA . ARG B 1 188 ? -13.828 15.75 25.391 1 94.88 188 ARG B CA 1
ATOM 3965 C C . ARG B 1 188 ? -13.734 14.359 26 1 94.88 188 ARG B C 1
ATOM 3967 O O . ARG B 1 188 ? -14.062 14.172 27.188 1 94.88 188 ARG B O 1
ATOM 3974 N N . LEU B 1 189 ? -13.281 13.453 25.203 1 94.81 189 LEU B N 1
ATOM 3975 C CA . LEU B 1 189 ? -13.18 12.078 25.672 1 94.81 189 LEU B CA 1
ATOM 3976 C C . LEU B 1 189 ? -12.062 11.938 26.703 1 94.81 189 LEU B C 1
ATOM 3978 O O . LEU B 1 189 ? -12.148 11.109 27.609 1 94.81 189 LEU B O 1
ATOM 3982 N N . ALA B 1 190 ? -11.039 12.711 26.562 1 93.69 190 ALA B N 1
ATOM 3983 C CA . ALA B 1 190 ? -9.875 12.633 27.453 1 93.69 190 ALA B CA 1
ATOM 3984 C C . ALA B 1 190 ? -10.25 13.055 28.875 1 93.69 190 ALA B C 1
ATOM 3986 O O . ALA B 1 190 ? -9.57 12.672 29.828 1 93.69 190 ALA B O 1
ATOM 3987 N N . ARG B 1 191 ? -11.281 13.742 29.016 1 92.75 191 ARG B N 1
ATOM 3988 C CA . ARG B 1 191 ? -11.703 14.266 30.312 1 92.75 191 ARG B CA 1
ATOM 3989 C C . ARG B 1 191 ? -12.656 13.305 31 1 92.75 191 ARG B C 1
ATOM 3991 O O . ARG B 1 191 ? -13.078 13.555 32.125 1 92.75 191 ARG B O 1
ATOM 3998 N N . ARG B 1 192 ? -12.906 12.281 30.375 1 91.19 192 ARG B N 1
ATOM 3999 C CA . ARG B 1 192 ? -13.859 11.312 30.906 1 91.19 192 ARG B CA 1
ATOM 4000 C C . ARG B 1 192 ? -13.195 9.953 31.109 1 91.19 192 ARG B C 1
ATOM 4002 O O . ARG B 1 192 ? -12.133 9.68 30.562 1 91.19 192 ARG B O 1
ATOM 4009 N N . GLU B 1 193 ? -13.844 9.227 31.984 1 92.88 193 GLU B N 1
ATOM 4010 C CA . GLU B 1 193 ? -13.445 7.824 32.062 1 92.88 193 GLU B CA 1
ATOM 4011 C C . GLU B 1 193 ? -13.789 7.07 30.797 1 92.88 193 GLU B C 1
ATOM 4013 O O . GLU B 1 193 ? -14.727 7.441 30.078 1 92.88 193 GLU B O 1
ATOM 4018 N N . ALA B 1 194 ? -13.047 6.02 30.656 1 93.81 194 ALA B N 1
ATOM 4019 C CA . ALA B 1 194 ? -13.234 5.238 29.422 1 93.81 194 ALA B CA 1
ATOM 4020 C C . ALA B 1 194 ? -14.648 4.684 29.344 1 93.81 194 ALA B C 1
ATOM 4022 O O . ALA B 1 194 ? -15.094 3.959 30.234 1 93.81 194 ALA B O 1
ATOM 4023 N N . ASP B 1 195 ? -15.359 5.125 28.375 1 93.75 195 ASP B N 1
ATOM 4024 C CA . ASP B 1 195 ? -16.703 4.633 28.094 1 93.75 195 ASP B CA 1
ATOM 4025 C C . ASP B 1 195 ? -16.719 3.873 26.766 1 93.75 195 ASP B C 1
ATOM 4027 O O . ASP B 1 195 ? -17.188 4.398 25.75 1 93.75 195 ASP B O 1
ATOM 4031 N N . TRP B 1 196 ? -16.391 2.621 26.828 1 93.94 196 TRP B N 1
ATOM 4032 C CA . TRP B 1 196 ? -16.25 1.787 25.641 1 93.94 196 TRP B CA 1
ATOM 4033 C C . TRP B 1 196 ? -17.609 1.55 24.984 1 93.94 196 TRP B C 1
ATOM 4035 O O . TRP B 1 196 ? -17.688 1.417 23.766 1 93.94 196 TRP B O 1
ATOM 4045 N N . ALA B 1 197 ? -18.609 1.552 25.766 1 92.69 197 ALA B N 1
ATOM 4046 C CA . ALA B 1 197 ? -19.953 1.364 25.219 1 92.69 197 ALA B CA 1
ATOM 4047 C C . ALA B 1 197 ? -20.344 2.539 24.328 1 92.69 197 ALA B C 1
ATOM 4049 O O . ALA B 1 197 ? -20.922 2.344 23.25 1 92.69 197 ALA B O 1
ATOM 4050 N N . ALA B 1 198 ? -20.062 3.705 24.812 1 91.88 198 ALA B N 1
ATOM 4051 C CA . ALA B 1 198 ? -20.391 4.906 24.047 1 91.88 198 ALA B CA 1
ATOM 4052 C C . ALA B 1 198 ? -19.625 4.953 22.734 1 91.88 198 ALA B C 1
ATOM 4054 O O . ALA B 1 198 ? -20.1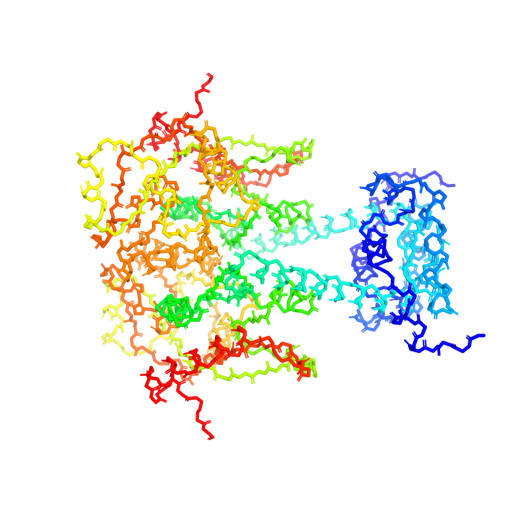88 5.285 21.688 1 91.88 198 ALA B O 1
ATOM 4055 N N . VAL B 1 199 ? -18.359 4.527 22.781 1 92.19 199 VAL B N 1
ATOM 4056 C CA . VAL B 1 199 ? -17.547 4.66 21.594 1 92.19 199 VAL B CA 1
ATOM 4057 C C . VAL B 1 199 ? -17.859 3.527 20.625 1 92.19 199 VAL B C 1
ATOM 4059 O O . VAL B 1 199 ? -17.688 3.68 19.406 1 92.19 199 VAL B O 1
ATOM 4062 N N . ALA B 1 200 ? -18.312 2.424 21.109 1 91.31 200 ALA B N 1
ATOM 4063 C CA . ALA B 1 200 ? -18.688 1.304 20.25 1 91.31 200 ALA B CA 1
ATOM 4064 C C . ALA B 1 200 ? -19.828 1.693 19.312 1 91.31 200 ALA B C 1
ATOM 4066 O O . ALA B 1 200 ? -19.984 1.11 18.25 1 91.31 200 ALA B O 1
ATOM 4067 N N . ARG B 1 201 ? -20.562 2.664 19.719 1 89.12 201 ARG B N 1
ATOM 4068 C CA . ARG B 1 201 ? -21.75 3.068 18.969 1 89.12 201 ARG B CA 1
ATOM 4069 C C . ARG B 1 201 ? -21.406 4.141 17.938 1 89.12 201 ARG B C 1
ATOM 4071 O O . ARG B 1 201 ? -22.219 4.48 17.078 1 89.12 201 ARG B O 1
ATOM 4078 N N . MET B 1 202 ? -20.219 4.57 18 1 91.56 202 MET B N 1
ATOM 4079 C CA . MET B 1 202 ? -19.812 5.617 17.078 1 91.56 202 MET B CA 1
ATOM 4080 C C . MET B 1 202 ? -19.422 5.027 15.727 1 91.56 202 MET B C 1
ATOM 4082 O O . MET B 1 202 ? -19.359 3.809 15.57 1 91.56 202 MET B O 1
ATOM 4086 N N . ASP B 1 203 ? -19.25 5.949 14.734 1 90.94 203 ASP B N 1
ATOM 4087 C CA . ASP B 1 203 ? -18.719 5.547 13.438 1 90.94 203 ASP B CA 1
ATOM 4088 C C . ASP B 1 203 ? -17.203 5.441 13.469 1 90.94 203 ASP B C 1
ATOM 4090 O O . ASP B 1 203 ? -16.531 6.273 14.086 1 90.94 203 ASP B O 1
ATOM 4094 N N . TRP B 1 204 ? -16.75 4.371 12.797 1 94.94 204 TRP B N 1
ATOM 4095 C CA . TRP B 1 204 ? -15.328 4.086 12.906 1 94.94 204 TRP B CA 1
ATOM 4096 C C . TRP B 1 204 ? -14.688 3.99 11.523 1 94.94 204 TRP B C 1
ATOM 4098 O O . TRP B 1 204 ? -15.352 3.672 10.539 1 94.94 204 TRP B O 1
ATOM 4108 N N . VAL B 1 205 ? -13.461 4.395 11.469 1 96 205 VAL B N 1
ATOM 4109 C CA . VAL B 1 205 ? -12.539 3.979 10.422 1 96 205 VAL B CA 1
ATOM 4110 C C . VAL B 1 205 ? -11.57 2.932 10.969 1 96 205 VAL B C 1
ATOM 4112 O O . VAL B 1 205 ? -10.82 3.199 11.906 1 96 205 VAL B O 1
ATOM 4115 N N . LEU B 1 206 ? -11.594 1.748 10.391 1 93.75 206 LEU B N 1
ATOM 4116 C CA . LEU B 1 206 ? -10.828 0.63 10.93 1 93.75 206 LEU B CA 1
ATOM 4117 C C . LEU B 1 206 ? -10.07 -0.092 9.82 1 93.75 206 LEU B C 1
ATOM 4119 O O . LEU B 1 206 ? -10.453 -0.013 8.648 1 93.75 206 LEU B O 1
ATOM 4123 N N . PRO B 1 207 ? -8.977 -0.763 10.266 1 88.81 207 PRO B N 1
ATOM 4124 C CA . PRO B 1 207 ? -8.336 -1.638 9.273 1 88.81 207 PRO B CA 1
ATOM 4125 C C . PRO B 1 207 ? -9.219 -2.816 8.875 1 88.81 207 PRO B C 1
ATOM 4127 O O . PRO B 1 207 ? -10.258 -3.055 9.492 1 88.81 207 PRO B O 1
ATOM 4130 N N . ALA B 1 208 ? -8.742 -3.506 7.832 1 80.06 208 ALA B N 1
ATOM 4131 C CA . ALA B 1 208 ? -9.492 -4.648 7.316 1 80.06 208 ALA B CA 1
ATOM 4132 C C . ALA B 1 208 ? -9.602 -5.75 8.367 1 80.06 208 ALA B C 1
ATOM 4134 O O . ALA B 1 208 ? -8.789 -5.828 9.281 1 80.06 208 ALA B O 1
ATOM 4135 N N . VAL B 1 209 ? -10.547 -6.613 8.18 1 74.12 209 VAL B N 1
ATOM 4136 C CA . VAL B 1 209 ? -10.93 -7.629 9.156 1 74.12 209 VAL B CA 1
ATOM 4137 C C . VAL B 1 209 ? -9.789 -8.625 9.344 1 74.12 209 VAL B C 1
ATOM 4139 O O . VAL B 1 209 ? -9.586 -9.148 10.438 1 74.12 209 VAL B O 1
ATOM 4142 N N . ASN B 1 210 ? -8.992 -8.766 8.344 1 70.12 210 ASN B N 1
ATOM 4143 C CA . ASN B 1 210 ? -7.961 -9.789 8.414 1 70.12 210 ASN B CA 1
ATOM 4144 C C . ASN B 1 210 ? -6.66 -9.242 9 1 70.12 210 ASN B C 1
ATOM 4146 O O . ASN B 1 210 ? -5.645 -9.938 9.016 1 70.12 210 ASN B O 1
ATOM 4150 N N . THR B 1 211 ? -6.754 -8.109 9.555 1 78.31 211 THR B N 1
ATOM 4151 C CA . THR B 1 211 ? -5.559 -7.516 10.148 1 78.31 211 THR B CA 1
ATOM 4152 C C . THR B 1 211 ? -5.523 -7.766 11.648 1 78.31 211 THR B C 1
ATOM 4154 O O . THR B 1 211 ? -6.57 -7.863 12.297 1 78.31 211 THR B O 1
ATOM 4157 N N . PRO B 1 212 ? -4.352 -7.898 12.227 1 80.38 212 PRO B N 1
ATOM 4158 C CA . PRO B 1 212 ? -4.238 -8.086 13.672 1 80.38 212 PRO B CA 1
ATOM 4159 C C . PRO B 1 212 ? -4.898 -6.965 14.469 1 80.38 212 PRO B C 1
ATOM 4161 O O . PRO B 1 212 ? -5.551 -7.227 15.484 1 80.38 212 PRO B O 1
ATOM 4164 N N . THR B 1 213 ? -4.758 -5.797 14.023 1 86.44 213 THR B N 1
ATOM 4165 C CA . THR B 1 213 ? -5.34 -4.66 14.727 1 86.44 213 THR B CA 1
ATOM 4166 C C . THR B 1 213 ? -6.859 -4.789 14.789 1 86.44 213 THR B C 1
ATOM 4168 O O . THR B 1 213 ? -7.457 -4.602 15.852 1 86.44 213 THR B O 1
ATOM 4171 N N . ARG B 1 214 ? -7.402 -5.137 13.672 1 86.94 214 ARG B N 1
ATOM 4172 C CA . ARG B 1 214 ? -8.852 -5.293 13.633 1 86.94 214 ARG B CA 1
ATOM 4173 C C . ARG B 1 214 ? -9.305 -6.418 14.562 1 86.94 214 ARG B C 1
ATOM 4175 O O . ARG B 1 214 ? -10.289 -6.27 15.297 1 86.94 214 ARG B O 1
ATOM 4182 N N . GLN B 1 215 ? -8.625 -7.492 14.539 1 82.81 215 GLN B N 1
ATOM 4183 C CA . GLN B 1 215 ? -8.977 -8.641 15.375 1 82.81 215 GLN B CA 1
ATOM 4184 C C . GLN B 1 215 ? -8.93 -8.273 16.859 1 82.81 215 GLN B C 1
ATOM 4186 O O . GLN B 1 215 ? -9.828 -8.641 17.625 1 82.81 215 GLN B O 1
ATOM 4191 N N . LEU B 1 216 ? -8 -7.574 17.25 1 87.75 216 LEU B N 1
ATOM 4192 C CA . LEU B 1 216 ? -7.828 -7.203 18.656 1 87.75 216 LEU B CA 1
ATOM 4193 C C . LEU B 1 216 ? -8.898 -6.215 19.094 1 87.75 216 LEU B C 1
ATOM 4195 O O . LEU B 1 216 ? -9.367 -6.262 20.234 1 87.75 216 LEU B O 1
ATOM 4199 N N . ILE B 1 217 ? -9.258 -5.391 18.188 1 91.31 217 ILE B N 1
ATOM 4200 C CA . ILE B 1 217 ? -10.32 -4.441 18.484 1 91.31 217 ILE B CA 1
ATOM 4201 C 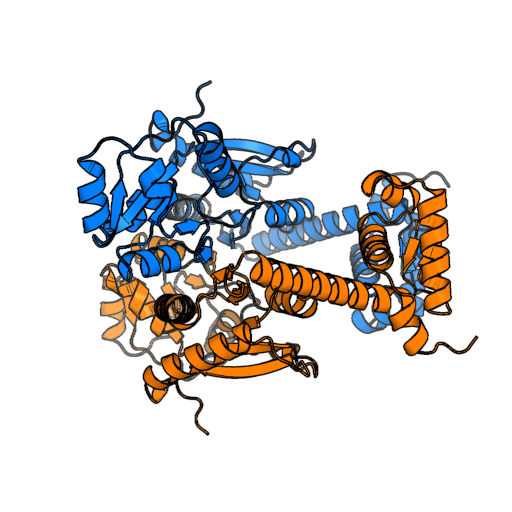C . ILE B 1 217 ? -11.641 -5.184 18.672 1 91.31 217 ILE B C 1
ATOM 4203 O O . ILE B 1 217 ? -12.383 -4.91 19.625 1 91.31 217 ILE B O 1
ATOM 4207 N N . VAL B 1 218 ? -11.867 -6.086 17.812 1 87.75 218 VAL B N 1
ATOM 4208 C CA . VAL B 1 218 ? -13.086 -6.891 17.906 1 87.75 218 VAL B CA 1
ATOM 4209 C C . VAL B 1 218 ? -13.102 -7.652 19.234 1 87.75 218 VAL B C 1
ATOM 4211 O O . VAL B 1 218 ? -14.102 -7.629 19.953 1 87.75 218 VAL B O 1
ATOM 4214 N N . GLU B 1 219 ? -12.039 -8.219 19.516 1 87.56 219 GLU B N 1
ATOM 4215 C CA . GLU B 1 219 ? -11.922 -8.977 20.766 1 87.56 219 GLU B CA 1
ATOM 4216 C C . GLU B 1 219 ? -12.125 -8.078 21.969 1 87.56 219 GLU B C 1
ATOM 4218 O O . GLU B 1 219 ? -12.758 -8.477 22.953 1 87.56 219 GLU B O 1
ATOM 4223 N N . HIS B 1 220 ? -11.633 -6.918 21.891 1 91.69 220 HIS B N 1
ATOM 4224 C CA . HIS B 1 220 ? -11.734 -5.957 22.984 1 91.69 220 HIS B CA 1
ATOM 4225 C C . HIS B 1 220 ? -13.195 -5.656 23.312 1 91.69 220 HIS B C 1
ATOM 4227 O O . HIS B 1 220 ? -13.594 -5.711 24.484 1 91.69 220 HIS B O 1
ATOM 4233 N N . PHE B 1 221 ? -13.977 -5.457 22.359 1 91.5 221 PHE B N 1
ATOM 4234 C CA . PHE B 1 221 ? -15.367 -5.082 22.578 1 91.5 221 PHE B CA 1
ATOM 4235 C C . PHE B 1 221 ? -16.203 -6.301 22.953 1 91.5 221 PHE B C 1
ATOM 4237 O O . PHE B 1 221 ? -17.078 -6.219 23.828 1 91.5 221 PHE B O 1
ATOM 4244 N N . ILE B 1 222 ? -15.867 -7.375 22.391 1 88.12 222 ILE B N 1
ATOM 4245 C CA . ILE B 1 222 ? -16.578 -8.609 22.719 1 88.12 222 ILE B CA 1
ATOM 4246 C C . ILE B 1 222 ? -16.344 -8.961 24.188 1 88.12 222 ILE B C 1
ATOM 4248 O O . ILE B 1 222 ? -17.281 -9.312 24.906 1 88.12 222 ILE B O 1
ATOM 4252 N N . ARG B 1 223 ? -15.156 -8.883 24.578 1 86.94 223 ARG B N 1
ATOM 4253 C CA . ARG B 1 223 ? -14.805 -9.172 25.953 1 86.94 223 ARG B CA 1
ATOM 4254 C C . ARG B 1 223 ? -15.531 -8.242 26.922 1 86.94 223 ARG B C 1
ATOM 4256 O O . ARG B 1 223 ? -15.844 -8.633 28.047 1 86.94 223 ARG B O 1
ATOM 4263 N N . ALA B 1 224 ? -15.836 -7.09 26.484 1 89.75 224 ALA B N 1
ATOM 4264 C CA . ALA B 1 224 ? -16.547 -6.109 27.297 1 89.75 224 ALA B CA 1
ATOM 4265 C C . ALA B 1 224 ? -18.062 -6.305 27.188 1 89.75 224 ALA B C 1
ATOM 4267 O O . ALA B 1 224 ? -18.828 -5.527 27.75 1 89.75 224 ALA B O 1
ATOM 4268 N N . GLY B 1 225 ? -18.453 -7.281 26.422 1 89.5 225 GLY B N 1
ATOM 4269 C CA . GLY B 1 225 ? -19.875 -7.566 26.25 1 89.5 225 GLY B CA 1
ATOM 4270 C C . GLY B 1 225 ? -20.562 -6.605 25.297 1 89.5 225 GLY B C 1
ATOM 4271 O O . GLY B 1 225 ? -21.781 -6.391 25.391 1 89.5 225 GLY B O 1
ATOM 4272 N N . LEU B 1 226 ? -19.75 -5.98 24.531 1 90.94 226 LEU B N 1
ATOM 4273 C CA . LEU B 1 226 ? -20.266 -4.977 23.609 1 90.94 226 LEU B CA 1
ATOM 4274 C C . LEU B 1 226 ? -20.188 -5.469 22.156 1 90.94 226 LEU B C 1
ATOM 4276 O O . LEU B 1 226 ? -19.391 -6.359 21.844 1 90.94 226 LEU B O 1
ATOM 4280 N N . ARG B 1 227 ? -21.031 -4.902 21.344 1 87.25 227 ARG B N 1
ATOM 4281 C CA . ARG B 1 227 ? -20.906 -5.133 19.906 1 87.25 227 ARG B CA 1
ATOM 4282 C C . ARG B 1 227 ? -19.688 -4.406 19.344 1 87.25 227 ARG B C 1
ATOM 4284 O O . ARG B 1 227 ? -19.406 -3.268 19.719 1 87.25 227 ARG B O 1
ATOM 4291 N N . SER B 1 228 ? -19.031 -5.133 18.469 1 86.06 228 SER B N 1
ATOM 4292 C CA . SER B 1 228 ? -17.875 -4.504 17.828 1 86.06 228 SER B CA 1
ATOM 4293 C C . SER B 1 228 ? -18.312 -3.395 16.875 1 86.06 228 SER B C 1
ATOM 4295 O O . SER B 1 228 ? -19.312 -3.529 16.172 1 86.06 228 SER B O 1
ATOM 4297 N N . PRO B 1 229 ? -17.547 -2.342 16.844 1 86.19 229 PRO B N 1
ATOM 4298 C CA . PRO B 1 229 ? -17.906 -1.242 15.953 1 86.19 229 PRO B CA 1
ATOM 4299 C C . PRO B 1 229 ? -17.891 -1.653 14.484 1 86.19 229 PRO B C 1
ATOM 4301 O O . PRO B 1 229 ? -17.078 -2.49 14.078 1 86.19 229 PRO B O 1
ATOM 4304 N N . ALA B 1 230 ? -18.828 -1.102 13.781 1 79.12 230 ALA B N 1
ATOM 4305 C CA . ALA B 1 230 ? -18.875 -1.283 12.336 1 79.12 230 ALA B CA 1
ATOM 4306 C C . ALA B 1 230 ? -18.266 -0.08 11.609 1 79.12 230 ALA B C 1
ATOM 4308 O O . ALA B 1 230 ? -18.766 1.04 11.734 1 79.12 230 ALA B O 1
ATOM 4309 N N . PRO B 1 231 ? -17.281 -0.355 10.766 1 88.44 231 PRO B N 1
ATOM 4310 C CA . PRO B 1 231 ? -16.594 0.792 10.164 1 88.44 231 PRO B CA 1
ATOM 4311 C C . PRO B 1 231 ? -17.359 1.38 8.977 1 88.44 231 PRO B C 1
ATOM 4313 O O . PRO B 1 231 ? -17.969 0.641 8.211 1 88.44 231 PRO B O 1
ATOM 4316 N N . VAL B 1 232 ? -17.312 2.699 8.906 1 89.31 232 VAL B N 1
ATOM 4317 C CA . VAL B 1 232 ? -17.766 3.406 7.711 1 89.31 232 VAL B CA 1
ATOM 4318 C C . VAL B 1 232 ? -16.766 3.209 6.574 1 89.31 232 VAL B C 1
ATOM 4320 O O . VAL B 1 232 ? -17.141 3.236 5.398 1 89.31 232 VAL B O 1
ATOM 4323 N N . LEU B 1 233 ? -15.539 3.039 6.965 1 92.81 233 LEU B N 1
ATOM 4324 C CA . LEU B 1 233 ? -14.422 2.844 6.047 1 92.81 233 LEU B CA 1
ATOM 4325 C C . LEU B 1 233 ? -13.414 1.848 6.613 1 92.81 233 LEU B C 1
ATOM 4327 O O . LEU B 1 233 ? -13.008 1.962 7.773 1 92.81 233 LEU B O 1
ATOM 4331 N N . GLU B 1 234 ? -13.133 0.903 5.812 1 91.19 234 GLU B N 1
ATOM 4332 C CA . GLU B 1 234 ? -12.008 0.017 6.102 1 91.19 234 GLU B CA 1
ATOM 4333 C C . GLU B 1 234 ? -10.766 0.419 5.312 1 91.19 234 GLU B C 1
ATOM 4335 O O . GLU B 1 234 ? -10.75 0.327 4.082 1 91.19 234 GLU B O 1
ATOM 4340 N N . ALA B 1 235 ? -9.766 0.875 6.055 1 90 235 ALA B N 1
ATOM 4341 C CA . ALA B 1 235 ? -8.57 1.356 5.367 1 90 235 ALA B CA 1
ATOM 4342 C C . ALA B 1 235 ? -7.359 1.329 6.297 1 90 235 ALA B C 1
ATOM 4344 O O . ALA B 1 235 ? -7.508 1.376 7.52 1 90 235 ALA B O 1
ATOM 4345 N N . TYR B 1 236 ? -6.133 1.302 5.586 1 86.5 236 TYR B N 1
ATOM 4346 C CA . TYR B 1 236 ? -4.867 1.462 6.297 1 86.5 236 TYR B CA 1
ATOM 4347 C C . TYR B 1 236 ? -4.184 2.766 5.902 1 86.5 236 TYR B C 1
ATOM 4349 O O . TYR B 1 236 ? -3.188 3.16 6.516 1 86.5 236 TYR B O 1
ATOM 4357 N N . SER B 1 237 ? -4.73 3.402 4.996 1 87.5 237 SER B N 1
ATOM 4358 C CA . SER B 1 237 ? -4.133 4.637 4.496 1 87.5 237 SER B CA 1
ATOM 4359 C C . SER B 1 237 ? -4.25 5.762 5.52 1 87.5 237 SER B C 1
ATOM 4361 O O . SER B 1 237 ? -5.324 6.332 5.703 1 87.5 237 SER B O 1
ATOM 4363 N N . THR B 1 238 ? -3.105 6.09 6.098 1 89.12 238 THR B N 1
ATOM 4364 C CA . THR B 1 238 ? -3.131 7.059 7.188 1 89.12 238 THR B CA 1
ATOM 4365 C C . THR B 1 238 ? -3.582 8.43 6.688 1 89.12 238 THR B C 1
ATOM 4367 O O . THR B 1 238 ? -4.207 9.188 7.426 1 89.12 238 THR B O 1
ATOM 4370 N N . ASP B 1 239 ? -3.295 8.719 5.441 1 86.75 239 ASP B N 1
ATOM 4371 C CA . ASP B 1 239 ? -3.725 10 4.879 1 86.75 239 ASP B CA 1
ATOM 4372 C C . ASP B 1 239 ? -5.246 10.078 4.793 1 86.75 239 ASP B C 1
ATOM 4374 O O . ASP B 1 239 ? -5.84 11.109 5.117 1 86.75 239 ASP B O 1
ATOM 4378 N N . VAL B 1 240 ? -5.848 8.992 4.398 1 90.62 240 VAL B N 1
ATOM 4379 C CA . VAL B 1 240 ? -7.305 8.953 4.285 1 90.62 240 VAL B CA 1
ATOM 4380 C C . VAL B 1 240 ? -7.93 8.938 5.676 1 90.62 240 VAL B C 1
ATOM 4382 O O . VAL B 1 240 ? -8.945 9.594 5.914 1 90.62 240 VAL B O 1
ATOM 4385 N N . ILE B 1 241 ? -7.316 8.211 6.566 1 93.62 241 ILE B N 1
ATOM 4386 C CA . ILE B 1 241 ? -7.793 8.195 7.945 1 93.62 241 ILE B CA 1
ATOM 4387 C C . ILE B 1 241 ? -7.773 9.609 8.523 1 93.62 241 ILE B C 1
ATOM 4389 O O . ILE B 1 241 ? -8.773 10.07 9.078 1 93.62 241 ILE B O 1
ATOM 4393 N N . GLU B 1 242 ? -6.664 10.234 8.312 1 92 242 GLU B N 1
ATOM 4394 C CA . GLU B 1 242 ? -6.535 11.609 8.805 1 92 242 GLU B CA 1
ATOM 4395 C C . GLU B 1 242 ? -7.586 12.516 8.172 1 92 242 GLU B C 1
ATOM 43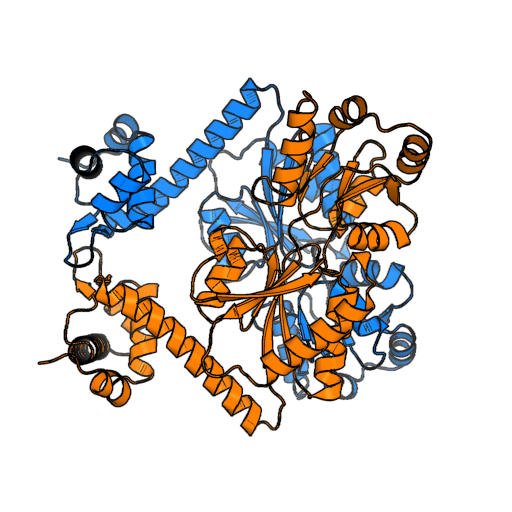97 O O . GLU B 1 242 ? -8.211 13.32 8.867 1 92 242 GLU B O 1
ATOM 4402 N N . GLY B 1 243 ? -7.766 12.383 6.91 1 92.06 243 GLY B N 1
ATOM 4403 C CA . GLY B 1 243 ? -8.75 13.195 6.219 1 92.06 243 GLY B CA 1
ATOM 4404 C C . GLY B 1 243 ? -10.172 12.961 6.703 1 92.06 243 GLY B C 1
ATOM 4405 O O . GLY B 1 243 ? -10.914 13.914 6.934 1 92.06 243 GLY B O 1
ATOM 4406 N N . MET B 1 244 ? -10.523 11.734 6.887 1 94.5 244 MET B N 1
ATOM 4407 C CA . MET B 1 244 ? -11.875 11.375 7.312 1 94.5 244 MET B CA 1
ATOM 4408 C C . MET B 1 244 ? -12.172 11.922 8.703 1 94.5 244 MET B C 1
ATOM 4410 O O . MET B 1 244 ? -13.219 12.523 8.93 1 94.5 244 MET B O 1
ATOM 4414 N N . LEU B 1 245 ? -11.242 11.727 9.602 1 95.81 245 LEU B N 1
ATOM 4415 C CA . LEU B 1 245 ? -11.453 12.148 10.977 1 95.81 245 LEU B CA 1
ATOM 4416 C C . LEU B 1 245 ? -11.461 13.672 11.094 1 95.81 245 LEU B C 1
ATOM 4418 O O . LEU B 1 245 ? -12.172 14.234 11.922 1 95.81 245 LEU B O 1
ATOM 4422 N N . SER B 1 246 ? -10.648 14.305 10.242 1 94.12 246 SER B N 1
ATOM 4423 C CA . SER B 1 246 ? -10.602 15.766 10.25 1 94.12 246 SER B CA 1
ATOM 4424 C C . SER B 1 246 ? -11.898 16.359 9.695 1 94.12 246 SER B C 1
ATOM 4426 O O . SER B 1 246 ? -12.352 17.406 10.156 1 94.12 246 SER B O 1
ATOM 4428 N N . ALA B 1 247 ? -12.461 15.719 8.781 1 92.06 247 ALA B N 1
ATOM 4429 C CA . ALA B 1 247 ? -13.633 16.234 8.078 1 92.06 247 ALA B CA 1
ATOM 4430 C C . ALA B 1 247 ? -14.914 15.938 8.859 1 92.06 247 ALA B C 1
ATOM 4432 O O . ALA B 1 247 ? -15.906 16.656 8.719 1 92.06 247 ALA B O 1
ATOM 4433 N N . ASN B 1 248 ? -14.922 14.883 9.578 1 92.56 248 ASN B N 1
ATOM 4434 C CA . ASN B 1 248 ? -16.109 14.453 10.312 1 92.56 248 ASN B CA 1
ATOM 4435 C C . ASN B 1 248 ? -15.789 14.203 11.789 1 92.56 248 ASN B C 1
ATOM 4437 O O . ASN B 1 248 ? -15.25 13.148 12.141 1 92.56 248 ASN B O 1
ATOM 4441 N N . PRO B 1 249 ? -16.234 15.055 12.641 1 91.88 249 PRO B N 1
ATOM 4442 C CA . PRO B 1 249 ? -15.891 14.961 14.062 1 91.88 249 PRO B CA 1
ATOM 4443 C C . PRO B 1 249 ? -16.578 13.789 14.758 1 91.88 249 PRO B C 1
ATOM 4445 O O . PRO B 1 249 ? -16.266 13.492 15.914 1 91.88 249 PRO B O 1
ATOM 4448 N N . ALA B 1 250 ? -17.406 13.094 14.109 1 90.69 250 ALA B N 1
ATOM 4449 C CA . ALA B 1 250 ? -18.125 11.977 14.719 1 90.69 250 ALA B CA 1
ATOM 4450 C C . ALA B 1 250 ? -17.391 10.656 14.469 1 90.69 250 ALA B C 1
ATOM 4452 O O . ALA B 1 250 ? -17.797 9.609 14.984 1 90.69 250 ALA B O 1
ATOM 4453 N N . LEU B 1 251 ? -16.328 10.719 13.766 1 94.44 251 LEU B N 1
ATOM 4454 C CA . LEU B 1 251 ? -15.602 9.5 13.414 1 94.44 251 LEU B CA 1
ATOM 4455 C C . LEU B 1 251 ? -14.469 9.242 14.406 1 94.44 251 LEU B C 1
ATOM 4457 O O . LEU B 1 251 ? -13.891 10.188 14.953 1 94.44 251 LEU B O 1
ATOM 4461 N N . MET B 1 252 ? -14.203 7.949 14.555 1 94.38 252 MET B N 1
ATOM 4462 C CA . MET B 1 252 ? -13.094 7.504 15.398 1 94.38 252 MET B CA 1
ATOM 4463 C C . MET B 1 252 ? -12.25 6.453 14.68 1 94.38 252 MET B C 1
ATOM 4465 O O . MET B 1 252 ? -12.734 5.801 13.75 1 94.38 252 MET B O 1
ATOM 4469 N N . SER B 1 253 ? -10.992 6.371 15.094 1 96.19 253 SER B N 1
ATOM 4470 C CA . SER B 1 253 ? -10.125 5.305 14.609 1 96.19 253 SER B CA 1
ATOM 4471 C C . SER B 1 253 ? -9.148 4.848 15.688 1 96.19 253 SER B C 1
ATOM 4473 O O . SER B 1 253 ? -9.117 5.414 16.781 1 96.19 253 SER B O 1
ATOM 4475 N N . VAL B 1 254 ? -8.5 3.76 15.438 1 95.56 254 VAL B N 1
ATOM 4476 C CA . VAL B 1 254 ? -7.461 3.229 16.312 1 95.56 254 VAL B CA 1
ATOM 4477 C C . VAL B 1 254 ? -6.207 2.924 15.492 1 95.56 254 VAL B C 1
ATOM 4479 O O . VAL B 1 254 ? -6.285 2.289 14.438 1 95.56 254 VAL B O 1
ATOM 4482 N N . VAL B 1 255 ? -5.129 3.471 15.93 1 94.88 255 VAL B N 1
ATOM 4483 C CA . VAL B 1 255 ? -3.834 3.254 15.297 1 94.88 255 VAL B CA 1
ATOM 4484 C C . VAL B 1 255 ? -2.764 3.053 16.375 1 94.88 255 VAL B C 1
ATOM 4486 O O . VAL B 1 255 ? -3 3.316 17.547 1 94.88 255 VAL B O 1
ATOM 4489 N N . PRO B 1 256 ? -1.619 2.5 15.969 1 94.06 256 PRO B N 1
ATOM 4490 C CA . PRO B 1 256 ? -0.524 2.465 16.938 1 94.06 256 PRO B CA 1
ATOM 4491 C C . PRO B 1 256 ? -0.149 3.854 17.453 1 94.06 256 PRO B C 1
ATOM 4493 O O . PRO B 1 256 ? -0.215 4.832 16.703 1 94.06 256 PRO B O 1
ATOM 4496 N N . GLU B 1 257 ? 0.316 3.889 18.641 1 93.31 257 GLU B N 1
ATOM 4497 C CA . GLU B 1 257 ? 0.583 5.148 19.328 1 93.31 257 GLU B CA 1
ATOM 4498 C C . GLU B 1 257 ? 1.599 5.992 18.562 1 93.31 257 GLU B C 1
ATOM 4500 O O . GLU B 1 257 ? 1.47 7.215 18.484 1 93.31 257 GLU B O 1
ATOM 4505 N N . ASP B 1 258 ? 2.627 5.387 18.078 1 90.19 258 ASP B N 1
ATOM 4506 C CA . ASP B 1 258 ? 3.645 6.133 17.344 1 90.19 258 ASP B CA 1
ATOM 4507 C C . ASP B 1 258 ? 3.064 6.75 16.078 1 90.19 258 ASP B C 1
ATOM 4509 O O . ASP B 1 258 ? 3.449 7.852 15.688 1 90.19 258 ASP B O 1
ATOM 4513 N N . ILE B 1 259 ? 2.166 6.078 15.469 1 91.69 259 ILE B N 1
ATOM 4514 C CA . ILE B 1 259 ? 1.479 6.602 14.297 1 91.69 259 ILE B CA 1
ATOM 4515 C C . ILE B 1 259 ? 0.52 7.715 14.719 1 91.69 259 ILE B C 1
ATOM 4517 O O . ILE B 1 259 ? 0.414 8.742 14.039 1 91.69 259 ILE B O 1
ATOM 4521 N N . ALA B 1 260 ? -0.164 7.504 15.82 1 94.38 260 ALA B N 1
ATOM 4522 C CA . ALA B 1 260 ? -1.062 8.523 16.359 1 94.38 260 ALA B CA 1
ATOM 4523 C C . ALA B 1 260 ? -0.318 9.836 16.594 1 94.38 260 ALA B C 1
ATOM 4525 O O . ALA B 1 260 ? -0.823 10.914 16.266 1 94.38 260 ALA B O 1
ATOM 4526 N N . ARG B 1 261 ? 0.842 9.711 17.109 1 91.25 261 ARG B N 1
ATOM 4527 C CA . ARG B 1 261 ? 1.65 10.891 17.375 1 91.25 261 ARG B CA 1
ATOM 4528 C C . ARG B 1 261 ? 1.958 11.648 16.094 1 91.25 261 ARG B C 1
ATOM 4530 O O . ARG B 1 261 ? 1.919 12.883 16.062 1 91.25 261 ARG B O 1
ATOM 4537 N N . GLU B 1 262 ? 2.227 10.891 15.078 1 86.56 262 GLU B N 1
ATOM 4538 C CA . GLU B 1 262 ? 2.518 11.492 13.789 1 86.56 262 GLU B CA 1
ATOM 4539 C C . GLU B 1 262 ? 1.282 12.18 13.211 1 86.56 262 GLU B C 1
ATOM 4541 O O . GLU B 1 262 ? 1.361 13.312 12.727 1 86.56 262 GLU B O 1
ATOM 4546 N N . LEU B 1 263 ? 0.181 11.539 13.297 1 89.69 263 LEU B N 1
ATOM 4547 C CA . LEU B 1 263 ? -1.063 12.031 12.719 1 89.69 263 LEU B CA 1
ATOM 4548 C C . LEU B 1 263 ? -1.562 13.266 13.461 1 89.69 263 LEU B C 1
ATOM 4550 O O . LEU B 1 263 ? -2.186 14.148 12.859 1 89.69 263 LEU B O 1
ATOM 4554 N N . CYS B 1 264 ? -1.241 13.375 14.68 1 91.81 264 CYS B N 1
ATOM 4555 C CA . CYS B 1 264 ? -1.776 14.438 15.523 1 91.81 264 CYS B CA 1
ATOM 4556 C C . CYS B 1 264 ? -0.871 15.664 15.492 1 91.81 264 CYS B C 1
ATOM 4558 O O . CYS B 1 264 ? -1.229 16.719 16.016 1 91.81 264 CYS B O 1
ATOM 4560 N N . GLN B 1 265 ? 0.239 15.516 14.898 1 81.69 265 GLN B N 1
ATOM 4561 C CA . GLN B 1 265 ? 1.203 16.609 14.859 1 81.69 265 GLN B CA 1
ATOM 4562 C C . GLN B 1 265 ? 0.621 17.828 14.164 1 81.69 265 GLN B C 1
ATOM 4564 O O . GLN B 1 265 ? 0.986 18.969 14.477 1 81.69 265 GLN B O 1
ATOM 4569 N N . ARG B 1 266 ? -0.291 17.609 13.273 1 74.19 266 ARG B N 1
ATOM 4570 C CA . ARG B 1 266 ? -0.813 18.734 12.492 1 74.19 266 ARG B CA 1
ATOM 4571 C C . ARG B 1 266 ? -1.924 19.453 13.25 1 74.19 266 ARG B C 1
ATOM 4573 O O . ARG B 1 266 ? -2.381 20.516 12.82 1 74.19 266 ARG B O 1
ATOM 4580 N N . GLY B 1 267 ? -2.389 18.906 14.289 1 76.62 267 GLY B N 1
ATOM 4581 C CA . GLY B 1 267 ? -3.254 19.609 15.227 1 76.62 267 GLY B CA 1
ATOM 4582 C C . GLY B 1 267 ? -4.73 19.375 14.969 1 76.62 267 GLY B C 1
ATOM 4583 O O . GLY B 1 267 ? -5.578 19.766 15.773 1 76.62 267 GLY B O 1
ATOM 4584 N N . LYS B 1 268 ? -5.094 18.734 13.914 1 90 268 LYS B N 1
ATOM 4585 C CA . LYS B 1 268 ? -6.508 18.531 13.609 1 90 268 LYS B CA 1
ATOM 4586 C C . LYS B 1 268 ? -7.047 17.297 14.328 1 90 268 LYS B C 1
ATOM 4588 O O . LYS B 1 268 ? -8.258 17.172 14.539 1 90 268 LYS B O 1
ATOM 4593 N N . LEU B 1 269 ? -6.137 16.469 14.68 1 96.5 269 LEU B N 1
ATOM 4594 C CA . LEU B 1 269 ? -6.512 15.242 15.367 1 96.5 269 LEU B CA 1
ATOM 4595 C C . LEU B 1 269 ? -5.926 15.203 16.781 1 96.5 269 LEU B C 1
ATOM 4597 O O . LEU B 1 269 ? -4.988 15.945 17.078 1 96.5 269 LEU B O 1
ATOM 4601 N N . GLY B 1 270 ? -6.594 14.406 17.609 1 96.5 270 GLY B N 1
ATOM 4602 C CA . GLY B 1 270 ? -6.109 14.172 18.953 1 96.5 270 GLY B CA 1
ATOM 4603 C C . GLY B 1 270 ? -6.156 12.711 19.359 1 96.5 270 GLY B C 1
ATOM 4604 O O . GLY B 1 270 ? -6.898 11.922 18.766 1 96.5 270 GLY B O 1
ATOM 4605 N N . MET B 1 271 ? -5.359 12.445 20.391 1 96.38 271 MET B N 1
ATOM 4606 C CA . MET B 1 271 ? -5.32 11.102 20.953 1 96.38 271 MET B CA 1
ATOM 4607 C C . MET B 1 271 ? -6.18 11.023 22.219 1 96.38 271 MET B C 1
ATOM 4609 O O . MET B 1 271 ? -6.188 11.953 23.031 1 96.38 271 MET B O 1
ATOM 4613 N N . VAL B 1 272 ? -6.895 9.945 22.375 1 96.31 272 VAL B N 1
ATOM 4614 C CA . VAL B 1 272 ? -7.652 9.672 23.594 1 96.31 272 VAL B CA 1
ATOM 4615 C C . VAL B 1 272 ? -6.824 8.789 24.516 1 96.31 272 VAL B C 1
ATOM 4617 O O . VAL B 1 272 ? -6.414 7.691 24.141 1 96.31 272 VAL B O 1
ATOM 4620 N N . PRO B 1 273 ? -6.59 9.289 25.719 1 94.44 273 PRO B N 1
ATOM 4621 C CA . PRO B 1 273 ? -5.66 8.586 26.594 1 94.44 273 PRO B CA 1
ATOM 4622 C C . PRO B 1 273 ? -6.309 7.398 27.312 1 94.44 273 PRO B C 1
ATOM 4624 O O . PRO B 1 273 ? -6.094 7.199 28.5 1 94.44 273 PRO B O 1
ATOM 4627 N N . TRP B 1 274 ? -7.09 6.617 26.625 1 95.06 274 TRP B N 1
ATOM 4628 C CA . TRP B 1 274 ? -7.668 5.398 27.188 1 95.06 274 TRP B CA 1
ATOM 4629 C C . TRP B 1 274 ? -6.766 4.199 26.922 1 95.06 274 TRP B C 1
ATOM 4631 O O . TRP B 1 274 ? -6.184 4.074 25.844 1 95.06 274 TRP B O 1
ATOM 4641 N N . ASP B 1 275 ? -6.664 3.373 27.906 1 92.31 275 ASP B N 1
ATOM 4642 C CA . ASP B 1 275 ? -5.828 2.184 27.797 1 92.31 275 ASP B CA 1
ATOM 4643 C C . ASP B 1 275 ? -6.66 0.964 27.391 1 92.31 275 ASP B C 1
ATOM 4645 O O . ASP B 1 275 ? -7.617 0.609 28.094 1 92.31 275 ASP B O 1
ATOM 4649 N N . PHE B 1 276 ? -6.316 0.347 26.344 1 92.88 276 PHE B N 1
ATOM 4650 C CA . PHE B 1 276 ? -7.02 -0.843 25.891 1 92.88 276 PHE B CA 1
ATOM 4651 C C . PHE B 1 276 ? -6.668 -2.049 26.75 1 92.88 276 PHE B C 1
ATOM 4653 O O . PHE B 1 276 ? -7.434 -3.016 26.812 1 92.88 276 PHE B O 1
ATOM 4660 N N . GLY B 1 277 ? -5.469 -1.956 27.344 1 91.88 277 GLY B N 1
ATOM 4661 C CA . GLY B 1 277 ? -5.043 -3.043 28.219 1 91.88 277 GLY B CA 1
ATOM 4662 C C . GLY B 1 277 ? -4.293 -4.137 27.484 1 91.88 277 GLY B C 1
ATOM 4663 O O . GLY B 1 277 ? -4.023 -5.199 28.031 1 91.88 277 GLY B O 1
ATOM 4664 N N . TRP B 1 278 ? -4.121 -3.986 26.203 1 90.25 278 TRP B N 1
ATOM 4665 C CA . TRP B 1 278 ? -3.387 -4.953 25.391 1 90.25 278 TRP B CA 1
ATOM 4666 C C . TRP B 1 278 ? -2.434 -4.25 24.438 1 90.25 278 TRP B C 1
ATOM 4668 O O . TRP B 1 278 ? -2.475 -3.025 24.297 1 90.25 278 TRP B O 1
ATOM 4678 N N . GLU B 1 279 ? -1.508 -5.074 23.891 1 91.69 279 GLU B N 1
ATOM 4679 C CA . GLU B 1 279 ? -0.553 -4.59 22.906 1 91.69 279 GLU B CA 1
ATOM 4680 C C . GLU B 1 279 ? -0.741 -5.297 21.562 1 91.69 279 GLU B C 1
ATOM 4682 O O . GLU B 1 279 ? -1.295 -6.398 21.516 1 91.69 279 GLU B O 1
ATOM 4687 N N . LEU B 1 280 ? -0.42 -4.566 20.578 1 91.25 280 LEU B N 1
ATOM 4688 C CA . LEU B 1 280 ? -0.38 -5.188 19.25 1 91.25 280 LEU B CA 1
ATOM 4689 C C . LEU B 1 280 ? 0.794 -6.152 19.141 1 91.25 280 LEU B C 1
ATOM 4691 O O . LEU B 1 280 ? 1.789 -6.012 19.859 1 91.25 280 LEU B O 1
ATOM 4695 N N . PRO B 1 281 ? 0.584 -7.184 18.234 1 88.81 281 PRO B N 1
ATOM 4696 C CA . PRO B 1 281 ? 1.789 -7.977 17.984 1 88.81 281 PRO B CA 1
ATOM 4697 C C . PRO B 1 281 ? 2.99 -7.113 17.594 1 88.81 281 PRO B C 1
ATOM 4699 O O . PRO B 1 281 ? 2.836 -6.121 16.875 1 88.81 281 PRO B O 1
ATOM 4702 N N . PRO B 1 282 ? 4.113 -7.461 18.125 1 90.5 282 PRO B N 1
ATOM 4703 C CA . PRO B 1 282 ? 5.277 -6.609 17.875 1 90.5 282 PRO B CA 1
ATOM 4704 C C . PRO B 1 282 ? 5.66 -6.543 16.391 1 90.5 282 PRO B C 1
ATOM 4706 O O . PRO B 1 282 ? 5.348 -7.461 15.633 1 90.5 282 PRO B O 1
ATOM 4709 N N . ILE B 1 283 ? 6.27 -5.43 16.016 1 93.19 283 ILE B N 1
ATOM 4710 C CA . ILE B 1 283 ? 6.871 -5.285 14.703 1 93.19 283 ILE B CA 1
ATOM 4711 C C . ILE B 1 283 ? 8.195 -6.039 14.656 1 93.19 283 ILE B C 1
ATOM 4713 O O . ILE B 1 283 ? 9.047 -5.863 15.523 1 93.19 283 ILE B O 1
ATOM 4717 N N . ASN B 1 284 ? 8.328 -6.898 13.625 1 93.75 284 ASN B N 1
ATOM 4718 C CA . ASN B 1 284 ? 9.523 -7.734 13.477 1 93.75 284 ASN B CA 1
ATOM 4719 C C . ASN B 1 284 ? 10.234 -7.461 12.156 1 93.75 284 ASN B C 1
ATOM 4721 O O . ASN B 1 284 ? 9.609 -7.043 11.18 1 93.75 284 ASN B O 1
ATOM 4725 N N . LEU B 1 285 ? 11.539 -7.609 12.266 1 94.75 285 LEU B N 1
ATOM 4726 C CA . LEU B 1 285 ? 12.297 -7.855 11.047 1 94.75 285 LEU B CA 1
ATOM 4727 C C . LEU B 1 285 ? 12.297 -9.336 10.695 1 94.75 285 LEU B C 1
ATOM 4729 O O . LEU B 1 285 ? 12.734 -10.172 11.492 1 94.75 285 LEU B O 1
ATOM 4733 N N . ILE B 1 286 ? 11.734 -9.633 9.555 1 93.12 286 ILE B N 1
ATOM 4734 C CA . ILE B 1 286 ? 11.617 -11.023 9.117 1 93.12 286 ILE B CA 1
ATOM 4735 C C . ILE B 1 286 ? 12.508 -11.266 7.902 1 93.12 286 ILE B C 1
ATOM 4737 O O . ILE B 1 286 ? 12.461 -10.508 6.926 1 93.12 286 ILE B O 1
ATOM 4741 N N . ARG B 1 287 ? 13.305 -12.266 8.016 1 90.69 287 ARG B N 1
ATOM 4742 C CA . ARG B 1 287 ? 14.258 -12.602 6.957 1 90.69 287 ARG B CA 1
ATOM 4743 C C . ARG B 1 287 ? 14.219 -14.094 6.652 1 90.69 287 ARG B C 1
ATOM 4745 O O . ARG B 1 287 ? 13.758 -14.891 7.473 1 90.69 287 ARG B O 1
ATOM 4752 N N . ARG B 1 288 ? 14.609 -14.359 5.473 1 85.12 288 ARG B N 1
ATOM 4753 C CA . ARG B 1 288 ? 14.781 -15.773 5.168 1 85.12 288 ARG B CA 1
ATOM 4754 C C . ARG B 1 288 ? 15.969 -16.359 5.922 1 85.12 288 ARG B C 1
ATOM 4756 O O . ARG B 1 288 ? 17 -15.688 6.078 1 85.12 288 ARG B O 1
ATOM 4763 N N . ARG B 1 289 ? 15.742 -17.562 6.293 1 80.12 289 ARG B N 1
ATOM 4764 C CA . ARG B 1 289 ? 16.875 -18.266 6.898 1 80.12 289 ARG B CA 1
ATOM 4765 C C . ARG B 1 289 ? 17.891 -18.672 5.848 1 80.12 289 ARG B C 1
ATOM 4767 O O . ARG B 1 289 ? 17.562 -19.359 4.875 1 80.12 289 ARG B O 1
ATOM 4774 N N . ARG B 1 290 ? 18.922 -17.953 5.832 1 67.69 290 ARG B N 1
ATOM 4775 C CA . ARG B 1 290 ? 20 -18.25 4.891 1 67.69 290 ARG B CA 1
ATOM 4776 C C . ARG B 1 290 ? 21.281 -18.609 5.629 1 67.69 290 ARG B C 1
ATOM 4778 O O . ARG B 1 290 ? 21.484 -18.219 6.777 1 67.69 290 ARG B O 1
ATOM 4785 N N . GLU B 1 291 ? 21.984 -19.5 4.961 1 53.59 291 GLU B N 1
ATOM 4786 C CA . GLU B 1 291 ? 23.297 -19.781 5.516 1 53.59 291 GLU B CA 1
ATOM 4787 C C . GLU B 1 291 ? 24.172 -18.531 5.508 1 53.59 291 GLU B C 1
ATOM 4789 O O . GLU B 1 291 ? 24.891 -18.266 6.473 1 53.59 291 GLU B O 1
ATOM 4794 N N . GLN B 1 292 ? 24.078 -17.766 4.363 1 57.38 292 GLN B N 1
ATOM 4795 C CA . GLN B 1 292 ? 24.812 -16.5 4.281 1 57.38 292 GLN B CA 1
ATOM 4796 C C . GLN B 1 292 ? 23.891 -15.344 3.936 1 57.38 292 GLN B C 1
ATOM 4798 O O . GLN B 1 292 ? 23.281 -15.328 2.865 1 57.38 292 GLN B O 1
ATOM 4803 N N . ALA B 1 293 ? 23.859 -14.484 4.895 1 62.53 293 ALA B N 1
ATOM 4804 C CA . ALA B 1 293 ? 23.047 -13.289 4.676 1 62.53 293 ALA B CA 1
ATOM 4805 C C . ALA B 1 293 ? 23.75 -12.32 3.73 1 62.53 293 ALA B C 1
ATOM 4807 O O . ALA B 1 293 ? 24.984 -12.266 3.693 1 62.53 293 ALA B O 1
ATOM 4808 N N . LEU B 1 294 ? 22.969 -11.672 2.965 1 69.75 294 LEU B N 1
ATOM 4809 C CA . LEU B 1 294 ? 23.531 -10.594 2.154 1 69.75 294 LEU B CA 1
ATOM 4810 C C . LEU B 1 294 ? 24.062 -9.477 3.039 1 69.75 294 LEU B C 1
ATOM 4812 O O . LEU B 1 294 ? 23.453 -9.117 4.043 1 69.75 294 LEU B O 1
ATOM 4816 N N . ALA B 1 295 ? 25.234 -9.062 2.803 1 74.88 295 ALA B N 1
ATOM 4817 C CA . ALA B 1 295 ? 25.891 -8.023 3.592 1 74.88 295 ALA B CA 1
ATOM 4818 C C . ALA B 1 295 ? 24.969 -6.816 3.771 1 74.88 295 ALA B C 1
ATOM 4820 O O . ALA B 1 295 ? 24.859 -6.277 4.875 1 74.88 295 ALA B O 1
ATOM 4821 N N . ALA B 1 296 ? 24.328 -6.445 2.695 1 81.94 296 ALA B N 1
ATOM 4822 C CA . ALA B 1 296 ? 23.422 -5.293 2.746 1 81.94 296 ALA B CA 1
ATOM 4823 C C . ALA B 1 296 ? 22.266 -5.539 3.713 1 81.94 296 ALA B C 1
ATOM 4825 O O . ALA B 1 296 ? 21.844 -4.625 4.43 1 81.94 296 ALA B O 1
ATOM 4826 N N . GLU B 1 297 ? 21.797 -6.754 3.754 1 86.62 297 GLU B N 1
ATOM 4827 C CA . GLU B 1 297 ? 20.703 -7.117 4.66 1 86.62 297 GLU B CA 1
ATOM 4828 C C . GLU B 1 297 ? 21.156 -7.043 6.117 1 86.62 297 GLU B C 1
ATOM 4830 O O . GLU B 1 297 ? 20.406 -6.57 6.977 1 86.62 297 GLU B O 1
ATOM 4835 N N . GLU B 1 298 ? 22.328 -7.535 6.332 1 86.25 298 GLU B N 1
ATOM 4836 C CA . GLU B 1 298 ? 22.891 -7.496 7.68 1 86.25 298 GLU B CA 1
ATOM 4837 C C . GLU B 1 298 ? 23.109 -6.059 8.148 1 86.25 298 GLU B C 1
ATOM 4839 O O . GLU B 1 298 ? 22.797 -5.715 9.289 1 86.25 298 GLU B O 1
ATOM 4844 N N . CYS B 1 299 ? 23.641 -5.266 7.238 1 89.5 299 CYS B N 1
ATOM 4845 C CA . CYS B 1 299 ? 23.844 -3.859 7.559 1 89.5 299 CYS B CA 1
ATOM 4846 C C . CYS B 1 299 ? 22.516 -3.178 7.887 1 89.5 299 CYS B C 1
ATOM 4848 O O . CYS B 1 299 ? 22.422 -2.422 8.859 1 89.5 299 CYS B O 1
ATOM 4850 N N . PHE B 1 300 ? 21.562 -3.506 7.066 1 94.5 300 PHE B N 1
ATOM 4851 C CA . PHE B 1 300 ? 20.234 -2.926 7.289 1 94.5 300 PHE B CA 1
ATOM 4852 C C . PHE B 1 300 ? 19.656 -3.387 8.625 1 94.5 300 PHE B C 1
ATOM 4854 O O . PHE B 1 300 ? 19.109 -2.584 9.383 1 94.5 300 PHE B O 1
ATOM 4861 N N . SER B 1 301 ? 19.766 -4.617 8.891 1 93.38 301 SER B N 1
ATOM 4862 C CA . SER B 1 301 ? 19.312 -5.191 10.148 1 93.38 301 SER B CA 1
ATOM 4863 C C . SER B 1 301 ? 19.953 -4.508 11.344 1 93.38 301 SER B C 1
ATOM 4865 O O . SER B 1 301 ? 19.266 -4.102 12.289 1 93.38 301 SER B O 1
ATOM 4867 N N . ASP B 1 302 ? 21.25 -4.359 11.32 1 94.06 302 ASP B N 1
ATOM 4868 C CA . ASP B 1 302 ? 21.984 -3.738 12.414 1 94.06 302 ASP B CA 1
ATOM 4869 C C . ASP B 1 302 ? 21.531 -2.297 12.633 1 94.06 302 ASP B C 1
ATOM 4871 O O . ASP B 1 302 ? 21.344 -1.862 13.773 1 94.06 302 ASP B O 1
ATOM 4875 N N . ILE B 1 303 ? 21.328 -1.578 11.609 1 96.06 303 ILE B N 1
ATOM 4876 C CA . ILE B 1 303 ? 20.906 -0.186 11.68 1 96.06 303 ILE B CA 1
ATOM 4877 C C . ILE B 1 303 ? 19.516 -0.11 12.312 1 96.06 303 ILE B C 1
ATOM 4879 O O . ILE B 1 303 ? 19.266 0.729 13.18 1 96.06 303 ILE B O 1
ATOM 4883 N N . LEU B 1 304 ? 18.594 -0.984 11.852 1 96.19 304 LEU B N 1
ATOM 4884 C CA . LEU B 1 304 ? 17.25 -0.998 12.398 1 96.19 304 LEU B CA 1
ATOM 4885 C C . LEU B 1 304 ? 17.266 -1.266 13.898 1 96.19 304 LEU B C 1
ATOM 4887 O O . LEU B 1 304 ? 16.562 -0.599 14.664 1 96.19 304 LEU B O 1
ATOM 4891 N N . LEU B 1 305 ? 18.062 -2.188 14.266 1 93.75 305 LEU B N 1
ATOM 4892 C CA . LEU B 1 305 ? 18.141 -2.557 15.68 1 93.75 305 LEU B CA 1
ATOM 4893 C C . LEU B 1 305 ? 18.719 -1.412 16.5 1 93.75 305 LEU B C 1
ATOM 4895 O O . LEU B 1 305 ? 18.25 -1.149 17.625 1 93.75 305 LEU B O 1
ATOM 4899 N N . GLU B 1 306 ? 19.688 -0.751 15.977 1 93.94 306 GLU B N 1
ATOM 4900 C CA . GLU B 1 306 ? 20.281 0.41 16.641 1 93.94 306 GLU B CA 1
ATOM 4901 C C . GLU B 1 306 ? 19.234 1.513 16.844 1 93.94 306 GLU B C 1
ATOM 4903 O O . GLU B 1 306 ? 19.141 2.084 17.938 1 93.94 306 GLU B O 1
ATOM 4908 N N . LEU B 1 307 ? 18.484 1.752 15.852 1 94.12 307 LEU B N 1
ATOM 4909 C CA . LEU B 1 307 ? 17.5 2.832 15.891 1 94.12 307 LEU B CA 1
ATOM 4910 C C . LEU B 1 307 ? 16.375 2.504 16.859 1 94.12 307 LEU B C 1
ATOM 4912 O O . LEU B 1 307 ? 15.852 3.393 17.531 1 94.12 307 LEU B O 1
ATOM 4916 N N . CYS B 1 308 ? 15.953 1.278 16.875 1 92.19 308 CYS B N 1
ATOM 4917 C CA . CYS B 1 308 ? 14.828 0.868 17.719 1 92.19 308 CYS B CA 1
ATOM 4918 C C . CYS B 1 308 ? 15.25 0.766 19.172 1 92.19 308 CYS B C 1
ATOM 4920 O O . CYS B 1 308 ? 14.422 0.886 20.078 1 92.19 308 CYS B O 1
ATOM 4922 N N . ALA B 1 309 ? 16.484 0.442 19.453 1 84.94 309 ALA B N 1
ATOM 4923 C CA . ALA B 1 309 ? 17 0.418 20.812 1 84.94 309 ALA B CA 1
ATOM 4924 C C . ALA B 1 309 ? 16.922 1.803 21.453 1 84.94 309 ALA B C 1
ATOM 4926 O O . ALA B 1 309 ? 16.75 1.925 22.672 1 84.94 309 ALA B O 1
ATOM 4927 N N . ASP B 1 310 ? 16.969 2.801 20.609 1 74.06 310 ASP B N 1
ATOM 4928 C CA . ASP B 1 310 ? 16.938 4.184 21.078 1 74.06 310 ASP B CA 1
ATOM 4929 C C . ASP B 1 310 ? 15.516 4.641 21.359 1 74.06 310 ASP B C 1
ATOM 4931 O O . ASP B 1 310 ? 15.297 5.68 21.984 1 74.06 310 ASP B O 1
ATOM 4935 N N . LEU B 1 311 ? 14.492 4.062 20.688 1 66.06 311 LEU B N 1
ATOM 4936 C CA . LEU B 1 311 ? 13.102 4.48 20.828 1 66.06 311 LEU B CA 1
ATOM 4937 C C . LEU B 1 311 ? 12.586 4.191 22.234 1 66.06 311 LEU B C 1
ATOM 4939 O O . LEU B 1 311 ? 11.555 4.727 22.641 1 66.06 311 LEU B O 1
ATOM 4943 N N . GLY B 1 312 ? 13.367 3.885 23.156 1 56.94 312 GLY B N 1
ATOM 4944 C CA . GLY B 1 312 ? 13.07 3.807 24.578 1 56.94 312 GLY B CA 1
ATOM 4945 C C . GLY B 1 312 ? 12.539 2.453 25.016 1 56.94 312 GLY B C 1
ATOM 4946 O O . GLY B 1 312 ? 12.117 1.652 24.172 1 56.94 312 GLY B O 1
ATOM 4947 N N . PRO B 1 313 ? 12.664 2.117 26.375 1 49 313 PRO B N 1
ATOM 4948 C CA . PRO B 1 313 ? 12.336 0.868 27.062 1 49 313 PRO B CA 1
ATOM 4949 C C . PRO B 1 313 ? 10.914 0.391 26.766 1 49 313 PRO B C 1
ATOM 4951 O O . PRO B 1 313 ? 10.633 -0.811 26.828 1 49 313 PRO B O 1
ATOM 4954 N N . ASP B 1 314 ? 10.094 1.229 26.578 1 48.97 314 ASP B N 1
ATOM 4955 C CA . ASP B 1 314 ? 8.688 0.842 26.5 1 48.97 314 ASP B CA 1
ATOM 4956 C C . ASP B 1 314 ? 8.391 0.128 25.188 1 48.97 314 ASP B C 1
ATOM 4958 O O . ASP B 1 314 ? 7.355 -0.532 25.062 1 48.97 314 ASP B O 1
ATOM 4962 N N . ALA B 1 315 ? 9.227 0.389 24.266 1 48.97 315 ALA B N 1
ATOM 4963 C CA . ALA B 1 315 ? 9.055 -0.273 22.969 1 48.97 315 ALA B CA 1
ATOM 4964 C C . ALA B 1 315 ? 9.844 -1.58 22.922 1 48.97 315 ALA B C 1
ATOM 4966 O O . ALA B 1 315 ? 9.68 -2.369 21.984 1 48.97 315 ALA B O 1
ATOM 4967 N N . ARG B 1 316 ? 10.82 -1.804 23.906 1 46.5 316 ARG B N 1
ATOM 4968 C CA . ARG B 1 316 ? 11.711 -2.963 23.875 1 46.5 316 ARG B CA 1
ATOM 4969 C C . ARG B 1 316 ? 10.992 -4.215 24.375 1 46.5 316 ARG B C 1
ATOM 4971 O O . ARG B 1 316 ? 10.133 -4.137 25.25 1 46.5 316 ARG B O 1
ATOM 4978 N N . PRO B 1 317 ? 11.156 -5.414 23.5 1 39.44 317 PRO B N 1
ATOM 4979 C CA . PRO B 1 317 ? 10.594 -6.648 24.047 1 39.44 317 PRO B CA 1
ATOM 4980 C C . PRO B 1 317 ? 11.07 -6.941 25.469 1 39.44 317 PRO B C 1
ATOM 4982 O O . PRO B 1 317 ? 12.227 -6.676 25.797 1 39.44 317 PRO B O 1
ATOM 4985 N N . ARG B 1 318 ? 10.227 -6.859 26.453 1 31.86 318 ARG B N 1
ATOM 4986 C CA . ARG B 1 318 ? 10.695 -7.406 27.719 1 31.86 318 ARG B CA 1
ATOM 4987 C C . ARG B 1 318 ? 11.383 -8.758 27.516 1 31.86 318 ARG B C 1
ATOM 4989 O O . ARG B 1 318 ? 10.867 -9.609 26.797 1 31.86 318 ARG B O 1
ATOM 4996 N N . GLU B 1 319 ? 12.781 -8.891 27.875 1 27.19 319 GLU B N 1
ATOM 4997 C CA . GLU B 1 319 ? 13.375 -10.219 28 1 27.19 319 GLU B CA 1
ATOM 4998 C C . GLU B 1 319 ? 12.445 -11.164 28.766 1 27.19 319 GLU B C 1
ATOM 5000 O O . GLU B 1 319 ? 11.82 -10.766 29.75 1 27.19 319 GLU B O 1
#

Solvent-accessible surface area (backbone atoms only — not comparable to full-atom values): 33278 Å² total; per-residue (Å²): 122,80,69,41,71,67,47,38,68,72,64,59,45,72,68,50,32,51,48,46,52,34,35,69,72,52,30,28,57,63,50,27,11,67,72,69,74,44,53,45,70,55,42,49,48,49,47,51,51,50,20,55,46,62,56,42,70,30,54,38,84,42,93,37,30,49,30,46,15,63,63,19,49,51,46,44,52,48,26,42,31,44,46,26,46,46,49,44,46,47,49,49,47,46,21,55,70,66,71,39,46,50,75,45,36,37,30,32,31,78,90,58,57,41,66,57,51,27,52,42,53,50,49,38,29,73,76,61,45,32,27,38,37,54,40,77,42,52,59,85,57,43,51,60,35,38,70,44,43,70,22,63,33,32,40,32,61,72,47,83,85,57,75,43,91,58,49,41,79,40,82,47,37,49,40,39,63,26,40,34,23,12,32,68,51,13,55,57,52,51,75,44,76,86,51,66,72,66,58,34,71,37,45,27,42,32,49,49,76,89,34,72,68,33,45,53,52,40,50,53,26,46,76,70,74,38,68,55,61,61,52,52,30,26,41,74,53,62,63,38,52,51,41,41,22,58,73,34,64,67,30,34,35,67,40,42,41,73,52,46,54,60,62,29,67,79,57,52,30,24,66,29,85,54,79,82,84,63,65,49,70,40,37,20,44,35,32,64,65,55,97,71,73,54,66,64,55,52,54,48,50,52,46,46,49,56,56,38,65,66,71,36,75,85,26,44,77,80,128,123,78,70,43,73,65,46,40,67,72,65,57,45,70,68,50,33,51,46,46,53,34,34,70,71,51,30,27,56,61,49,27,10,66,71,69,73,43,53,48,68,56,41,51,49,47,49,51,50,48,20,56,47,61,56,42,70,30,54,38,84,42,93,40,29,50,28,48,12,66,62,18,49,50,45,43,54,47,26,42,31,45,46,27,45,46,49,44,46,47,47,49,47,45,21,56,70,66,70,39,46,50,74,44,35,36,29,33,30,78,91,56,57,40,67,57,51,27,53,41,53,51,48,38,29,73,76,62,46,33,25,38,37,55,40,76,42,51,59,85,57,42,50,59,35,39,71,44,42,70,22,64,32,31,41,31,59,72,49,84,85,57,75,44,91,59,47,41,78,39,83,47,36,47,42,39,63,28,40,36,24,11,31,68,52,13,54,58,50,51,75,44,76,87,52,66,71,66,57,33,71,37,45,28,43,32,48,49,75,90,36,71,68,32,47,52,51,40,50,52,26,46,75,70,74,38,67,56,60,61,52,52,31,26,40,75,52,62,60,37,52,52,42,41,22,58,73,34,65,68,30,33,34,69,40,42,42,76,52,46,53,60,62,28,67,78,57,54,31,23,66,29,87,55,80,82,83,62,65,49,69,39,38,19,45,34,31,66,66,55,96,71,72,53,65,64,57,52,53,47,49,52,46,46,49,57,57,37,66,67,71,36,76,85,25,44,78,79,129